Protein AF-0000000076350556 (afdb_homodimer)

Sequence (570 aa):
MASNVNPTVRRRRLGQELRRLRELKGMTAEEVAERLLVSQSKISRLENGRRSISQRDVRDLCGVYEVEDHRVVDSLMQMAKDSRQQGWWHSFGDIPYSVYIGLETDAASLRVYDPQVVPGLLQTRAYAEALITGALPETTPTDIEKRVQVRMRRQDRISAPDMPLRLWTVLDESALRRVVGSRHLMRDQLEHLVEQSQLPHVTVQVIPFEMGAHPGLNGQYAILEFPDAADSSVVYIEGVTSDLYLEKANDVQQYSVMYEHLRAQALNVEQSRQLIADIAKDYARMASNVNPTVRRRRLGQELRRLRELKGMTAEEVAERLLVSQSKISRLENGRRSISQRDVRDLCGVYEVEDHRVVDSLMQMAKDSRQQGWWHSFGDIPYSVYIGLETDAASLRVYDPQVVPGLLQTRAYAEALITGALPETTPTDIEKRVQVRMRRQDRISAPDMPLRLWTVLDESALRRVVGSRHLMRDQLEHLVEQSQLPHVTVQVIPFEMGAHPGLNGQYAILEFPDAADSSVVYIEGVTSDLYLEKANDVQQYSVMYEHLRAQALNVEQSRQLIADIAKDYAR

Organism: Streptomyces venezuelae (NCBI:txid54571)

Solvent-accessible surface area (backbone atoms only — not comparable to full-atom values): 29573 Å² total; per-residue (Å²): 124,80,74,82,59,46,15,40,54,40,22,28,50,48,12,43,53,52,47,51,49,33,51,73,68,69,49,49,59,57,58,50,13,59,76,70,72,49,53,42,65,55,47,49,30,31,35,63,28,76,36,82,52,45,52,67,52,46,53,54,48,38,58,74,54,61,64,77,56,60,68,58,51,52,50,51,37,51,42,22,59,54,20,64,44,75,50,83,66,56,80,70,52,88,52,86,61,53,68,54,52,33,44,57,72,55,26,43,32,39,40,35,39,31,56,61,44,71,58,66,69,61,50,43,72,68,52,42,45,34,36,51,54,34,37,38,77,88,60,51,69,69,56,48,51,50,53,39,49,51,40,57,56,59,27,48,42,62,67,36,86,86,76,38,37,30,35,40,36,42,31,29,44,42,28,74,60,36,31,36,74,37,50,65,52,39,24,52,37,36,51,48,39,49,59,52,43,67,40,92,51,30,44,47,27,29,32,53,41,78,69,30,38,36,49,60,73,66,49,52,39,33,40,38,34,43,78,50,83,86,45,71,42,35,31,39,33,70,47,92,84,56,70,45,79,38,55,52,68,68,50,38,49,51,54,48,51,41,48,52,53,38,58,68,68,24,38,53,55,67,58,21,44,49,50,41,51,52,52,25,52,58,38,74,101,125,80,75,81,60,47,15,40,55,40,22,28,50,48,12,44,53,50,46,50,48,34,50,75,67,70,48,50,60,56,57,51,13,60,75,70,72,48,52,42,67,55,47,50,30,30,35,64,28,75,36,81,52,46,51,66,52,47,52,52,49,38,58,76,55,62,63,76,58,60,68,58,52,50,50,52,37,50,42,22,60,53,21,63,44,73,51,83,66,57,80,69,52,91,52,86,62,52,67,54,53,32,44,58,70,56,26,44,32,39,40,37,39,30,55,60,46,72,56,64,70,61,51,42,70,68,53,42,45,34,34,52,53,33,36,39,77,88,61,50,70,68,58,48,51,50,52,38,50,51,41,56,56,59,28,47,42,60,68,36,86,86,77,40,37,30,35,40,37,42,31,29,44,43,28,75,61,37,32,36,74,37,49,64,51,39,24,54,37,36,51,48,40,47,57,52,43,67,40,93,50,31,45,47,27,30,34,52,39,77,70,30,38,37,49,59,72,66,49,53,38,33,41,38,33,43,79,49,84,85,45,70,43,37,30,40,35,70,48,92,87,57,69,44,79,37,55,52,66,67,54,37,48,52,53,49,51,40,48,53,52,37,58,69,68,23,40,53,56,68,57,21,45,49,52,42,50,52,51,25,52,58,39,74,102

Structure (mmCIF, N/CA/C/O backbone):
data_AF-0000000076350556-model_v1
#
loop_
_entity.id
_entity.type
_entity.pdbx_description
1 polymer 'Transcriptional regulator'
#
loop_
_atom_site.group_PDB
_atom_site.id
_atom_site.type_symbol
_atom_site.label_atom_id
_atom_site.label_alt_id
_atom_site.label_comp_id
_atom_site.label_asym_id
_atom_site.label_entity_id
_atom_site.label_seq_id
_atom_site.pdbx_PDB_ins_code
_atom_site.Cartn_x
_atom_site.Cartn_y
_atom_site.Cartn_z
_atom_site.occupancy
_atom_site.B_iso_or_equiv
_atom_site.auth_seq_id
_atom_site.auth_comp_id
_atom_site.auth_asym_id
_atom_site.auth_atom_id
_atom_site.pdbx_PDB_model_num
ATOM 1 N N . MET A 1 1 ? 37.188 12.031 -8.469 1 24.52 1 MET A N 1
ATOM 2 C CA . MET A 1 1 ? 36 11.203 -8.273 1 24.52 1 MET A CA 1
ATOM 3 C C . MET A 1 1 ? 34.812 12.062 -7.875 1 24.52 1 MET A C 1
ATOM 5 O O . MET A 1 1 ? 34.844 12.789 -6.879 1 24.52 1 MET A O 1
ATOM 9 N N . ALA A 1 2 ? 34.156 12.664 -8.727 1 33.75 2 ALA A N 1
ATOM 10 C CA . ALA A 1 2 ? 33.125 13.641 -8.359 1 33.75 2 ALA A CA 1
ATOM 11 C C . ALA A 1 2 ? 32.281 13.133 -7.203 1 33.75 2 ALA A C 1
ATOM 13 O O . ALA A 1 2 ? 31.797 12 -7.227 1 33.75 2 ALA A O 1
ATOM 14 N N . SER A 1 3 ? 32.469 13.492 -6.059 1 36.94 3 SER A N 1
ATOM 15 C CA . SER A 1 3 ? 31.688 13.125 -4.871 1 36.94 3 SER A CA 1
ATOM 16 C C . SER A 1 3 ? 30.203 13.031 -5.18 1 36.94 3 SER A C 1
ATOM 18 O O . SER A 1 3 ? 29.578 14.023 -5.578 1 36.94 3 SER A O 1
ATOM 20 N N . ASN A 1 4 ? 29.703 12.023 -5.812 1 46.47 4 ASN A N 1
ATOM 21 C CA . ASN A 1 4 ? 28.328 11.781 -6.25 1 46.47 4 ASN A CA 1
ATOM 22 C C . ASN A 1 4 ? 27.312 12.203 -5.188 1 46.47 4 ASN A C 1
ATOM 24 O O . ASN A 1 4 ? 27.078 11.469 -4.23 1 46.47 4 ASN A O 1
ATOM 28 N N . VAL A 1 5 ? 27.344 13.477 -4.852 1 51.81 5 VAL A N 1
ATOM 29 C CA . VAL A 1 5 ? 26.547 14.148 -3.83 1 51.81 5 VAL A CA 1
ATOM 30 C C . VAL A 1 5 ? 25.062 13.867 -4.07 1 51.81 5 VAL A C 1
ATOM 32 O O . VAL A 1 5 ? 24.562 14.094 -5.172 1 51.81 5 VAL A O 1
ATOM 35 N N . ASN A 1 6 ? 24.469 12.977 -3.338 1 64.5 6 ASN A N 1
ATOM 36 C CA . ASN A 1 6 ? 23.031 12.672 -3.445 1 64.5 6 ASN A CA 1
ATOM 37 C C . ASN A 1 6 ? 22.188 13.727 -2.744 1 64.5 6 ASN A C 1
ATOM 39 O O . ASN A 1 6 ? 22.172 13.797 -1.515 1 64.5 6 ASN A O 1
ATOM 43 N N . PRO A 1 7 ? 21.594 14.555 -3.516 1 67.62 7 PRO A N 1
ATOM 44 C CA . PRO A 1 7 ? 20.859 15.703 -2.994 1 67.62 7 PRO A CA 1
ATOM 45 C C . PRO A 1 7 ? 19.688 15.305 -2.1 1 67.62 7 PRO A C 1
ATOM 47 O O . PRO A 1 7 ? 19.375 16.016 -1.14 1 67.62 7 PRO A O 1
ATOM 50 N N . THR A 1 8 ? 19.188 14.125 -2.25 1 75.38 8 THR A N 1
ATOM 51 C CA . THR A 1 8 ? 17.969 13.781 -1.533 1 75.38 8 THR A CA 1
ATOM 52 C C . THR A 1 8 ? 18.266 13.516 -0.06 1 75.38 8 THR A C 1
ATOM 54 O O . THR A 1 8 ? 17.594 14.062 0.821 1 75.38 8 THR A O 1
ATOM 57 N N . VAL A 1 9 ? 19.203 12.703 0.195 1 78.31 9 VAL A N 1
ATOM 58 C CA . VAL A 1 9 ? 19.547 12.375 1.573 1 78.31 9 VAL A CA 1
ATOM 59 C C . VAL A 1 9 ? 20.094 13.625 2.275 1 78.31 9 VAL A C 1
ATOM 61 O O . VAL A 1 9 ? 19.797 13.859 3.449 1 78.31 9 VAL A O 1
ATOM 64 N N . ARG A 1 10 ? 20.859 14.344 1.485 1 77.31 10 ARG A N 1
ATOM 65 C CA . ARG A 1 10 ? 21.391 15.586 2.041 1 77.31 10 ARG A CA 1
ATOM 66 C C . ARG A 1 10 ? 20.266 16.547 2.396 1 77.31 10 ARG A C 1
ATOM 68 O O . ARG A 1 10 ? 20.328 17.219 3.434 1 77.31 10 ARG A O 1
ATOM 75 N N . ARG A 1 11 ? 19.328 16.609 1.506 1 83.25 11 ARG A N 1
ATOM 76 C CA . ARG A 1 11 ? 18.156 17.438 1.768 1 83.25 11 ARG A CA 1
ATOM 77 C C . ARG A 1 11 ? 17.422 16.984 3.025 1 83.25 11 ARG A C 1
ATOM 79 O O . ARG A 1 11 ? 17 17.797 3.84 1 83.25 11 ARG A O 1
ATOM 86 N N . ARG A 1 12 ? 17.344 15.773 3.131 1 84.06 12 ARG A N 1
ATOM 87 C CA . ARG A 1 12 ? 16.672 15.203 4.289 1 84.06 12 ARG A CA 1
ATOM 88 C C . ARG A 1 12 ? 17.438 15.492 5.574 1 84.06 12 ARG A C 1
ATOM 90 O O . ARG A 1 12 ? 16.844 15.812 6.605 1 84.06 12 ARG A O 1
ATOM 97 N N . ARG A 1 13 ? 18.734 15.336 5.48 1 83.25 13 ARG A N 1
ATOM 98 C CA . ARG A 1 13 ? 19.578 15.625 6.641 1 83.25 13 ARG A CA 1
ATOM 99 C C . ARG A 1 13 ? 19.438 17.078 7.062 1 83.25 13 ARG A C 1
ATOM 101 O O . ARG A 1 13 ? 19.312 17.375 8.25 1 83.25 13 ARG A O 1
ATOM 108 N N . LEU A 1 14 ? 19.547 17.844 6.051 1 88.25 14 LEU A N 1
ATOM 109 C CA . LEU A 1 14 ? 19.391 19.266 6.316 1 88.25 14 LEU A CA 1
ATOM 110 C C . LEU A 1 14 ? 18.031 19.547 6.949 1 88.25 14 LEU A C 1
ATOM 112 O O . LEU A 1 14 ? 17.938 20.281 7.934 1 88.25 14 LEU A O 1
ATOM 116 N N . GLY A 1 15 ? 17.016 18.953 6.391 1 90.44 15 GLY A N 1
ATOM 117 C CA . GLY A 1 15 ? 15.68 19.094 6.934 1 90.44 15 GLY A CA 1
ATOM 118 C C . GLY A 1 15 ? 15.562 18.625 8.375 1 90.44 15 GLY A C 1
ATOM 119 O O . GLY A 1 15 ? 14.93 19.297 9.195 1 90.44 15 GLY A O 1
ATOM 120 N N . GLN A 1 16 ? 16.219 17.562 8.633 1 87.19 16 GLN A N 1
ATOM 121 C CA . GLN A 1 16 ? 16.203 17 9.977 1 87.19 16 GLN A CA 1
ATOM 122 C C . GLN A 1 16 ? 16.906 17.938 10.961 1 87.19 16 GLN A C 1
ATOM 124 O O . GLN A 1 16 ? 16.453 18.094 12.102 1 87.19 16 GLN A O 1
ATOM 129 N N . GLU A 1 17 ? 18 18.469 10.539 1 89.62 17 GLU A N 1
ATOM 130 C CA . GLU A 1 17 ? 18.734 19.391 11.391 1 89.62 17 GLU A CA 1
ATOM 131 C C . GLU A 1 17 ? 17.906 20.641 11.695 1 89.62 17 GLU A C 1
ATOM 133 O O . GLU A 1 17 ? 17.906 21.125 12.828 1 89.62 17 GLU A O 1
ATOM 138 N N . LEU A 1 18 ? 17.234 21.062 10.719 1 93.44 18 LEU A N 1
ATOM 139 C CA . LEU A 1 18 ? 16.391 22.25 10.906 1 93.44 18 LEU A CA 1
ATOM 140 C C . LEU A 1 18 ? 15.203 21.922 11.82 1 93.44 18 LEU A C 1
ATOM 142 O O . LEU A 1 18 ? 14.812 22.75 12.648 1 93.44 18 LEU A O 1
ATOM 146 N N . ARG A 1 19 ? 14.688 20.75 11.633 1 92.75 19 ARG A N 1
ATOM 147 C CA . ARG A 1 19 ? 13.617 20.312 12.516 1 92.75 19 ARG A CA 1
ATOM 148 C C . ARG A 1 19 ? 14.102 20.234 13.961 1 92.75 19 ARG A C 1
ATOM 150 O O . ARG A 1 19 ? 13.391 20.641 14.883 1 92.75 19 ARG A O 1
ATOM 157 N N . ARG A 1 20 ? 15.273 19.688 14.133 1 91.62 20 ARG A N 1
ATOM 158 C CA . ARG A 1 20 ? 15.859 19.594 15.461 1 91.62 20 ARG A CA 1
ATOM 159 C C . ARG A 1 20 ? 15.984 20.969 16.109 1 91.62 20 ARG A C 1
ATOM 161 O O . ARG A 1 20 ? 15.641 21.141 17.281 1 91.62 20 ARG A O 1
ATOM 168 N N . LEU A 1 21 ? 16.438 21.906 15.375 1 93.88 21 LEU A N 1
ATOM 169 C CA . LEU A 1 21 ? 16.578 23.266 15.875 1 93.88 21 LEU A CA 1
ATOM 170 C C . LEU A 1 21 ? 15.227 23.859 16.234 1 93.88 21 LEU A C 1
ATOM 172 O O . LEU A 1 21 ? 15.094 24.547 17.25 1 93.88 21 LEU A O 1
ATOM 176 N N . ARG A 1 22 ? 14.25 23.562 15.352 1 95.56 22 ARG A N 1
ATOM 177 C CA . ARG A 1 22 ? 12.898 24.031 15.633 1 95.56 22 ARG A CA 1
ATOM 178 C C . ARG A 1 22 ? 12.375 23.453 16.953 1 95.56 22 ARG A C 1
ATOM 180 O O . ARG A 1 22 ? 11.836 24.188 17.781 1 95.56 22 ARG A O 1
ATOM 187 N N . GLU A 1 23 ? 12.594 22.219 17.078 1 93.12 23 GLU A N 1
ATOM 188 C CA . GLU A 1 23 ? 12.109 21.516 18.266 1 93.12 23 GLU A CA 1
ATOM 189 C C . GLU A 1 23 ? 12.836 21.984 19.516 1 93.12 23 GLU A C 1
ATOM 191 O O . GLU A 1 23 ? 12.242 22.078 20.594 1 93.12 23 GLU A O 1
ATOM 196 N N . LEU A 1 24 ? 14.078 22.266 19.422 1 92.69 24 LEU A N 1
ATOM 197 C CA . LEU A 1 24 ? 14.875 22.766 20.531 1 92.69 24 LEU A CA 1
ATOM 198 C C . LEU A 1 24 ? 14.344 24.109 21.031 1 92.69 24 LEU A C 1
ATOM 200 O O . LEU A 1 24 ? 14.43 24.422 22.219 1 92.69 24 LEU A O 1
ATOM 204 N N . LYS A 1 25 ? 13.789 24.844 20.125 1 93.38 25 LYS A N 1
ATOM 205 C CA . LYS A 1 25 ? 13.227 26.141 20.469 1 93.38 25 LYS A CA 1
ATOM 206 C C . LYS A 1 25 ? 11.773 26.016 20.922 1 93.38 25 LYS A C 1
ATOM 208 O O . LYS A 1 25 ? 11.133 27.016 21.266 1 93.38 25 LYS A O 1
ATOM 213 N N . GLY A 1 26 ? 11.25 24.75 20.781 1 93.19 26 GLY A N 1
ATOM 214 C CA . GLY A 1 26 ? 9.891 24.484 21.219 1 93.19 26 GLY A CA 1
ATOM 215 C C . GLY A 1 26 ? 8.844 25.031 20.25 1 93.19 26 GLY A C 1
ATOM 216 O O . GLY A 1 26 ? 7.727 25.344 20.656 1 93.19 26 GLY A O 1
ATOM 217 N N . MET A 1 27 ? 9.211 25.172 19.016 1 92.88 27 MET A N 1
ATOM 218 C CA . MET A 1 27 ? 8.289 25.75 18.047 1 92.88 27 MET A CA 1
ATOM 219 C C . MET A 1 27 ? 7.637 24.656 17.203 1 92.88 27 MET A C 1
ATOM 221 O O . MET A 1 27 ? 8.273 23.641 16.875 1 92.88 27 MET A O 1
ATOM 225 N N . THR A 1 28 ? 6.383 24.891 16.844 1 88.75 28 THR A N 1
ATOM 226 C CA . THR A 1 28 ? 5.715 24.031 15.875 1 88.75 28 THR A CA 1
ATOM 227 C C . THR A 1 28 ? 5.98 24.516 14.453 1 88.75 28 THR A C 1
ATOM 229 O O . THR A 1 28 ? 6.418 25.641 14.242 1 88.75 28 THR A O 1
ATOM 232 N N . ALA A 1 29 ? 5.781 23.562 13.531 1 89.94 29 ALA A N 1
ATOM 233 C CA . ALA A 1 29 ? 5.941 23.953 12.133 1 89.94 29 ALA A CA 1
ATOM 234 C C . ALA A 1 29 ? 4.992 25.078 11.758 1 89.94 29 ALA A C 1
ATOM 236 O O . ALA A 1 29 ? 5.34 25.953 10.961 1 89.94 29 ALA A O 1
ATOM 237 N N . GLU A 1 30 ? 3.904 25.062 12.391 1 85.44 30 GLU A N 1
ATOM 238 C CA . GLU A 1 30 ? 2.904 26.094 12.156 1 85.44 30 GLU A CA 1
ATOM 239 C C . GLU A 1 30 ? 3.395 27.453 12.633 1 85.44 30 GLU A C 1
ATOM 241 O O . GLU A 1 30 ? 3.219 28.469 11.953 1 85.44 30 GLU A O 1
ATOM 246 N N . GLU A 1 31 ? 3.916 27.484 13.773 1 88.69 31 GLU A N 1
ATOM 247 C CA . GLU A 1 31 ? 4.449 28.719 14.336 1 88.69 31 GLU A CA 1
ATOM 248 C C . GLU A 1 31 ? 5.559 29.297 13.453 1 88.69 31 GLU A C 1
ATOM 250 O O . GLU A 1 31 ? 5.625 30.5 13.234 1 88.69 31 GLU A O 1
ATOM 255 N N . VAL A 1 32 ? 6.41 28.438 13.008 1 94.25 32 VAL A N 1
ATOM 256 C CA . VAL A 1 32 ? 7.508 28.859 12.141 1 94.25 32 VAL A CA 1
ATOM 257 C C . VAL A 1 32 ? 6.953 29.422 10.836 1 94.25 32 VAL A C 1
ATOM 259 O O . VAL A 1 32 ? 7.426 30.453 10.344 1 94.25 32 VAL A O 1
ATOM 262 N N . ALA A 1 33 ? 5.996 28.703 10.25 1 93.25 33 ALA A N 1
ATOM 263 C CA . ALA A 1 33 ? 5.367 29.141 9 1 93.25 33 ALA A CA 1
ATOM 264 C C . ALA A 1 33 ? 4.773 30.531 9.141 1 93.25 33 ALA A C 1
ATOM 266 O O . ALA A 1 33 ? 4.914 31.375 8.242 1 93.25 33 ALA A O 1
ATOM 267 N N . GLU A 1 34 ? 4.156 30.812 10.234 1 88.25 34 GLU A N 1
ATOM 268 C CA . GLU A 1 34 ? 3.564 32.125 10.516 1 88.25 34 GLU A CA 1
ATOM 269 C C . GLU A 1 34 ? 4.637 33.188 10.578 1 88.25 34 GLU A C 1
ATOM 271 O O . GLU A 1 34 ? 4.461 34.281 10.008 1 88.25 34 GLU A O 1
ATOM 276 N N . ARG A 1 35 ? 5.699 32.938 11.227 1 93.06 35 ARG A N 1
ATOM 277 C CA . ARG A 1 35 ? 6.773 33.938 11.406 1 93.06 35 ARG A CA 1
ATOM 278 C C . ARG A 1 35 ? 7.438 34.25 10.07 1 93.06 35 ARG A C 1
ATOM 280 O O . ARG A 1 35 ? 7.891 35.375 9.859 1 93.06 35 ARG A O 1
ATOM 287 N N . LEU A 1 36 ? 7.516 33.25 9.266 1 94 36 LEU A N 1
ATOM 288 C CA . LEU A 1 36 ? 8.195 33.406 7.984 1 94 36 LEU A CA 1
ATOM 289 C C . LEU A 1 36 ? 7.203 33.812 6.895 1 94 36 LEU A C 1
ATOM 291 O O . LEU A 1 36 ? 7.594 34.062 5.75 1 94 36 LEU A O 1
ATOM 295 N N . LEU A 1 37 ? 5.879 33.812 7.203 1 92.38 37 LEU A N 1
ATOM 296 C CA . LEU A 1 37 ? 4.809 34.156 6.285 1 92.38 37 LEU A CA 1
ATOM 297 C C . LEU A 1 37 ? 4.742 33.188 5.113 1 92.38 37 LEU A C 1
ATOM 299 O O . LEU A 1 37 ? 4.672 33.625 3.955 1 92.38 37 LEU A O 1
ATOM 303 N N . VAL A 1 38 ? 4.906 31.906 5.418 1 91.25 38 VAL A N 1
ATOM 304 C CA . VAL A 1 38 ? 4.754 30.844 4.438 1 91.25 38 VAL A CA 1
ATOM 305 C C . VAL A 1 38 ? 3.771 29.797 4.957 1 91.25 38 VAL A C 1
ATOM 307 O O . VAL A 1 38 ? 3.301 29.891 6.094 1 91.25 38 VAL A O 1
ATOM 310 N N . SER A 1 39 ? 3.408 28.891 4.117 1 86.75 39 SER A N 1
ATOM 311 C CA . SER A 1 39 ? 2.482 27.844 4.527 1 86.75 39 SER A CA 1
ATOM 312 C C . SER A 1 39 ? 3.172 26.812 5.41 1 86.75 39 SER A C 1
ATOM 314 O O . SER A 1 39 ? 4.371 26.562 5.27 1 86.75 39 SER A O 1
ATOM 316 N N . GLN A 1 40 ? 2.412 26.266 6.262 1 86.12 40 GLN A N 1
ATOM 317 C CA . GLN A 1 40 ? 2.912 25.156 7.059 1 86.12 40 GLN A CA 1
ATOM 318 C C . GLN A 1 40 ? 3.381 24.016 6.168 1 86.12 40 GLN A C 1
ATOM 320 O O . GLN A 1 40 ? 4.352 23.328 6.492 1 86.12 40 GLN A O 1
ATOM 325 N N . SER A 1 41 ? 2.668 23.766 5.066 1 83.94 41 SER A N 1
ATOM 326 C CA . SER A 1 41 ? 3.039 22.703 4.129 1 83.94 41 SER A CA 1
ATOM 327 C C . SER A 1 41 ? 4.441 22.922 3.574 1 83.94 41 SER A C 1
ATOM 329 O O . SER A 1 41 ? 5.191 21.969 3.365 1 83.94 41 SER A O 1
ATOM 331 N N . LYS A 1 42 ? 4.688 24.078 3.334 1 89 42 LYS A N 1
ATOM 332 C CA . LYS A 1 42 ? 6.027 24.391 2.842 1 89 42 LYS A CA 1
ATOM 333 C C . LYS A 1 42 ? 7.094 24 3.861 1 89 42 LYS A C 1
ATOM 335 O O . LYS A 1 42 ? 8.086 23.344 3.514 1 89 42 LYS A O 1
ATOM 340 N N . ILE A 1 43 ? 6.902 24.406 5.137 1 91.62 43 ILE A N 1
ATOM 341 C CA . ILE A 1 43 ? 7.855 24.094 6.191 1 91.62 43 ILE A CA 1
ATOM 342 C C . ILE A 1 43 ? 8 22.578 6.32 1 91.62 43 ILE A C 1
ATOM 344 O O . ILE A 1 43 ? 9.117 22.062 6.406 1 91.62 43 ILE A O 1
ATOM 348 N N . SER A 1 44 ? 6.926 21.891 6.242 1 86.88 44 SER A N 1
ATOM 349 C CA . SER A 1 44 ? 6.93 20.422 6.359 1 86.88 44 SER A CA 1
ATOM 350 C C . SER A 1 44 ? 7.684 19.781 5.199 1 86.88 44 SER A C 1
ATOM 352 O O . SER A 1 44 ? 8.469 18.859 5.406 1 86.88 44 SER A O 1
ATOM 354 N N . ARG A 1 45 ? 7.445 20.266 4.07 1 85.69 45 ARG A N 1
ATOM 355 C CA . ARG A 1 45 ? 8.117 19.719 2.895 1 85.69 45 ARG A CA 1
ATOM 356 C C . ARG A 1 45 ? 9.625 19.969 2.963 1 85.69 45 ARG A C 1
ATOM 358 O O . ARG A 1 45 ? 10.414 19.125 2.541 1 85.69 45 ARG A O 1
ATOM 365 N N . LEU A 1 46 ? 9.977 21.109 3.449 1 88.25 46 LEU A N 1
ATOM 366 C CA . LEU A 1 46 ? 11.391 21.422 3.631 1 88.25 46 LEU A CA 1
ATOM 367 C C . LEU A 1 46 ? 12.031 20.484 4.652 1 88.25 46 LEU A C 1
ATOM 369 O O . LEU A 1 46 ? 13.07 19.891 4.387 1 88.25 46 LEU A O 1
ATOM 373 N N . GLU A 1 47 ? 11.344 20.297 5.746 1 88.5 47 GLU A N 1
ATOM 374 C CA . GLU A 1 47 ? 11.883 19.484 6.84 1 88.5 47 GLU A CA 1
ATOM 375 C C . GLU A 1 47 ? 11.961 18.016 6.457 1 88.5 47 GLU A C 1
ATOM 377 O O . GLU A 1 47 ? 12.828 17.281 6.941 1 88.5 47 GLU A O 1
ATOM 382 N N . ASN A 1 48 ? 11.109 17.656 5.535 1 80.5 48 ASN A N 1
ATOM 383 C CA . ASN A 1 48 ? 11.055 16.25 5.164 1 80.5 48 ASN A CA 1
ATOM 384 C C . ASN A 1 48 ? 11.836 15.977 3.881 1 80.5 48 ASN A C 1
ATOM 386 O O . ASN A 1 48 ? 11.828 14.852 3.373 1 80.5 48 ASN A O 1
ATOM 390 N N . GLY A 1 49 ? 12.461 16.969 3.363 1 81.06 49 GLY A N 1
ATOM 391 C CA . GLY A 1 49 ? 13.32 16.797 2.201 1 81.06 49 GLY A CA 1
ATOM 392 C C . GLY A 1 49 ? 12.547 16.688 0.9 1 81.06 49 GLY A C 1
ATOM 393 O O . GLY A 1 49 ? 13.078 16.234 -0.109 1 81.06 49 GLY A O 1
ATOM 394 N N . ARG A 1 50 ? 11.32 17 0.945 1 76.81 50 ARG A N 1
ATOM 395 C CA . ARG A 1 50 ? 10.492 16.906 -0.253 1 76.81 50 ARG A CA 1
ATOM 396 C C . ARG A 1 50 ? 10.703 18.125 -1.158 1 76.81 50 ARG A C 1
ATOM 398 O O . ARG A 1 50 ? 10.344 18.094 -2.338 1 76.81 50 ARG A O 1
ATOM 405 N N . ARG A 1 51 ? 11.172 19.188 -0.621 1 79.25 51 ARG A N 1
ATOM 406 C CA . ARG A 1 51 ? 11.586 20.391 -1.342 1 79.25 51 ARG A CA 1
ATOM 407 C C . ARG A 1 51 ? 13 20.797 -0.966 1 79.25 51 ARG A C 1
ATOM 409 O O . ARG A 1 51 ? 13.43 20.594 0.173 1 79.25 51 ARG A O 1
ATOM 416 N N . SER A 1 52 ? 13.633 21.312 -1.953 1 84.12 52 SER A N 1
ATOM 417 C CA . SER A 1 52 ? 14.984 21.797 -1.682 1 84.12 52 SER A CA 1
ATOM 418 C C . SER A 1 52 ? 14.969 23.016 -0.766 1 84.12 52 SER A C 1
ATOM 420 O O . SER A 1 52 ? 14.078 23.859 -0.868 1 84.12 52 SER A O 1
ATOM 422 N N . ILE A 1 53 ? 15.953 23.016 0.104 1 88.38 53 ILE A N 1
ATOM 423 C CA . ILE A 1 53 ? 16.125 24.141 1.017 1 88.38 53 ILE A CA 1
ATOM 424 C C . ILE A 1 53 ? 17.234 25.062 0.504 1 88.38 53 ILE A C 1
ATOM 426 O O . ILE A 1 53 ? 18.375 24.641 0.35 1 88.38 53 ILE A O 1
ATOM 430 N N . SER A 1 54 ? 16.875 26.281 0.22 1 90.25 54 SER A N 1
ATOM 431 C CA . SER A 1 54 ? 17.859 27.234 -0.246 1 90.25 54 SER A CA 1
ATOM 432 C C . SER A 1 54 ? 18.625 27.859 0.922 1 90.25 54 SER A C 1
ATOM 434 O O . SER A 1 54 ? 18.203 27.75 2.074 1 90.25 54 SER A O 1
ATOM 436 N N . GLN A 1 55 ? 19.797 28.453 0.489 1 91.94 55 GLN A N 1
ATOM 437 C CA . GLN A 1 55 ? 20.547 29.172 1.515 1 91.94 55 GLN A CA 1
ATOM 438 C C . GLN A 1 55 ? 19.703 30.281 2.129 1 91.94 55 GLN A C 1
ATOM 440 O O . GLN A 1 55 ? 19.828 30.578 3.32 1 91.94 55 GLN A O 1
ATOM 445 N N . ARG A 1 56 ? 18.891 30.828 1.349 1 92.75 56 ARG A N 1
ATOM 446 C CA . ARG A 1 56 ? 17.984 31.859 1.857 1 92.75 56 ARG A CA 1
ATOM 447 C C . ARG A 1 56 ? 17.031 31.281 2.898 1 92.75 56 ARG A C 1
ATOM 449 O O . ARG A 1 56 ? 16.797 31.891 3.938 1 92.75 56 ARG A O 1
ATOM 456 N N . ASP A 1 57 ? 16.5 30.156 2.613 1 93.75 57 ASP A N 1
ATOM 457 C CA . ASP A 1 57 ? 15.625 29.469 3.562 1 93.75 57 ASP A CA 1
ATOM 458 C C . ASP A 1 57 ? 16.344 29.203 4.879 1 93.75 57 ASP A C 1
ATOM 460 O O . ASP A 1 57 ? 15.789 29.406 5.957 1 93.75 57 ASP A O 1
ATOM 464 N N . VAL A 1 58 ? 17.578 28.719 4.707 1 94.5 58 VAL A N 1
ATOM 465 C CA . VAL A 1 58 ? 18.359 28.391 5.887 1 94.5 58 VAL A CA 1
ATOM 466 C C . VAL A 1 58 ? 18.562 29.641 6.738 1 94.5 58 VAL A C 1
ATOM 468 O O . VAL A 1 58 ? 18.406 29.594 7.961 1 94.5 58 VAL A O 1
ATOM 471 N N . ARG A 1 59 ? 18.938 30.703 6.098 1 93.69 59 ARG A N 1
ATOM 472 C CA . ARG A 1 59 ? 19.141 31.969 6.805 1 93.69 59 ARG A CA 1
ATOM 473 C C . ARG A 1 59 ? 17.891 32.375 7.559 1 93.69 59 ARG A C 1
ATOM 475 O O . ARG A 1 59 ? 17.953 32.719 8.75 1 93.69 59 ARG A O 1
ATOM 482 N N . ASP A 1 60 ? 16.828 32.344 6.891 1 95.44 60 ASP A N 1
ATOM 483 C CA . ASP A 1 60 ? 15.57 32.781 7.488 1 95.44 60 ASP A CA 1
ATOM 484 C C . ASP A 1 60 ? 15.172 31.875 8.656 1 95.44 60 ASP A C 1
ATOM 486 O O . ASP A 1 60 ? 14.742 32.344 9.703 1 95.44 60 ASP A O 1
ATOM 490 N N . LEU A 1 61 ? 15.312 30.609 8.438 1 96.06 61 LEU A N 1
ATOM 491 C CA . LEU A 1 61 ? 14.938 29.656 9.477 1 96.06 61 LEU A CA 1
ATOM 492 C C . LEU A 1 61 ? 15.844 29.797 10.703 1 96.06 61 LEU A C 1
ATOM 494 O O . LEU A 1 61 ? 15.367 29.781 11.836 1 96.06 61 LEU A O 1
ATOM 498 N N . CYS A 1 62 ? 17.125 29.922 10.469 1 94.81 62 CYS A N 1
ATOM 499 C CA . CYS A 1 62 ? 18.062 30.094 11.578 1 94.81 62 CYS A CA 1
ATOM 500 C C . CYS A 1 62 ? 17.75 31.375 12.344 1 94.81 62 CYS A C 1
ATOM 502 O O . CYS A 1 62 ? 17.922 31.438 13.562 1 94.81 62 CYS A O 1
ATOM 504 N N . GLY A 1 63 ? 17.359 32.375 11.641 1 94.88 63 GLY A N 1
ATOM 505 C CA . GLY A 1 63 ? 16.906 33.594 12.289 1 94.88 63 GLY A CA 1
ATOM 506 C C . GLY A 1 63 ? 15.734 33.375 13.227 1 94.88 63 GLY A C 1
ATOM 507 O O . GLY A 1 63 ? 15.758 33.844 14.375 1 94.88 63 GLY A O 1
ATOM 508 N N . VAL A 1 64 ? 14.781 32.656 12.734 1 95.62 64 VAL A N 1
ATOM 509 C CA . VAL A 1 64 ? 13.586 32.344 13.508 1 95.62 64 VAL A CA 1
ATOM 510 C C . VAL A 1 64 ? 13.953 31.5 14.727 1 95.62 64 VAL A C 1
ATOM 512 O O . VAL A 1 64 ? 13.398 31.688 15.812 1 95.62 64 VAL A O 1
ATOM 515 N N . TYR A 1 65 ? 14.883 30.625 14.469 1 95.88 65 TYR A N 1
ATOM 516 C CA . TYR A 1 65 ? 15.281 29.719 15.539 1 95.88 65 TYR A CA 1
ATOM 517 C C . TYR A 1 65 ? 16.281 30.375 16.469 1 95.88 65 TYR A C 1
ATOM 519 O O . TYR A 1 65 ? 16.672 29.797 17.484 1 95.88 65 TYR A O 1
ATOM 527 N N . GLU A 1 66 ? 16.703 31.547 16.141 1 94.31 66 GLU A N 1
ATOM 528 C CA . GLU A 1 66 ? 17.641 32.312 16.953 1 94.31 66 GLU A CA 1
ATOM 529 C C . GLU A 1 66 ? 18.953 31.562 17.172 1 94.31 66 GLU A C 1
ATOM 531 O O . GLU A 1 66 ? 19.422 31.453 18.297 1 94.31 66 GLU A O 1
ATOM 536 N N . VAL A 1 67 ? 19.391 30.984 16.156 1 93.88 67 VAL A N 1
ATOM 537 C CA . VAL A 1 67 ? 20.672 30.281 16.203 1 93.88 67 VAL A CA 1
ATOM 538 C C . VAL A 1 67 ? 21.812 31.297 16.281 1 93.88 67 VAL A C 1
ATOM 540 O O . VAL A 1 67 ? 22.062 32.031 15.32 1 93.88 67 VAL A O 1
ATOM 543 N N . GLU A 1 68 ? 22.562 31.281 17.312 1 91.38 68 GLU A N 1
ATOM 544 C CA . GLU A 1 68 ? 23.594 32.281 17.547 1 91.38 68 GLU A CA 1
ATOM 545 C C . GLU A 1 68 ? 24.969 31.766 17.109 1 91.38 68 GLU A C 1
ATOM 547 O O . GLU A 1 68 ? 25.844 32.562 16.75 1 91.38 68 GLU A O 1
ATOM 552 N N . ASP A 1 69 ? 25.109 30.469 17.203 1 92.25 69 ASP A N 1
ATOM 553 C CA . ASP A 1 69 ? 26.375 29.875 16.812 1 92.25 69 ASP A CA 1
ATOM 554 C C . ASP A 1 69 ? 26.594 29.938 15.305 1 92.25 69 ASP A C 1
ATOM 556 O O . ASP A 1 69 ? 25.984 29.172 14.547 1 92.25 69 ASP A O 1
ATOM 560 N N . HIS A 1 70 ? 27.5 30.75 14.859 1 91.19 70 HIS A N 1
ATOM 561 C CA . HIS A 1 70 ? 27.734 30.969 13.445 1 91.19 70 HIS A CA 1
ATOM 562 C C . HIS A 1 70 ? 28.312 29.734 12.773 1 91.19 70 HIS A C 1
ATOM 564 O O . HIS A 1 70 ? 28.141 29.547 11.562 1 91.19 70 HIS A O 1
ATOM 570 N N . ARG A 1 71 ? 29 28.969 13.562 1 92.56 71 ARG A N 1
ATOM 571 C CA . ARG A 1 71 ? 29.516 27.734 12.992 1 92.56 71 ARG A CA 1
ATOM 572 C C . ARG A 1 71 ? 28.391 26.812 12.547 1 92.56 71 ARG A C 1
ATOM 574 O O . ARG A 1 71 ? 28.484 26.156 11.516 1 92.56 71 ARG A O 1
ATOM 581 N N . VAL A 1 72 ? 27.312 26.797 13.344 1 92.38 72 VAL A N 1
ATOM 582 C CA . VAL A 1 72 ? 26.156 25.969 13.031 1 92.38 72 VAL A CA 1
ATOM 583 C C . VAL A 1 72 ? 25.469 26.5 11.781 1 92.38 72 VAL A C 1
ATOM 585 O O . VAL A 1 72 ? 25.141 25.734 10.867 1 92.38 72 VAL A O 1
ATOM 588 N N . VAL A 1 73 ? 25.312 27.75 11.695 1 93.69 73 VAL A N 1
ATOM 589 C CA . VAL A 1 73 ? 24.656 28.375 10.555 1 93.69 73 VAL A CA 1
ATOM 590 C C . VAL A 1 73 ? 25.469 28.109 9.281 1 93.69 73 VAL A C 1
ATOM 592 O O . VAL A 1 73 ? 24.906 27.75 8.25 1 93.69 73 VAL A O 1
ATOM 595 N N . ASP A 1 74 ? 26.719 28.297 9.391 1 92.62 74 ASP A N 1
ATOM 596 C CA . ASP A 1 74 ? 27.594 28.094 8.234 1 92.62 74 ASP A CA 1
ATOM 597 C C . ASP A 1 74 ? 27.531 26.641 7.75 1 92.62 74 ASP A C 1
ATOM 599 O O . ASP A 1 74 ? 27.531 26.391 6.543 1 92.62 74 ASP A O 1
ATOM 603 N N . SER A 1 75 ? 27.516 25.828 8.719 1 92.12 75 SER A N 1
ATOM 604 C CA . SER A 1 75 ? 27.406 24.406 8.375 1 92.12 75 SER A CA 1
ATOM 605 C C . SER A 1 75 ? 26.109 24.109 7.645 1 92.12 75 SER A C 1
ATOM 607 O O . SER A 1 75 ? 26.094 23.391 6.645 1 92.12 75 SER A O 1
ATOM 609 N N . LEU A 1 76 ? 25.016 24.656 8.125 1 93.31 76 LEU A N 1
ATOM 610 C CA . LEU A 1 76 ? 23.703 24.453 7.504 1 93.31 76 LEU A CA 1
ATOM 611 C C . LEU A 1 76 ? 23.656 25.094 6.121 1 93.31 76 LEU A C 1
ATOM 613 O O . LEU A 1 76 ? 23.062 24.547 5.195 1 93.31 76 LEU A O 1
ATOM 617 N N . MET A 1 77 ? 24.312 26.188 5.969 1 92.56 77 MET A N 1
ATOM 618 C CA . MET A 1 77 ? 24.406 26.859 4.68 1 92.56 77 MET A CA 1
ATOM 619 C C . MET A 1 77 ? 25.141 26 3.664 1 92.56 77 MET A C 1
ATOM 621 O O . MET A 1 77 ? 24.734 25.922 2.504 1 92.56 77 MET A O 1
ATOM 625 N N . GLN A 1 78 ? 26.141 25.453 4.16 1 89 78 GLN A N 1
ATOM 626 C CA . GLN A 1 78 ? 26.906 24.562 3.287 1 89 78 GLN A CA 1
ATOM 627 C C . GLN A 1 78 ? 26.078 23.344 2.9 1 89 78 GLN A C 1
ATOM 629 O O . GLN A 1 78 ? 26.109 22.906 1.749 1 89 78 GLN A O 1
ATOM 634 N N . MET A 1 79 ? 25.328 22.812 3.875 1 86.81 79 MET A N 1
ATOM 635 C CA . MET A 1 79 ? 24.453 21.672 3.598 1 86.81 79 MET A CA 1
ATOM 636 C C . MET A 1 79 ? 23.438 22.031 2.529 1 86.81 79 MET A C 1
ATOM 638 O O . MET A 1 79 ? 23.125 21.203 1.655 1 86.81 79 MET A O 1
ATOM 642 N N . ALA A 1 80 ? 22.906 23.203 2.625 1 89.94 80 ALA A N 1
ATOM 643 C CA . ALA A 1 80 ? 21.906 23.672 1.659 1 89.94 80 ALA A CA 1
ATOM 644 C C . ALA A 1 80 ? 22.516 23.75 0.257 1 89.94 80 ALA A C 1
ATOM 646 O O . ALA A 1 80 ? 21.891 23.312 -0.716 1 89.94 80 ALA A O 1
ATOM 647 N N . LYS A 1 81 ? 23.672 24.312 0.164 1 86.19 81 LYS A N 1
ATOM 648 C CA . LYS A 1 81 ? 24.359 24.406 -1.119 1 86.19 81 LYS A CA 1
ATOM 649 C C . LYS A 1 81 ? 24.594 23.031 -1.73 1 86.19 81 LYS A C 1
ATOM 651 O O . LYS A 1 81 ? 24.328 22.812 -2.916 1 86.19 81 LYS A O 1
ATOM 656 N N . ASP A 1 82 ? 24.969 22.125 -0.929 1 79.19 82 ASP A N 1
ATOM 657 C CA . ASP A 1 82 ? 25.25 20.766 -1.372 1 79.19 82 ASP A CA 1
ATOM 658 C C . ASP A 1 82 ? 23.984 20.031 -1.766 1 79.19 82 ASP A C 1
ATOM 660 O O .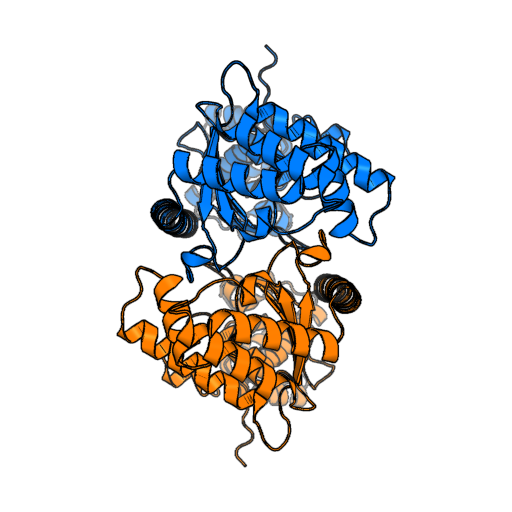 ASP A 1 82 ? 24 19.141 -2.621 1 79.19 82 ASP A O 1
ATOM 664 N N . SER A 1 83 ? 22.891 20.391 -1.097 1 80.12 83 SER A N 1
ATOM 665 C CA . SER A 1 83 ? 21.641 19.672 -1.311 1 80.12 83 SER A CA 1
ATOM 666 C C . SER A 1 83 ? 20.953 20.109 -2.605 1 80.12 83 SER A C 1
ATOM 668 O O . SER A 1 83 ? 20.031 19.453 -3.084 1 80.12 83 SER A O 1
ATOM 670 N N . ARG A 1 84 ? 21.391 21.188 -3.162 1 77.5 84 ARG A N 1
ATOM 671 C CA . ARG A 1 84 ? 20.766 21.703 -4.371 1 77.5 84 ARG A CA 1
ATOM 672 C C . ARG A 1 84 ? 21.328 21.031 -5.617 1 77.5 84 ARG A C 1
ATOM 674 O O . ARG A 1 84 ? 20.781 21.203 -6.715 1 77.5 84 ARG A O 1
ATOM 681 N N . GLN A 1 85 ? 22.281 20.25 -5.477 1 74.5 85 GLN A N 1
ATOM 682 C CA . GLN A 1 85 ? 22.797 19.516 -6.617 1 74.5 85 GLN A CA 1
ATOM 683 C C . GLN A 1 85 ? 21.75 18.531 -7.148 1 74.5 85 GLN A C 1
ATOM 685 O O . GLN A 1 85 ? 20.938 18 -6.387 1 74.5 85 GLN A O 1
ATOM 690 N N . GLN A 1 86 ? 21.719 18.453 -8.469 1 76.56 86 GLN A N 1
ATOM 691 C CA . GLN A 1 86 ? 20.734 17.594 -9.102 1 76.56 86 GLN A CA 1
ATOM 692 C C . GLN A 1 86 ? 21.297 16.188 -9.336 1 76.56 86 GLN A C 1
ATOM 694 O O . GLN A 1 86 ? 22.469 16.047 -9.703 1 76.56 86 GLN A O 1
ATOM 699 N N . GLY A 1 87 ? 20.609 15.195 -9.062 1 80.62 87 GLY A N 1
ATOM 700 C CA . GLY A 1 87 ? 20.984 13.828 -9.375 1 80.62 87 GLY A CA 1
ATOM 701 C C . GLY A 1 87 ? 20.828 13.492 -10.844 1 80.62 87 GLY A C 1
ATOM 702 O O . GLY A 1 87 ? 20.312 14.305 -11.625 1 80.62 87 GLY A O 1
ATOM 703 N N . TRP A 1 88 ? 21.359 12.352 -11.227 1 84.19 88 TRP A N 1
ATOM 704 C CA . TRP A 1 88 ? 21.344 11.93 -12.625 1 84.19 88 TRP A CA 1
ATOM 705 C C . TRP A 1 88 ? 19.906 11.844 -13.141 1 84.19 88 TRP A C 1
ATOM 707 O O . TRP A 1 88 ? 19.656 11.992 -14.344 1 84.19 88 TRP A O 1
ATOM 717 N N . TRP A 1 89 ? 18.938 11.555 -12.289 1 86.5 89 TRP A N 1
ATOM 718 C CA . TRP A 1 89 ? 17.547 11.336 -12.688 1 86.5 89 TRP A CA 1
ATOM 719 C C . TRP A 1 89 ? 16.891 12.641 -13.117 1 86.5 89 TRP A C 1
ATOM 721 O O . TRP A 1 89 ? 15.836 12.633 -13.758 1 86.5 89 TRP A O 1
ATOM 731 N N . HIS A 1 90 ? 17.438 13.773 -12.812 1 81.69 90 HIS A N 1
ATOM 732 C CA . HIS A 1 90 ? 16.875 15.062 -13.195 1 81.69 90 HIS A CA 1
ATOM 733 C C . HIS A 1 90 ? 16.891 15.25 -14.711 1 81.69 90 HIS A C 1
ATOM 735 O O . HIS A 1 90 ? 16.062 15.961 -15.273 1 81.69 90 HIS A O 1
ATOM 741 N N . SER A 1 91 ? 17.812 14.586 -15.336 1 83.75 91 SER A N 1
ATOM 742 C CA . SER A 1 91 ? 17.938 14.688 -16.781 1 83.75 91 SER A CA 1
ATOM 743 C C . SER A 1 91 ? 16.734 14.062 -17.484 1 83.75 91 SER A C 1
ATOM 745 O O . SER A 1 91 ? 16.5 14.328 -18.672 1 83.75 91 SER A O 1
ATOM 747 N N . PHE A 1 92 ? 15.984 13.281 -16.781 1 85.25 92 PHE A N 1
ATOM 748 C CA . PHE A 1 92 ? 14.844 12.602 -17.359 1 85.25 92 PHE A CA 1
ATOM 749 C C . PHE A 1 92 ? 13.562 13.406 -17.156 1 85.25 92 PHE A C 1
ATOM 751 O O . PHE A 1 92 ? 12.5 13.031 -17.656 1 85.25 92 PHE A O 1
ATOM 758 N N . GLY A 1 93 ? 13.703 14.508 -16.5 1 80 93 GLY A N 1
ATOM 759 C CA . GLY A 1 93 ? 12.539 15.352 -16.297 1 80 93 GLY A CA 1
ATOM 760 C C . GLY A 1 93 ? 11.656 14.875 -15.156 1 80 93 GLY A C 1
ATOM 761 O O . GLY A 1 93 ? 12.148 14.602 -14.062 1 80 93 GLY A O 1
ATOM 762 N N . ASP A 1 94 ? 10.336 14.852 -15.484 1 78.69 94 ASP A N 1
ATOM 763 C CA . ASP A 1 94 ? 9.375 14.508 -14.445 1 78.69 94 ASP A CA 1
ATOM 764 C C . ASP A 1 94 ? 9.188 12.992 -14.352 1 78.69 94 ASP A C 1
ATOM 766 O O . ASP A 1 94 ? 8.445 12.406 -15.133 1 78.69 94 ASP A O 1
ATOM 770 N N . ILE A 1 95 ? 9.977 12.43 -13.555 1 78.19 95 ILE A N 1
ATOM 771 C CA . ILE A 1 95 ? 9.836 11 -13.289 1 78.19 95 ILE A CA 1
ATOM 772 C C . ILE A 1 95 ? 9.008 10.789 -12.023 1 78.19 95 ILE A C 1
ATOM 774 O O . ILE A 1 95 ? 9.281 11.406 -10.992 1 78.19 95 ILE A O 1
ATOM 778 N N . PRO A 1 96 ? 8.109 9.844 -12.305 1 75.06 96 PRO A N 1
ATOM 779 C CA . PRO A 1 96 ? 7.406 9.492 -11.07 1 75.06 96 PRO A CA 1
ATOM 780 C C . PRO A 1 96 ? 8.328 8.875 -10.016 1 75.06 96 PRO A C 1
ATOM 782 O O . PRO A 1 96 ? 9.383 8.336 -10.359 1 75.06 96 PRO A O 1
ATOM 785 N N . TYR A 1 97 ? 8.344 9.164 -8.82 1 82 97 TYR A N 1
ATOM 786 C CA . TYR A 1 97 ? 9.023 8.625 -7.648 1 82 97 TYR A CA 1
ATOM 787 C C . TYR A 1 97 ? 10.469 9.094 -7.594 1 82 97 TYR A C 1
ATOM 789 O O . TYR A 1 97 ? 11.359 8.344 -7.191 1 82 97 TYR A O 1
ATOM 797 N N . SER A 1 98 ? 10.891 10.195 -8.18 1 83.69 98 SER A N 1
ATOM 798 C CA . SER A 1 98 ? 12.211 10.812 -8.141 1 83.69 98 SER A CA 1
ATOM 799 C C . SER A 1 98 ? 12.773 10.836 -6.723 1 83.69 98 SER A C 1
ATOM 801 O O . SER A 1 98 ? 13.969 10.625 -6.52 1 83.69 98 SER A O 1
ATOM 803 N N . VAL A 1 99 ? 11.906 11.047 -5.809 1 83.88 99 VAL A N 1
ATOM 804 C CA . VAL A 1 99 ? 12.336 11.07 -4.418 1 83.88 99 VAL A CA 1
ATOM 805 C C . VAL A 1 99 ? 12.883 9.695 -4.02 1 83.88 99 VAL A C 1
ATOM 807 O O . VAL A 1 99 ? 13.945 9.602 -3.404 1 83.88 99 VAL A O 1
ATOM 810 N N . TYR A 1 100 ? 12.219 8.703 -4.426 1 91.19 100 TYR A N 1
ATOM 811 C CA . TYR A 1 100 ? 12.672 7.348 -4.129 1 91.19 100 TYR A CA 1
ATOM 812 C C . TYR A 1 100 ? 14.023 7.07 -4.781 1 91.19 100 TYR A C 1
ATOM 814 O O . TYR A 1 100 ? 14.914 6.496 -4.152 1 91.19 100 TYR A O 1
ATOM 822 N N . ILE A 1 101 ? 14.141 7.43 -5.988 1 91.12 101 ILE A N 1
ATOM 823 C CA . ILE A 1 101 ? 15.383 7.203 -6.719 1 91.12 101 ILE A CA 1
ATOM 824 C C . ILE A 1 101 ? 16.547 7.887 -5.992 1 91.12 101 ILE A C 1
ATOM 826 O O . ILE A 1 101 ? 17.625 7.316 -5.875 1 91.12 101 ILE A O 1
ATOM 830 N N . GLY A 1 102 ? 16.328 9.094 -5.566 1 87.62 102 GLY A N 1
ATOM 831 C CA . GLY A 1 102 ? 17.328 9.797 -4.789 1 87.62 102 GLY A CA 1
ATOM 832 C C . GLY A 1 102 ? 17.734 9.062 -3.523 1 87.62 102 GLY A C 1
ATOM 833 O O . GLY A 1 102 ? 18.922 8.969 -3.207 1 87.62 102 GLY A O 1
ATOM 834 N N . LEU A 1 103 ? 16.766 8.531 -2.807 1 89.38 103 LEU A N 1
ATOM 835 C CA . LEU A 1 103 ? 17.047 7.762 -1.599 1 89.38 103 LEU A CA 1
ATOM 836 C C . LEU A 1 103 ? 17.797 6.48 -1.93 1 89.38 103 LEU A C 1
ATOM 838 O O . LEU A 1 103 ? 18.781 6.148 -1.263 1 89.38 103 LEU A O 1
ATOM 842 N N . GLU A 1 104 ? 17.359 5.785 -2.955 1 93.12 104 GLU A N 1
ATOM 843 C CA . GLU A 1 104 ? 17.984 4.543 -3.389 1 93.12 104 GLU A CA 1
ATOM 844 C C . GLU A 1 104 ? 19.453 4.766 -3.775 1 93.12 104 GLU A C 1
ATOM 846 O O . GLU A 1 104 ? 20.312 3.934 -3.48 1 93.12 104 GLU A O 1
ATOM 851 N N . THR A 1 105 ? 19.656 5.867 -4.391 1 88.75 105 THR A N 1
ATOM 852 C CA . THR A 1 105 ? 21 6.207 -4.844 1 88.75 105 THR A CA 1
ATOM 853 C C . THR A 1 105 ? 21.969 6.312 -3.664 1 88.75 105 THR A C 1
ATOM 855 O O . THR A 1 105 ? 23.141 5.973 -3.783 1 88.75 105 THR A O 1
ATOM 858 N N . ASP A 1 106 ? 21.484 6.664 -2.533 1 87 106 ASP A N 1
ATOM 859 C CA . ASP A 1 106 ? 22.344 6.895 -1.377 1 87 106 ASP A CA 1
ATOM 860 C C . ASP A 1 106 ? 22.297 5.711 -0.414 1 87 106 ASP A C 1
ATOM 862 O O . ASP A 1 106 ? 23.078 5.648 0.542 1 87 106 ASP A O 1
ATOM 866 N N . ALA A 1 107 ? 21.438 4.844 -0.684 1 93.25 107 ALA A N 1
ATOM 867 C CA . ALA A 1 107 ? 21.25 3.732 0.245 1 93.25 107 ALA A CA 1
ATOM 868 C C . ALA A 1 107 ? 22.453 2.795 0.231 1 93.25 107 ALA A C 1
ATOM 870 O O . ALA A 1 107 ? 23.047 2.557 -0.821 1 93.25 107 ALA A O 1
ATOM 871 N N . ALA A 1 108 ? 22.812 2.361 1.434 1 94.25 108 ALA A N 1
ATOM 872 C CA . ALA A 1 108 ? 23.844 1.335 1.559 1 94.25 108 ALA A CA 1
ATOM 873 C C . ALA A 1 108 ? 23.25 -0.061 1.389 1 94.25 108 ALA A C 1
ATOM 875 O O . ALA A 1 108 ? 23.922 -0.969 0.888 1 94.25 108 ALA A O 1
ATOM 876 N N . SER A 1 109 ? 22.016 -0.195 1.829 1 96.75 109 SER A N 1
ATOM 877 C CA . SER A 1 109 ? 21.344 -1.479 1.709 1 96.75 109 SER A CA 1
ATOM 878 C C . SER A 1 109 ? 19.859 -1.293 1.424 1 96.75 109 SER A C 1
ATOM 880 O O . SER A 1 109 ? 19.266 -0.271 1.792 1 96.75 109 SER A O 1
ATOM 882 N N . LEU A 1 110 ? 19.375 -2.248 0.743 1 97.94 110 LEU A N 1
ATOM 883 C CA . LEU A 1 110 ? 17.969 -2.275 0.344 1 97.94 110 LEU A CA 1
ATOM 884 C C . LEU A 1 110 ? 17.359 -3.654 0.58 1 97.94 110 LEU A C 1
ATOM 886 O O . LEU A 1 110 ? 17.891 -4.66 0.105 1 97.94 110 LEU A O 1
ATOM 890 N N . ARG A 1 111 ? 16.328 -3.699 1.382 1 98.5 111 ARG A N 1
ATOM 891 C CA . ARG A 1 111 ? 15.5 -4.891 1.562 1 98.5 111 ARG A CA 1
ATOM 892 C C . ARG A 1 111 ? 14.148 -4.727 0.877 1 98.5 111 ARG A C 1
ATOM 894 O O . ARG A 1 111 ? 13.414 -3.775 1.156 1 98.5 111 ARG A O 1
ATOM 901 N N . VAL A 1 112 ? 13.875 -5.672 0.008 1 98 112 VAL A N 1
ATOM 902 C CA . VAL A 1 112 ? 12.68 -5.496 -0.816 1 98 112 VAL A CA 1
ATOM 903 C C . VAL A 1 112 ? 11.828 -6.762 -0.762 1 98 112 VAL A C 1
ATOM 905 O O . VAL A 1 112 ? 12.352 -7.875 -0.817 1 98 112 VAL A O 1
ATOM 908 N N . TYR A 1 113 ? 10.578 -6.574 -0.58 1 97.12 113 TYR A N 1
ATOM 909 C CA . TYR A 1 113 ? 9.609 -7.625 -0.847 1 97.12 113 TYR A CA 1
ATOM 910 C C . TYR A 1 113 ? 8.688 -7.238 -1.999 1 97.12 113 TYR A C 1
ATOM 912 O O . TYR A 1 113 ? 8.031 -6.195 -1.954 1 97.12 113 TYR A O 1
ATOM 920 N N . ASP A 1 114 ? 8.641 -8.062 -2.967 1 91.62 114 ASP A N 1
ATOM 921 C CA . ASP A 1 114 ? 7.773 -7.879 -4.129 1 91.62 114 ASP A CA 1
ATOM 922 C C . ASP A 1 114 ? 6.957 -9.141 -4.41 1 91.62 114 ASP A C 1
ATOM 924 O O . ASP A 1 114 ? 7.5 -10.141 -4.875 1 91.62 114 ASP A O 1
ATOM 928 N N . PRO A 1 115 ? 5.719 -9.031 -4.289 1 94.19 115 PRO A N 1
ATOM 929 C CA . PRO A 1 115 ? 4.922 -10.25 -4.434 1 94.19 115 PRO A CA 1
ATOM 930 C C . PRO A 1 115 ? 4.52 -10.523 -5.883 1 94.19 115 PRO A C 1
ATOM 932 O O . PRO A 1 115 ? 4.082 -11.625 -6.207 1 94.19 115 PRO A O 1
ATOM 935 N N . GLN A 1 116 ? 4.723 -9.531 -6.797 1 95.06 116 GLN A N 1
ATOM 936 C CA . GLN A 1 116 ? 4.043 -9.742 -8.07 1 95.06 116 GLN A CA 1
ATOM 937 C C . GLN A 1 116 ? 5.027 -9.711 -9.234 1 95.06 116 GLN A C 1
ATOM 939 O O . GLN A 1 116 ? 4.754 -10.266 -10.297 1 95.06 116 GLN A O 1
ATOM 944 N N . VAL A 1 117 ? 6.145 -9.062 -9.031 1 96.31 117 VAL A N 1
ATOM 945 C CA . VAL A 1 117 ? 7.066 -8.906 -10.156 1 96.31 117 VAL A CA 1
ATOM 946 C C . VAL A 1 117 ? 8.508 -8.992 -9.656 1 96.31 117 VAL A C 1
ATOM 948 O O . VAL A 1 117 ? 8.758 -8.898 -8.453 1 96.31 117 VAL A O 1
ATOM 951 N N . VAL A 1 118 ? 9.406 -9.242 -10.586 1 98.19 118 VAL A N 1
ATOM 952 C CA . VAL A 1 118 ? 10.828 -9.164 -10.281 1 98.19 118 VAL A CA 1
ATOM 953 C C . VAL A 1 118 ? 11.203 -7.723 -9.938 1 98.19 118 VAL A C 1
ATOM 955 O O . VAL A 1 118 ? 10.773 -6.785 -10.617 1 98.19 118 VAL A O 1
ATOM 958 N N . PRO A 1 119 ? 11.961 -7.52 -8.852 1 97.06 119 PRO A N 1
ATOM 959 C CA . PRO A 1 119 ? 12.336 -6.152 -8.484 1 97.06 119 PRO A CA 1
ATOM 960 C C . PRO A 1 119 ? 13.07 -5.422 -9.609 1 97.06 119 PRO A C 1
ATOM 962 O O . PRO A 1 119 ? 13.875 -6.023 -10.32 1 97.06 119 PRO A O 1
ATOM 965 N N . GLY A 1 120 ? 12.828 -4.133 -9.688 1 97.12 120 GLY A N 1
ATOM 966 C CA . GLY A 1 120 ? 13.336 -3.309 -10.773 1 97.12 120 GLY A CA 1
ATOM 967 C C . GLY A 1 120 ? 14.836 -3.391 -10.938 1 97.12 120 GLY A C 1
ATOM 968 O O . GLY A 1 120 ? 15.352 -3.348 -12.055 1 97.12 120 GLY A O 1
ATOM 969 N N . LEU A 1 121 ? 15.547 -3.541 -9.875 1 98 121 LEU A N 1
ATOM 970 C CA . LEU A 1 121 ? 17 -3.529 -9.891 1 98 121 LEU A CA 1
ATOM 971 C C . LEU A 1 121 ? 17.547 -4.816 -10.5 1 98 121 LEU A C 1
ATOM 973 O O . LEU A 1 121 ? 18.75 -4.91 -10.789 1 98 121 LEU A O 1
ATOM 977 N N . LEU A 1 122 ? 16.672 -5.805 -10.719 1 98.5 122 LEU A N 1
ATOM 978 C CA . LEU A 1 122 ? 17.141 -7.09 -11.227 1 98.5 122 LEU A CA 1
ATOM 979 C C . LEU A 1 122 ? 16.422 -7.453 -12.523 1 98.5 122 LEU A C 1
ATOM 981 O O . LEU A 1 122 ? 16.422 -8.617 -12.938 1 98.5 122 LEU A O 1
ATOM 985 N N . GLN A 1 123 ? 15.859 -6.527 -13.141 1 98.69 123 GLN A N 1
ATOM 986 C CA . GLN A 1 123 ? 15.086 -6.758 -14.359 1 98.69 123 GLN A CA 1
ATOM 987 C C . GLN A 1 123 ? 15.953 -6.594 -15.602 1 98.69 123 GLN A C 1
ATOM 989 O O . GLN A 1 123 ? 16.812 -5.703 -15.656 1 98.69 123 GLN A O 1
ATOM 994 N N . THR A 1 124 ? 15.727 -7.441 -16.562 1 98.75 124 THR A N 1
ATOM 995 C CA . THR A 1 124 ? 16.25 -7.16 -17.891 1 98.75 124 THR A CA 1
ATOM 996 C C . THR A 1 124 ? 15.477 -6.02 -18.547 1 98.75 124 THR A C 1
ATOM 998 O O . THR A 1 124 ? 14.359 -5.699 -18.141 1 98.75 124 THR A O 1
ATOM 1001 N N . ARG A 1 125 ? 16.125 -5.441 -19.531 1 98.56 125 ARG A N 1
ATOM 1002 C CA . ARG A 1 125 ? 15.484 -4.344 -20.25 1 98.56 125 ARG A CA 1
ATOM 1003 C C . ARG A 1 125 ? 14.156 -4.797 -20.859 1 98.56 125 ARG A C 1
ATOM 1005 O O . ARG A 1 125 ? 13.148 -4.094 -20.75 1 98.56 125 ARG A O 1
ATOM 1012 N N . ALA A 1 126 ? 14.133 -5.941 -21.5 1 98.69 126 ALA A N 1
ATOM 1013 C CA . ALA A 1 126 ? 12.938 -6.461 -22.156 1 98.69 126 ALA A CA 1
ATOM 1014 C C . ALA A 1 126 ? 11.82 -6.711 -21.156 1 98.69 126 ALA A C 1
ATOM 1016 O O . ALA A 1 126 ? 10.656 -6.402 -21.422 1 98.69 126 ALA A O 1
ATOM 1017 N N . TYR A 1 127 ? 12.133 -7.297 -20.031 1 98.75 127 TYR A N 1
ATOM 1018 C CA . TYR A 1 127 ? 11.156 -7.531 -18.984 1 98.75 127 TYR A CA 1
ATOM 1019 C C . TYR A 1 127 ? 10.57 -6.219 -18.484 1 98.75 127 TYR A C 1
ATOM 1021 O O . TYR A 1 127 ? 9.352 -6.09 -18.344 1 98.75 127 TYR A O 1
ATOM 1029 N N . ALA A 1 128 ? 11.438 -5.219 -18.203 1 98.44 128 ALA A N 1
ATOM 1030 C CA . ALA A 1 128 ? 11 -3.912 -17.734 1 98.44 128 ALA A CA 1
ATOM 1031 C C . ALA A 1 128 ? 10.039 -3.258 -18.719 1 98.44 128 ALA A C 1
ATOM 1033 O O . ALA A 1 128 ? 9.016 -2.705 -18.328 1 98.44 128 ALA A O 1
ATOM 1034 N N . GLU A 1 129 ? 10.383 -3.373 -19.953 1 98.12 129 GLU A N 1
ATOM 1035 C CA . GLU A 1 129 ? 9.547 -2.771 -20.984 1 98.12 129 GLU A CA 1
ATOM 1036 C C . GLU A 1 129 ? 8.164 -3.428 -21.016 1 98.12 129 GLU A C 1
ATOM 1038 O O . GLU A 1 129 ? 7.148 -2.738 -21.062 1 98.12 129 GLU A O 1
ATOM 1043 N N . ALA A 1 130 ? 8.148 -4.723 -21.031 1 98.06 130 ALA A N 1
ATOM 1044 C CA . ALA A 1 130 ? 6.887 -5.461 -21.047 1 98.06 130 ALA A CA 1
ATOM 1045 C C . ALA A 1 130 ? 6.055 -5.156 -19.812 1 98.06 130 ALA A C 1
ATOM 1047 O O . ALA A 1 130 ? 4.836 -4.996 -19.906 1 98.06 130 ALA A O 1
ATOM 1048 N N . LEU A 1 131 ? 6.742 -5.086 -18.703 1 97.69 131 LEU A N 1
ATOM 1049 C CA . LEU A 1 131 ? 6.082 -4.828 -17.422 1 97.69 131 LEU A CA 1
ATOM 1050 C C . LEU A 1 131 ? 5.438 -3.447 -17.422 1 97.69 131 LEU A C 1
ATOM 1052 O O . LEU A 1 131 ? 4.258 -3.311 -17.094 1 97.69 131 LEU A O 1
ATOM 1056 N N . ILE A 1 132 ? 6.164 -2.426 -17.75 1 96 132 ILE A N 1
ATOM 1057 C CA . ILE A 1 132 ? 5.691 -1.045 -17.719 1 96 132 ILE A CA 1
ATOM 1058 C C . ILE A 1 132 ? 4.555 -0.857 -18.719 1 96 132 ILE A C 1
ATOM 1060 O O . ILE A 1 132 ? 3.541 -0.225 -18.406 1 96 132 ILE A O 1
ATOM 1064 N N . THR A 1 133 ? 4.688 -1.446 -19.859 1 95.81 133 THR A N 1
ATOM 1065 C CA . THR A 1 133 ? 3.662 -1.352 -20.891 1 95.81 133 THR A CA 1
ATOM 1066 C C . THR A 1 133 ? 2.348 -1.955 -20.406 1 95.81 133 THR A C 1
ATOM 1068 O O . THR A 1 133 ? 1.28 -1.37 -20.609 1 95.81 133 THR A O 1
ATOM 1071 N N . GLY A 1 134 ? 2.406 -3.08 -19.781 1 94.81 134 GLY A N 1
ATOM 1072 C CA . GLY A 1 134 ? 1.209 -3.77 -19.328 1 94.81 134 GLY A CA 1
ATOM 1073 C C . GLY A 1 134 ? 0.587 -3.137 -18.094 1 94.81 134 GLY A C 1
ATOM 1074 O O . GLY A 1 134 ? -0.636 -3.137 -17.938 1 94.81 134 GLY A O 1
ATOM 1075 N N . ALA A 1 135 ? 1.41 -2.596 -17.219 1 93.81 135 ALA A N 1
ATOM 1076 C CA . ALA A 1 135 ? 0.961 -2.096 -15.922 1 93.81 135 ALA A CA 1
ATOM 1077 C C . ALA A 1 135 ? 0.353 -0.702 -16.047 1 93.81 135 ALA A C 1
ATOM 1079 O O . ALA A 1 135 ? -0.451 -0.288 -15.219 1 93.81 135 ALA A O 1
ATOM 1080 N N . LEU A 1 136 ? 0.749 0.038 -17.094 1 90.31 136 LEU A N 1
ATOM 1081 C CA . LEU A 1 136 ? 0.295 1.411 -17.281 1 90.31 136 LEU A CA 1
ATOM 1082 C C . LEU A 1 136 ? -0.343 1.592 -18.641 1 90.31 136 LEU A C 1
ATOM 1084 O O . LEU A 1 136 ? 0.252 2.205 -19.531 1 90.31 136 LEU A O 1
ATOM 1088 N N . PRO A 1 137 ? -1.551 1.211 -18.828 1 86.94 137 PRO A N 1
ATOM 1089 C CA . PRO A 1 137 ? -2.164 1.134 -20.156 1 86.94 137 PRO A CA 1
ATOM 1090 C C . PRO A 1 137 ? -2.275 2.496 -20.844 1 86.94 137 PRO A C 1
ATOM 1092 O O . PRO A 1 137 ? -2.33 2.576 -22.078 1 86.94 137 PRO A O 1
ATOM 1095 N N . GLU A 1 138 ? -2.275 3.619 -20.203 1 89.06 138 G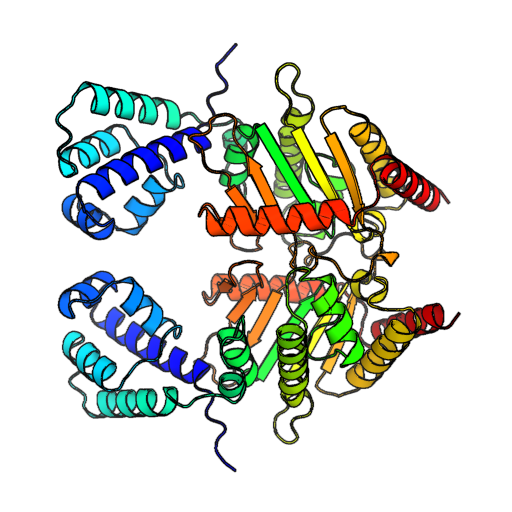LU A N 1
ATOM 1096 C CA . GLU A 1 138 ? -2.498 4.914 -20.828 1 89.06 138 GLU A CA 1
ATOM 1097 C C . GLU A 1 138 ? -1.188 5.68 -21 1 89.06 138 GLU A C 1
ATOM 1099 O O . GLU A 1 138 ? -1.19 6.848 -21.391 1 89.06 138 GLU A O 1
ATOM 1104 N N . THR A 1 139 ? -0.098 4.98 -20.812 1 89.94 139 THR A N 1
ATOM 1105 C CA . THR A 1 139 ? 1.206 5.625 -20.922 1 89.94 139 THR A CA 1
ATOM 1106 C C . THR A 1 139 ? 1.696 5.609 -22.359 1 89.94 139 THR A C 1
ATOM 1108 O O . THR A 1 139 ? 1.548 4.609 -23.062 1 89.94 139 THR A O 1
ATOM 1111 N N . THR A 1 140 ? 2.35 6.652 -22.828 1 93.38 140 THR A N 1
ATOM 1112 C CA . THR A 1 140 ? 2.844 6.77 -24.203 1 93.38 140 THR A CA 1
ATOM 1113 C C . THR A 1 140 ? 4.129 5.965 -24.375 1 93.38 140 THR A C 1
ATOM 1115 O O . THR A 1 140 ? 4.859 5.723 -23.406 1 93.38 140 THR A O 1
ATOM 1118 N N . PRO A 1 141 ? 4.43 5.625 -25.578 1 94.5 141 PRO A N 1
ATOM 1119 C CA . PRO A 1 141 ? 5.668 4.891 -25.844 1 94.5 141 PRO A CA 1
ATOM 1120 C C . PRO A 1 141 ? 6.914 5.652 -25.406 1 94.5 141 PRO A C 1
ATOM 1122 O O . PRO A 1 141 ? 7.863 5.051 -24.891 1 94.5 141 PRO A O 1
ATOM 1125 N N . THR A 1 142 ? 6.895 6.93 -25.578 1 93.62 142 THR A N 1
ATOM 1126 C CA . THR A 1 142 ? 8.023 7.754 -25.172 1 93.62 142 THR A CA 1
ATOM 1127 C C . THR A 1 142 ? 8.219 7.695 -23.656 1 93.62 142 THR A C 1
ATOM 1129 O O . THR A 1 142 ? 9.344 7.574 -23.172 1 93.62 142 THR A O 1
ATOM 1132 N N . ASP A 1 143 ? 7.145 7.766 -22.922 1 93 143 ASP A N 1
ATOM 1133 C CA . ASP A 1 143 ? 7.211 7.695 -21.469 1 93 143 ASP A CA 1
ATOM 1134 C C . ASP A 1 143 ? 7.648 6.305 -21.016 1 93 143 ASP A C 1
ATOM 1136 O O . ASP A 1 143 ? 8.359 6.172 -20.016 1 93 143 ASP A O 1
ATOM 1140 N N . ILE A 1 144 ? 7.199 5.336 -21.766 1 95 144 ILE A N 1
ATOM 1141 C CA . ILE A 1 144 ? 7.602 3.971 -21.438 1 95 144 ILE A CA 1
ATOM 1142 C C . ILE A 1 144 ? 9.117 3.83 -21.594 1 95 144 ILE A C 1
ATOM 1144 O O . ILE A 1 144 ? 9.789 3.299 -20.703 1 95 144 ILE A O 1
ATOM 1148 N N . GLU A 1 145 ? 9.617 4.309 -22.656 1 95.31 145 GLU A N 1
ATOM 1149 C CA . GLU A 1 145 ? 11.055 4.242 -22.906 1 95.31 145 GLU A CA 1
ATOM 1150 C C . GLU A 1 145 ? 11.836 4.977 -21.812 1 95.31 145 GLU A C 1
ATOM 1152 O O . GLU A 1 145 ? 12.867 4.496 -21.359 1 95.31 145 GLU A O 1
ATOM 1157 N N . LYS A 1 146 ? 11.352 6.09 -21.422 1 94.75 146 LYS A N 1
ATOM 1158 C CA . LYS A 1 146 ? 11.977 6.863 -20.359 1 94.75 146 LYS A CA 1
ATOM 1159 C C . LYS A 1 146 ? 12.016 6.066 -19.047 1 94.75 146 LYS A C 1
ATOM 1161 O O . LYS A 1 146 ? 13.047 6.008 -18.391 1 94.75 146 LYS A O 1
ATOM 1166 N N . ARG A 1 147 ? 10.93 5.461 -18.766 1 95.06 147 ARG A N 1
ATOM 1167 C CA . ARG A 1 147 ? 10.844 4.668 -17.531 1 95.06 147 ARG A CA 1
ATOM 1168 C C . ARG A 1 147 ? 11.789 3.473 -17.594 1 95.06 147 ARG A C 1
ATOM 1170 O O . ARG A 1 147 ? 12.414 3.123 -16.594 1 95.06 147 ARG A O 1
ATOM 1177 N N . VAL A 1 148 ? 11.875 2.889 -18.75 1 96.94 148 VAL A N 1
ATOM 1178 C CA . VAL A 1 148 ? 12.766 1.744 -18.922 1 96.94 148 VAL A CA 1
ATOM 1179 C C . VAL A 1 148 ? 14.219 2.188 -18.75 1 96.94 148 VAL A C 1
ATOM 1181 O O . VAL A 1 148 ? 15.008 1.527 -18.078 1 96.94 148 VAL A O 1
ATOM 1184 N N . GLN A 1 149 ? 14.57 3.314 -19.281 1 96.5 149 GLN A N 1
ATOM 1185 C CA . GLN A 1 149 ? 15.93 3.836 -19.188 1 96.5 149 GLN A CA 1
ATOM 1186 C C . GLN A 1 149 ? 16.297 4.137 -17.734 1 96.5 149 GLN A C 1
ATOM 1188 O O . GLN A 1 149 ? 17.391 3.82 -17.281 1 96.5 149 GLN A O 1
ATOM 1193 N N . VAL A 1 150 ? 15.367 4.723 -17.047 1 95.56 150 VAL A N 1
ATOM 1194 C CA . VAL A 1 150 ? 15.594 5.047 -15.648 1 95.56 150 VAL A CA 1
ATOM 1195 C C . VAL A 1 150 ? 15.805 3.76 -14.852 1 95.56 150 VAL A C 1
ATOM 1197 O O . VAL A 1 150 ? 16.703 3.68 -14.016 1 95.56 150 VAL A O 1
ATOM 1200 N N . ARG A 1 151 ? 14.984 2.775 -15.188 1 96.19 151 ARG A N 1
ATOM 1201 C CA . ARG A 1 151 ? 15.086 1.486 -14.516 1 96.19 151 ARG A CA 1
ATOM 1202 C C . ARG A 1 151 ? 16.453 0.849 -14.75 1 96.19 151 ARG A C 1
ATOM 1204 O O . ARG A 1 151 ? 17.062 0.333 -13.82 1 96.19 151 ARG A O 1
ATOM 1211 N N . MET A 1 152 ? 16.906 0.903 -15.922 1 97.12 152 MET A N 1
ATOM 1212 C CA . MET A 1 152 ? 18.203 0.331 -16.25 1 97.12 152 MET A CA 1
ATOM 1213 C C . MET A 1 152 ? 19.328 1.1 -15.555 1 97.12 152 MET A C 1
ATOM 1215 O O . MET A 1 152 ? 20.266 0.498 -15.031 1 97.12 152 MET A O 1
ATOM 1219 N N . ARG A 1 153 ? 19.188 2.375 -15.508 1 95.44 153 ARG A N 1
ATOM 1220 C CA . ARG A 1 153 ? 20.219 3.199 -14.883 1 95.44 153 ARG A CA 1
ATOM 1221 C C . ARG A 1 153 ? 20.281 2.957 -13.383 1 95.44 153 ARG A C 1
ATOM 1223 O O . ARG A 1 153 ? 21.359 2.996 -12.781 1 95.44 153 ARG A O 1
ATOM 1230 N N . ARG A 1 154 ? 19.125 2.793 -12.773 1 96.12 154 ARG A N 1
ATOM 1231 C CA . ARG A 1 154 ? 19.078 2.477 -11.352 1 96.12 154 ARG A CA 1
ATOM 1232 C C . ARG A 1 154 ? 19.922 1.244 -11.031 1 96.12 154 ARG A C 1
ATOM 1234 O O . ARG A 1 154 ? 20.5 1.151 -9.953 1 96.12 154 ARG A O 1
ATOM 1241 N N . GLN A 1 155 ? 20.062 0.339 -11.938 1 97.56 155 GLN A N 1
ATOM 1242 C CA . GLN A 1 155 ? 20.75 -0.932 -11.727 1 97.56 155 GLN A CA 1
ATOM 1243 C C . GLN A 1 155 ? 22.25 -0.735 -11.625 1 97.56 155 GLN A C 1
ATOM 1245 O O . GLN A 1 155 ? 22.984 -1.633 -11.18 1 97.56 155 GLN A O 1
ATOM 1250 N N . ASP A 1 156 ? 22.703 0.401 -12.016 1 95.5 156 ASP A N 1
ATOM 1251 C CA . ASP A 1 156 ? 24.125 0.713 -11.883 1 95.5 156 ASP A CA 1
ATOM 1252 C C . ASP A 1 156 ? 24.562 0.627 -10.43 1 95.5 156 ASP A C 1
ATOM 1254 O O . ASP A 1 156 ? 25.734 0.377 -10.148 1 95.5 156 ASP A O 1
ATOM 1258 N N . ARG A 1 157 ? 23.656 0.807 -9.523 1 94.81 157 ARG A N 1
ATOM 1259 C CA . ARG A 1 157 ? 23.984 0.74 -8.102 1 94.81 157 ARG A CA 1
ATOM 1260 C C . ARG A 1 157 ? 24.391 -0.673 -7.699 1 94.81 157 ARG A C 1
ATOM 1262 O O . ARG A 1 157 ? 25.203 -0.855 -6.781 1 94.81 157 ARG A O 1
ATOM 1269 N N . ILE A 1 158 ? 23.812 -1.657 -8.336 1 95.94 158 ILE A N 1
ATOM 1270 C CA . ILE A 1 158 ? 24.125 -3.055 -8.062 1 95.94 158 ILE A CA 1
ATOM 1271 C C . ILE A 1 158 ? 25.531 -3.377 -8.57 1 95.94 158 ILE A C 1
ATOM 1273 O O . ILE A 1 158 ? 26.281 -4.109 -7.918 1 95.94 158 ILE A O 1
ATOM 1277 N N . SER A 1 159 ? 25.891 -2.777 -9.648 1 92.88 159 SER A N 1
ATOM 1278 C CA . SER A 1 159 ? 27.156 -3.113 -10.305 1 92.88 159 SER A CA 1
ATOM 1279 C C . SER A 1 159 ? 28.234 -2.102 -9.961 1 92.88 159 SER A C 1
ATOM 1281 O O . SER A 1 159 ? 29.328 -2.131 -10.539 1 92.88 159 SER A O 1
ATOM 1283 N N . ALA A 1 160 ? 27.953 -1.244 -9.047 1 91.12 160 ALA A N 1
ATOM 1284 C CA . ALA A 1 160 ? 28.953 -0.236 -8.68 1 91.12 160 ALA A CA 1
ATOM 1285 C C . ALA A 1 160 ? 30.234 -0.889 -8.203 1 91.12 160 ALA A C 1
ATOM 1287 O O . ALA A 1 160 ? 30.203 -1.824 -7.395 1 91.12 160 ALA A O 1
ATOM 1288 N N . PRO A 1 161 ? 31.391 -0.495 -8.625 1 88.12 161 PRO A N 1
ATOM 1289 C CA . PRO A 1 161 ? 32.656 -1.16 -8.336 1 88.12 161 PRO A CA 1
ATOM 1290 C C . PRO A 1 161 ? 33.125 -0.978 -6.891 1 88.12 161 PRO A C 1
ATOM 1292 O O . PRO A 1 161 ? 33.625 -1.918 -6.277 1 88.12 161 PRO A O 1
ATOM 1295 N N . ASP A 1 162 ? 32.938 0.134 -6.285 1 87.12 162 ASP A N 1
ATOM 1296 C CA . ASP A 1 162 ? 33.531 0.414 -4.977 1 87.12 162 ASP A CA 1
ATOM 1297 C C . ASP A 1 162 ? 32.562 0.021 -3.854 1 87.12 162 ASP A C 1
ATOM 1299 O O . ASP A 1 162 ? 32.906 -0.809 -3.006 1 87.12 162 ASP A O 1
ATOM 1303 N N . MET A 1 163 ? 31.453 0.62 -3.834 1 88.88 163 MET A N 1
ATOM 1304 C CA . MET A 1 163 ? 30.453 0.354 -2.793 1 88.88 163 MET A CA 1
ATOM 1305 C C . MET A 1 163 ? 29.109 0.016 -3.408 1 88.88 163 MET A C 1
ATOM 1307 O O . MET A 1 163 ? 28.203 0.853 -3.426 1 88.88 163 MET A O 1
ATOM 1311 N N . PRO A 1 164 ? 29.031 -1.193 -3.852 1 94.44 164 PRO A N 1
ATOM 1312 C CA . PRO A 1 164 ? 27.75 -1.575 -4.461 1 94.44 164 PRO A CA 1
ATOM 1313 C C . PRO A 1 164 ? 26.609 -1.626 -3.449 1 94.44 164 PRO A C 1
ATOM 1315 O O . PRO A 1 164 ? 26.844 -1.857 -2.26 1 94.44 164 PRO A O 1
ATOM 1318 N N . LEU A 1 165 ? 25.422 -1.365 -3.906 1 96.62 165 LEU A N 1
ATOM 1319 C CA . LEU A 1 165 ? 24.219 -1.499 -3.088 1 96.62 165 LEU A CA 1
ATOM 1320 C C . LEU A 1 165 ? 24.016 -2.943 -2.641 1 96.62 165 LEU A C 1
ATOM 1322 O O . LEU A 1 165 ? 24.031 -3.859 -3.465 1 96.62 165 LEU A O 1
ATOM 1326 N N . ARG A 1 166 ? 23.953 -3.123 -1.363 1 97.69 166 ARG A N 1
ATOM 1327 C CA . ARG A 1 166 ? 23.594 -4.445 -0.854 1 97.69 166 ARG A CA 1
ATOM 1328 C C . ARG A 1 166 ? 22.094 -4.688 -0.953 1 97.69 166 ARG A C 1
ATOM 1330 O O . ARG A 1 166 ? 21.297 -3.973 -0.337 1 97.69 166 ARG A O 1
ATOM 1337 N N . LEU A 1 167 ? 21.703 -5.672 -1.708 1 98.44 167 LEU A N 1
ATOM 1338 C CA . LEU A 1 167 ? 20.297 -5.93 -1.971 1 98.44 167 LEU A CA 1
ATOM 1339 C C . LEU A 1 167 ? 19.875 -7.277 -1.39 1 98.44 167 LEU A C 1
ATOM 1341 O O . LEU A 1 167 ? 20.5 -8.297 -1.66 1 98.44 167 LEU A O 1
ATOM 1345 N N . TRP A 1 168 ? 18.922 -7.262 -0.557 1 98.56 168 TRP A N 1
ATOM 1346 C CA . TRP A 1 168 ? 18.203 -8.453 -0.124 1 98.56 168 TRP A CA 1
ATOM 1347 C C . TRP A 1 168 ? 16.75 -8.422 -0.588 1 98.56 168 TRP A C 1
ATOM 1349 O O . TRP A 1 168 ? 15.953 -7.621 -0.09 1 98.56 168 TRP A O 1
ATOM 1359 N N . THR A 1 169 ? 16.422 -9.289 -1.512 1 98.5 169 THR A N 1
ATOM 1360 C CA . THR A 1 169 ? 15.047 -9.297 -2.014 1 98.5 169 THR A CA 1
ATOM 1361 C C . THR A 1 169 ? 14.391 -10.648 -1.767 1 98.5 169 THR A C 1
ATOM 1363 O O . THR A 1 169 ? 15.031 -11.688 -1.894 1 98.5 169 THR A O 1
ATOM 1366 N N . VAL A 1 170 ? 13.172 -10.625 -1.288 1 98.44 170 VAL A N 1
ATOM 1367 C CA . VAL A 1 170 ? 12.297 -11.797 -1.19 1 98.44 170 VAL A CA 1
ATOM 1368 C C . VAL A 1 170 ? 11.172 -11.688 -2.215 1 98.44 170 VAL A C 1
ATOM 1370 O O . VAL A 1 170 ? 10.469 -10.672 -2.268 1 98.44 170 VAL A O 1
ATOM 1373 N N . LEU A 1 171 ? 11.031 -12.734 -3.02 1 97.62 171 LEU A N 1
ATOM 1374 C CA . LEU A 1 171 ? 10 -12.773 -4.051 1 97.62 171 LEU A CA 1
ATOM 1375 C C . LEU A 1 171 ? 8.938 -13.82 -3.721 1 97.62 171 LEU A C 1
ATOM 1377 O O . LEU A 1 171 ? 9.25 -14.867 -3.152 1 97.62 171 LEU A O 1
ATOM 1381 N N . ASP A 1 172 ? 7.742 -13.484 -4.078 1 97.56 172 ASP A N 1
ATOM 1382 C CA . ASP A 1 172 ? 6.695 -14.5 -4.121 1 97.56 172 ASP A CA 1
ATOM 1383 C C . ASP A 1 172 ? 6.777 -15.328 -5.402 1 97.56 172 ASP A C 1
ATOM 1385 O O . ASP A 1 172 ? 7.125 -14.805 -6.461 1 97.56 172 ASP A O 1
ATOM 1389 N N . GLU A 1 173 ? 6.461 -16.531 -5.34 1 98.06 173 GLU A N 1
ATOM 1390 C CA . GLU A 1 173 ? 6.488 -17.406 -6.508 1 98.06 173 GLU A CA 1
ATOM 1391 C C . GLU A 1 173 ? 5.645 -16.844 -7.645 1 98.06 173 GLU A C 1
ATOM 1393 O O . GLU A 1 173 ? 5.891 -17.141 -8.812 1 98.06 173 GLU A O 1
ATOM 1398 N N . SER A 1 174 ? 4.652 -16.031 -7.34 1 97.62 174 SER A N 1
ATOM 1399 C CA . SER A 1 174 ? 3.803 -15.422 -8.352 1 97.62 174 SER A CA 1
ATOM 1400 C C . SER A 1 174 ? 4.621 -14.586 -9.336 1 97.62 174 SER A C 1
ATOM 1402 O O . SER A 1 174 ? 4.305 -14.523 -10.523 1 97.62 174 SER A O 1
ATOM 1404 N N . ALA A 1 175 ? 5.688 -13.961 -8.852 1 97.75 175 ALA A N 1
ATOM 1405 C CA . ALA A 1 175 ? 6.535 -13.117 -9.695 1 97.75 175 ALA A CA 1
ATOM 1406 C C . ALA A 1 175 ? 7.262 -13.953 -10.742 1 97.75 175 ALA A C 1
ATOM 1408 O O . ALA A 1 175 ? 7.668 -13.438 -11.789 1 97.75 175 ALA A O 1
ATOM 1409 N N . LEU A 1 176 ? 7.402 -15.234 -10.438 1 98.44 176 LEU A N 1
ATOM 1410 C CA . LEU A 1 176 ? 8.133 -16.125 -11.328 1 98.44 176 LEU A CA 1
ATOM 1411 C C . LEU A 1 176 ? 7.18 -16.828 -12.297 1 98.44 176 LEU A C 1
ATOM 1413 O O . LEU A 1 176 ? 7.598 -17.266 -13.367 1 98.44 176 LEU A O 1
ATOM 1417 N N . ARG A 1 177 ? 5.922 -16.875 -11.914 1 98 177 ARG A N 1
ATOM 1418 C CA . ARG A 1 177 ? 4.965 -17.656 -12.688 1 98 177 ARG A CA 1
ATOM 1419 C C . ARG A 1 177 ? 4.152 -16.75 -13.617 1 98 177 ARG A C 1
ATOM 1421 O O . ARG A 1 177 ? 3.582 -17.234 -14.602 1 98 177 ARG A O 1
ATOM 1428 N N . ARG A 1 178 ? 4.043 -15.477 -13.328 1 98.12 178 ARG A N 1
ATOM 1429 C CA . ARG A 1 178 ? 3.348 -14.523 -14.195 1 98.12 178 ARG A CA 1
ATOM 1430 C C . ARG A 1 178 ? 4.078 -14.352 -15.523 1 98.12 178 ARG A C 1
ATOM 1432 O O . ARG A 1 178 ? 5.273 -14.047 -15.539 1 98.12 178 ARG A O 1
ATOM 1439 N N . VAL A 1 179 ? 3.383 -14.477 -16.594 1 98.31 179 VAL A N 1
ATOM 1440 C CA . VAL A 1 179 ? 4.035 -14.461 -17.891 1 98.31 179 VAL A CA 1
ATOM 1441 C C . VAL A 1 179 ? 4.09 -13.031 -18.422 1 98.31 179 VAL A C 1
ATOM 1443 O O . VAL A 1 179 ? 3.312 -12.656 -19.297 1 98.31 179 VAL A O 1
ATOM 1446 N N . VAL A 1 180 ? 5.023 -12.32 -18 1 98.12 180 VAL A N 1
ATOM 1447 C CA . VAL A 1 180 ? 5.238 -10.961 -18.484 1 98.12 180 VAL A CA 1
ATOM 1448 C C . VAL A 1 180 ? 5.887 -10.984 -19.859 1 98.12 180 VAL A C 1
ATOM 1450 O O . VAL A 1 180 ? 6.992 -11.516 -20.031 1 98.12 180 VAL A O 1
ATOM 1453 N N . GLY A 1 181 ? 5.234 -10.383 -20.812 1 97.12 181 GLY A N 1
ATOM 1454 C CA . GLY A 1 181 ? 5.73 -10.422 -22.172 1 97.12 181 GLY A CA 1
ATOM 1455 C C . GLY A 1 181 ? 5.469 -11.75 -22.875 1 97.12 181 GLY A C 1
ATOM 1456 O O . GLY A 1 181 ? 4.367 -11.992 -23.359 1 97.12 181 GLY A O 1
ATOM 1457 N N . SER A 1 182 ? 6.469 -12.68 -22.875 1 97.5 182 SER A N 1
ATOM 1458 C CA . SER A 1 182 ? 6.383 -13.992 -23.5 1 97.5 182 SER A CA 1
ATOM 1459 C C . SER A 1 182 ? 7.117 -15.047 -22.672 1 97.5 182 SER A C 1
ATOM 1461 O O . SER A 1 182 ? 7.844 -14.703 -21.734 1 97.5 182 SER A O 1
ATOM 1463 N N . ARG A 1 183 ? 6.871 -16.266 -23.031 1 98 183 ARG A N 1
ATOM 1464 C CA . ARG A 1 183 ? 7.555 -17.344 -22.344 1 98 183 ARG A CA 1
ATOM 1465 C C . ARG A 1 183 ? 9.062 -17.25 -22.516 1 98 183 ARG A C 1
ATOM 1467 O O . ARG A 1 183 ? 9.82 -17.484 -21.562 1 98 183 ARG A O 1
ATOM 1474 N N . HIS A 1 184 ? 9.477 -16.844 -23.688 1 97.88 184 HIS A N 1
ATOM 1475 C CA . HIS A 1 184 ? 10.906 -16.688 -23.938 1 97.88 184 HIS A CA 1
ATOM 1476 C C . HIS A 1 184 ? 11.484 -15.547 -23.109 1 97.88 184 HIS A C 1
ATOM 1478 O O . HIS A 1 184 ? 12.578 -15.68 -22.547 1 97.88 184 HIS A O 1
ATOM 1484 N N . LEU A 1 185 ? 10.766 -14.5 -23.078 1 98.25 185 LEU A N 1
ATOM 1485 C CA . LEU A 1 185 ? 11.188 -13.344 -22.297 1 98.25 185 LEU A CA 1
ATOM 1486 C C . LEU A 1 185 ? 11.305 -13.711 -20.828 1 98.25 185 LEU A C 1
ATOM 1488 O O . LEU A 1 185 ? 12.266 -13.312 -20.156 1 98.25 185 LEU A O 1
ATOM 1492 N N . MET A 1 186 ? 10.383 -14.508 -20.359 1 98.69 186 MET A N 1
ATOM 1493 C CA . MET A 1 186 ? 10.414 -14.93 -18.953 1 98.69 186 MET A CA 1
ATOM 1494 C C . MET A 1 186 ? 11.625 -15.82 -18.688 1 98.69 186 MET A C 1
ATOM 1496 O O . MET A 1 186 ? 12.289 -15.68 -17.656 1 98.69 186 MET A O 1
ATOM 1500 N N . ARG A 1 187 ? 11.844 -16.672 -19.562 1 98.69 187 ARG A N 1
ATOM 1501 C CA . ARG A 1 187 ? 13.023 -17.516 -19.406 1 98.69 187 ARG A CA 1
ATOM 1502 C C . ARG A 1 187 ? 14.289 -16.688 -19.281 1 98.69 187 ARG A C 1
ATOM 1504 O O . ARG A 1 187 ? 15.078 -16.875 -18.359 1 98.69 187 ARG A O 1
ATOM 1511 N N . ASP A 1 188 ? 14.453 -15.727 -20.172 1 98.69 188 ASP A N 1
ATOM 1512 C CA . ASP A 1 188 ? 15.617 -14.852 -20.156 1 98.69 188 ASP A CA 1
ATOM 1513 C C . ASP A 1 188 ? 15.711 -14.086 -18.844 1 98.69 188 ASP A C 1
ATOM 1515 O O . ASP A 1 188 ? 16.797 -13.969 -18.266 1 98.69 188 ASP A O 1
ATOM 1519 N N . GLN A 1 189 ? 14.617 -13.578 -18.422 1 98.81 189 GLN A N 1
ATOM 1520 C CA . GLN A 1 189 ? 14.578 -12.805 -17.172 1 98.81 189 GLN A CA 1
ATOM 1521 C C . GLN A 1 189 ? 14.969 -13.672 -15.984 1 98.81 189 GLN A C 1
ATOM 1523 O O . GLN A 1 189 ? 15.727 -13.234 -15.117 1 98.81 189 GLN A O 1
ATOM 1528 N N . LEU A 1 190 ? 14.406 -14.883 -15.922 1 98.88 190 LEU A N 1
ATOM 1529 C CA . LEU A 1 190 ? 14.68 -15.758 -14.789 1 98.88 190 LEU A CA 1
ATOM 1530 C C . LEU A 1 190 ? 16.125 -16.234 -14.797 1 98.88 190 LEU A C 1
ATOM 1532 O O . LEU A 1 190 ? 16.766 -16.344 -13.75 1 98.88 190 LEU A O 1
ATOM 1536 N N . GLU A 1 191 ? 16.641 -16.469 -15.961 1 98.75 191 GLU A N 1
ATOM 1537 C CA . GLU A 1 191 ? 18.062 -16.812 -16.062 1 98.75 191 GLU A CA 1
ATOM 1538 C C . GLU A 1 191 ? 18.938 -15.641 -15.617 1 98.75 191 GLU A C 1
ATOM 1540 O O . GLU A 1 191 ? 19.938 -15.844 -14.922 1 98.75 191 GLU A O 1
ATOM 1545 N N . HIS A 1 192 ? 18.531 -14.453 -16.031 1 98.69 192 HIS A N 1
ATOM 1546 C CA . HIS A 1 192 ? 19.234 -13.258 -15.586 1 98.69 192 HIS A CA 1
ATOM 1547 C C . HIS A 1 192 ? 19.188 -13.125 -14.07 1 98.69 192 HIS A C 1
ATOM 1549 O O . HIS A 1 192 ? 20.172 -12.758 -13.438 1 98.69 192 HIS A O 1
ATOM 1555 N N . LEU A 1 193 ? 18.062 -13.414 -13.5 1 98.69 193 LEU A N 1
ATOM 1556 C CA . LEU A 1 193 ? 17.875 -13.352 -12.055 1 98.69 193 LEU A CA 1
ATOM 1557 C C . LEU A 1 193 ? 18.812 -14.312 -11.344 1 98.69 193 LEU A C 1
ATOM 1559 O O . LEU A 1 193 ? 19.406 -13.961 -10.328 1 98.69 193 LEU A O 1
ATOM 1563 N N . VAL A 1 194 ? 18.922 -15.492 -11.852 1 98.69 194 VAL A N 1
ATOM 1564 C CA . VAL A 1 194 ? 19.844 -16.484 -11.297 1 98.69 194 VAL A CA 1
ATOM 1565 C C . VAL A 1 194 ? 21.281 -15.953 -11.352 1 98.69 194 VAL A C 1
ATOM 1567 O O . VAL A 1 194 ? 22.016 -16.062 -10.383 1 98.69 194 VAL A O 1
ATOM 1570 N N . GLU A 1 195 ? 21.625 -15.383 -12.453 1 98.31 195 GLU A N 1
ATOM 1571 C CA . GLU A 1 195 ? 22.969 -14.82 -12.617 1 98.31 195 GLU A CA 1
ATOM 1572 C C . GLU A 1 195 ? 23.234 -13.727 -11.586 1 98.31 195 GLU A C 1
ATOM 1574 O O . GLU A 1 195 ? 24.281 -13.719 -10.938 1 98.31 195 GLU A O 1
ATOM 1579 N N . GLN A 1 196 ? 22.297 -12.828 -11.43 1 97.94 196 GLN A N 1
ATOM 1580 C CA . GLN A 1 196 ? 22.469 -11.719 -10.5 1 97.94 196 GLN A CA 1
ATOM 1581 C C . GLN A 1 196 ? 22.516 -12.211 -9.055 1 97.94 196 GLN A C 1
ATOM 1583 O O . GLN A 1 196 ? 23.219 -11.625 -8.219 1 97.94 196 GLN A O 1
ATOM 1588 N N . SER A 1 197 ? 21.828 -13.305 -8.805 1 97.88 197 SER A N 1
ATOM 1589 C CA . SER A 1 197 ? 21.75 -13.844 -7.449 1 97.88 197 SER A CA 1
ATOM 1590 C C . SER A 1 197 ? 23.094 -14.438 -7.02 1 97.88 197 SER A C 1
ATOM 1592 O O . SER A 1 197 ? 23.281 -14.766 -5.844 1 97.88 197 SER A O 1
ATOM 1594 N N . GLN A 1 198 ? 24.031 -14.523 -7.926 1 97.06 198 GLN A N 1
ATOM 1595 C CA . GLN A 1 198 ? 25.344 -15.062 -7.613 1 97.06 198 GLN A CA 1
ATOM 1596 C C . GLN A 1 198 ? 26.281 -13.969 -7.09 1 97.06 198 GLN A C 1
ATOM 1598 O O . GLN A 1 198 ? 27.344 -14.266 -6.555 1 97.06 198 GLN A O 1
ATOM 1603 N N . LEU A 1 199 ? 25.906 -12.758 -7.309 1 96.94 199 LEU A N 1
ATOM 1604 C CA . LEU A 1 199 ? 26.703 -11.656 -6.773 1 96.94 199 LEU A CA 1
ATOM 1605 C C . LEU A 1 199 ? 26.703 -11.688 -5.25 1 96.94 199 LEU A C 1
ATOM 1607 O O . LEU A 1 199 ? 25.672 -11.938 -4.625 1 96.94 199 LEU A O 1
ATOM 1611 N N . PRO A 1 200 ? 27.844 -11.492 -4.605 1 96.06 200 PRO A N 1
ATOM 1612 C CA . PRO A 1 200 ? 27.969 -11.656 -3.156 1 96.06 200 PRO A CA 1
ATOM 1613 C C . PRO A 1 200 ? 27.094 -10.672 -2.375 1 96.06 200 PRO A C 1
ATOM 1615 O O . PRO A 1 200 ? 26.688 -10.969 -1.245 1 96.06 200 PRO A O 1
ATOM 1618 N N . HIS A 1 201 ? 26.766 -9.492 -2.996 1 97.62 201 HIS A N 1
ATOM 1619 C CA . HIS A 1 201 ? 26.016 -8.469 -2.273 1 97.62 201 HIS A CA 1
ATOM 1620 C C . HIS A 1 201 ? 24.547 -8.492 -2.666 1 97.62 201 HIS A C 1
ATOM 1622 O O . HIS A 1 201 ? 23.781 -7.605 -2.279 1 97.62 201 HIS A O 1
ATOM 1628 N N . VAL A 1 202 ? 24.125 -9.469 -3.445 1 98.5 202 VAL A N 1
ATOM 1629 C CA . VAL A 1 202 ? 22.734 -9.641 -3.852 1 98.5 202 VAL A CA 1
ATOM 1630 C C . VAL A 1 202 ? 22.203 -10.969 -3.309 1 98.5 202 VAL A C 1
ATOM 1632 O O . VAL A 1 202 ? 22.719 -12.031 -3.631 1 98.5 202 VAL A O 1
ATOM 1635 N N . THR A 1 203 ? 21.234 -10.852 -2.469 1 98.62 203 THR A N 1
ATOM 1636 C CA . THR A 1 203 ? 20.562 -12.031 -1.929 1 98.62 203 THR A CA 1
ATOM 1637 C C . THR A 1 203 ? 19.125 -12.125 -2.445 1 98.62 203 THR A C 1
ATOM 1639 O O . THR A 1 203 ? 18.344 -11.18 -2.293 1 98.62 203 THR A O 1
ATOM 1642 N N . VAL A 1 204 ? 18.828 -13.234 -3.082 1 98.69 204 VAL A N 1
ATOM 1643 C CA . VAL A 1 204 ? 17.5 -13.477 -3.609 1 98.69 204 VAL A CA 1
ATOM 1644 C C . VAL A 1 204 ? 16.875 -14.695 -2.93 1 98.69 204 VAL A C 1
ATOM 1646 O O . VAL A 1 204 ? 17.469 -15.781 -2.938 1 98.69 204 VAL A O 1
ATOM 1649 N N . GLN A 1 205 ? 15.75 -14.492 -2.305 1 98.81 205 GLN A N 1
ATOM 1650 C CA . GLN A 1 205 ? 14.969 -15.586 -1.741 1 98.81 205 GLN A CA 1
ATOM 1651 C C . GLN A 1 205 ? 13.562 -15.625 -2.338 1 98.81 205 GLN A C 1
ATOM 1653 O O . GLN A 1 205 ? 13.062 -14.609 -2.812 1 98.81 205 GLN A O 1
ATOM 1658 N N . VAL A 1 206 ? 13.008 -16.828 -2.381 1 98.69 206 VAL A N 1
ATOM 1659 C CA . VAL A 1 206 ? 11.664 -17.016 -2.93 1 98.69 206 VAL A CA 1
ATOM 1660 C C . VAL A 1 206 ? 10.758 -17.656 -1.882 1 98.69 206 VAL A C 1
ATOM 1662 O O . VAL A 1 206 ? 11.172 -18.594 -1.187 1 98.69 206 VAL A O 1
ATOM 1665 N N . ILE A 1 207 ? 9.586 -17.141 -1.733 1 98.06 207 ILE A N 1
ATOM 1666 C CA . ILE A 1 207 ? 8.547 -17.812 -0.97 1 98.06 207 ILE A CA 1
ATOM 1667 C C . ILE A 1 207 ? 7.652 -18.625 -1.914 1 98.06 207 ILE A C 1
ATOM 1669 O O . ILE A 1 207 ? 6.938 -18.047 -2.738 1 98.06 207 ILE A O 1
ATOM 1673 N N . PRO A 1 208 ? 7.73 -19.891 -1.797 1 98.19 208 PRO A N 1
ATOM 1674 C CA . PRO A 1 208 ? 6.891 -20.703 -2.678 1 98.19 208 PRO A CA 1
ATOM 1675 C C . PRO A 1 208 ? 5.422 -20.703 -2.268 1 98.19 208 PRO A C 1
ATOM 1677 O O . PRO A 1 208 ? 5.102 -20.406 -1.114 1 98.19 208 PRO A O 1
ATOM 1680 N N . PHE A 1 209 ? 4.527 -21.016 -3.127 1 97.75 209 PHE A N 1
ATOM 1681 C CA . PHE A 1 209 ? 3.096 -21.078 -2.857 1 97.75 209 PHE A CA 1
ATOM 1682 C C . PHE A 1 209 ? 2.797 -22.031 -1.713 1 97.75 209 PHE A C 1
ATOM 1684 O O . PHE A 1 209 ? 1.867 -21.812 -0.935 1 97.75 209 PHE A O 1
ATOM 1691 N N . GLU A 1 210 ? 3.629 -23 -1.62 1 97 210 GLU A N 1
ATOM 1692 C CA . GLU A 1 210 ? 3.404 -24.062 -0.642 1 97 210 GLU A CA 1
ATOM 1693 C C . GLU A 1 210 ? 3.582 -23.547 0.783 1 97 210 GLU A C 1
ATOM 1695 O O . GLU A 1 210 ? 3.098 -24.156 1.736 1 97 210 GLU A O 1
ATOM 1700 N N . MET A 1 211 ? 4.336 -22.5 0.922 1 96.44 211 MET A N 1
ATOM 1701 C CA . MET A 1 211 ? 4.531 -21.906 2.242 1 96.44 211 MET A CA 1
ATOM 1702 C C . MET A 1 211 ? 3.207 -21.406 2.818 1 96.44 211 MET A C 1
ATOM 1704 O O . MET A 1 211 ? 3.059 -21.312 4.035 1 96.44 211 MET A O 1
ATOM 1708 N N . GLY A 1 212 ? 2.24 -21.016 1.888 1 97.06 212 GLY A N 1
ATOM 1709 C CA . GLY A 1 212 ? 0.931 -20.562 2.336 1 97.06 212 GLY A CA 1
ATOM 1710 C C . GLY A 1 212 ? 0.924 -19.125 2.812 1 97.06 212 GLY A C 1
ATOM 1711 O O . GLY A 1 212 ? 1.495 -18.25 2.16 1 97.06 212 GLY A O 1
ATOM 1712 N N . ALA A 1 213 ? 0.228 -18.922 3.879 1 97 213 ALA A N 1
ATOM 1713 C CA . ALA A 1 213 ? 0.126 -17.562 4.438 1 97 213 ALA A CA 1
ATOM 1714 C C . ALA A 1 213 ? 1.445 -17.141 5.07 1 97 213 ALA A C 1
ATOM 1716 O O . ALA A 1 213 ? 2.111 -17.938 5.738 1 97 213 ALA A O 1
ATOM 1717 N N . HIS A 1 214 ? 1.817 -15.891 4.852 1 96.75 214 HIS A N 1
ATOM 1718 C CA . HIS A 1 214 ? 3.1 -15.391 5.332 1 96.75 214 HIS A CA 1
ATOM 1719 C C . HIS A 1 214 ? 3.047 -13.883 5.578 1 96.75 214 HIS A C 1
ATOM 1721 O O . HIS A 1 214 ? 2.102 -13.219 5.156 1 96.75 214 HIS A O 1
ATOM 1727 N N . PRO A 1 215 ? 4.043 -13.289 6.188 1 94.31 215 PRO A N 1
ATOM 1728 C CA . PRO A 1 215 ? 4.027 -11.891 6.613 1 94.31 215 PRO A CA 1
ATOM 1729 C C . PRO A 1 215 ? 4.086 -10.914 5.438 1 94.31 215 PRO A C 1
ATOM 1731 O O . PRO A 1 215 ? 3.9 -9.711 5.621 1 94.31 215 PRO A O 1
ATOM 1734 N N . GLY A 1 216 ? 4.246 -11.352 4.234 1 93.94 216 GLY A N 1
ATOM 1735 C CA . GLY A 1 216 ? 4.328 -10.484 3.07 1 93.94 216 GLY A CA 1
ATOM 1736 C C . GLY A 1 216 ? 2.984 -10.258 2.402 1 93.94 216 GLY A C 1
ATOM 1737 O O . GLY A 1 216 ? 2.893 -9.531 1.409 1 93.94 216 GLY A O 1
ATOM 1738 N N . LEU A 1 217 ? 1.931 -10.703 2.986 1 93.31 217 LEU A N 1
ATOM 1739 C CA . LEU A 1 217 ? 0.633 -10.688 2.318 1 93.31 217 LEU A CA 1
ATOM 1740 C C . LEU A 1 217 ? -0.006 -9.305 2.402 1 93.31 217 LEU A C 1
ATOM 1742 O O . LEU A 1 217 ? -1.043 -9.055 1.781 1 93.31 217 LEU A O 1
ATOM 1746 N N . ASN A 1 218 ? 0.655 -8.336 3.062 1 86.31 218 ASN A N 1
ATOM 1747 C CA . ASN A 1 218 ? 0.164 -6.965 3.121 1 86.31 218 ASN A CA 1
ATOM 1748 C C . ASN A 1 218 ? 0.623 -6.156 1.913 1 86.31 218 ASN A C 1
ATOM 1750 O O . ASN A 1 218 ? 0.153 -5.035 1.697 1 86.31 218 ASN A O 1
ATOM 1754 N N . GLY A 1 219 ? 1.54 -6.688 1.208 1 90.44 219 GLY A N 1
ATOM 1755 C CA . GLY A 1 219 ? 1.895 -6 -0.022 1 90.44 219 GLY A CA 1
ATOM 1756 C C . GLY A 1 219 ? 3.375 -5.68 -0.12 1 90.44 219 GLY A C 1
ATOM 1757 O O . GLY A 1 219 ? 4.148 -6.016 0.776 1 90.44 219 GLY A O 1
ATOM 1758 N N . GLN A 1 220 ? 3.705 -5.047 -1.174 1 94.75 220 GLN A N 1
ATOM 1759 C CA . GLN A 1 220 ? 5.098 -4.75 -1.489 1 94.75 220 GLN A CA 1
ATOM 1760 C C . GLN A 1 220 ? 5.613 -3.586 -0.648 1 94.75 220 GLN A C 1
ATOM 1762 O O . GLN A 1 220 ? 4.879 -2.635 -0.375 1 94.75 220 GLN A O 1
ATOM 1767 N N . TYR A 1 221 ? 6.883 -3.678 -0.26 1 95.75 221 TYR A N 1
ATOM 1768 C CA . TYR A 1 221 ? 7.559 -2.543 0.359 1 95.75 221 TYR A CA 1
ATOM 1769 C C . TYR A 1 221 ? 9.07 -2.689 0.257 1 95.75 221 TYR A C 1
ATOM 1771 O O . TYR A 1 221 ? 9.578 -3.762 -0.077 1 95.75 221 TYR A O 1
ATOM 1779 N N . ALA A 1 222 ? 9.773 -1.587 0.507 1 97.12 222 ALA A N 1
ATOM 1780 C CA . ALA A 1 222 ? 11.227 -1.554 0.554 1 97.12 222 ALA A CA 1
ATOM 1781 C C . ALA A 1 222 ? 11.719 -0.838 1.81 1 97.12 222 ALA A C 1
ATOM 1783 O O . ALA A 1 222 ? 11.117 0.141 2.252 1 97.12 222 ALA A O 1
ATOM 1784 N N . ILE A 1 223 ? 12.742 -1.35 2.371 1 97.44 223 ILE A N 1
ATOM 1785 C CA . ILE A 1 223 ? 13.406 -0.705 3.498 1 97.44 223 ILE A CA 1
ATOM 1786 C C . ILE A 1 223 ? 14.805 -0.238 3.074 1 97.44 223 ILE A C 1
ATOM 1788 O O . ILE A 1 223 ? 15.648 -1.051 2.697 1 97.44 223 ILE A O 1
ATOM 1792 N N . LEU A 1 224 ? 15 1.054 3.139 1 96.19 224 LEU A N 1
ATOM 1793 C CA . LEU A 1 224 ? 16.281 1.651 2.77 1 96.19 224 LEU A CA 1
ATOM 1794 C C . LEU A 1 224 ? 17.094 2.002 4.012 1 96.19 224 LEU A C 1
ATOM 1796 O O . LEU A 1 224 ? 16.578 2.621 4.945 1 96.19 224 LEU A O 1
ATOM 1800 N N . GLU A 1 225 ? 18.281 1.57 3.984 1 94.81 225 GLU A N 1
ATOM 1801 C CA . GLU A 1 225 ? 19.219 1.922 5.043 1 94.81 225 GLU A CA 1
ATOM 1802 C C . GLU A 1 225 ? 20.391 2.723 4.496 1 94.81 225 GLU A C 1
ATOM 1804 O O . GLU A 1 225 ? 20.891 2.436 3.402 1 94.81 225 GLU A O 1
ATOM 1809 N N . PHE A 1 226 ? 20.906 3.609 5.277 1 90.62 226 PHE A N 1
ATOM 1810 C CA . PHE A 1 226 ? 21.922 4.547 4.812 1 90.62 226 PHE A CA 1
ATOM 1811 C C . PHE A 1 226 ? 23.219 4.383 5.605 1 90.62 226 PHE A C 1
ATOM 1813 O O . PHE A 1 226 ? 23.188 3.873 6.73 1 90.62 226 PHE A O 1
ATOM 1820 N N . PRO A 1 227 ? 24.297 4.711 5.016 1 86.69 227 PRO A N 1
ATOM 1821 C CA . PRO A 1 227 ? 25.594 4.484 5.652 1 86.69 227 PRO A CA 1
ATOM 1822 C C . PRO A 1 227 ? 25.75 5.262 6.961 1 86.69 227 PRO A C 1
ATOM 1824 O O . PRO A 1 227 ? 26.297 4.734 7.93 1 86.69 227 PRO A O 1
ATOM 1827 N N . ASP A 1 228 ? 25.266 6.438 6.984 1 82.5 228 ASP A N 1
ATOM 1828 C CA . ASP A 1 228 ? 25.375 7.27 8.18 1 82.5 228 ASP A CA 1
ATOM 1829 C C . ASP A 1 228 ? 24.281 6.934 9.188 1 82.5 228 ASP A C 1
ATOM 1831 O O . ASP A 1 228 ? 23.094 7 8.867 1 82.5 228 ASP A O 1
ATOM 1835 N N . ALA A 1 229 ? 24.641 6.691 10.391 1 72.94 229 ALA A N 1
ATOM 1836 C CA . ALA A 1 229 ? 23.719 6.301 11.461 1 72.94 229 ALA A CA 1
ATOM 1837 C C . ALA A 1 229 ? 22.734 7.422 11.766 1 72.94 229 ALA A C 1
ATOM 1839 O O . ALA A 1 229 ? 21.641 7.172 12.289 1 72.94 229 ALA A O 1
ATOM 1840 N N . ALA A 1 230 ? 23.172 8.555 11.375 1 72.69 230 ALA A N 1
ATOM 1841 C CA . ALA A 1 230 ? 22.297 9.695 11.641 1 72.69 230 ALA A CA 1
ATOM 1842 C C . ALA A 1 230 ? 21.109 9.719 10.672 1 72.69 230 ALA A C 1
ATOM 1844 O O . ALA A 1 230 ? 20.109 10.375 10.93 1 72.69 230 ALA A O 1
ATOM 1845 N N . ASP A 1 231 ? 21.328 8.969 9.656 1 77.38 231 ASP A N 1
ATOM 1846 C CA . ASP A 1 231 ? 20.25 8.906 8.672 1 77.38 231 ASP A CA 1
ATOM 1847 C C . ASP A 1 231 ? 19.266 7.785 9.008 1 77.38 231 ASP A C 1
ATOM 1849 O O . ASP A 1 231 ? 19.641 6.609 9.016 1 77.38 231 ASP A O 1
ATOM 1853 N N . SER A 1 232 ? 18.078 8.141 9.258 1 79.5 232 SER A N 1
ATOM 1854 C CA . SER A 1 232 ? 17.062 7.156 9.594 1 79.5 232 SER A CA 1
ATOM 1855 C C . SER A 1 232 ? 16.719 6.277 8.398 1 79.5 232 SER A C 1
ATOM 1857 O O . SER A 1 232 ? 16.719 6.746 7.258 1 79.5 232 SER A O 1
ATOM 1859 N N . SER A 1 233 ? 16.516 5.078 8.664 1 90.81 233 SER A N 1
ATOM 1860 C CA . SER A 1 233 ? 15.977 4.184 7.648 1 90.81 233 SER A CA 1
ATOM 1861 C C . SER A 1 233 ? 14.594 4.633 7.184 1 90.81 233 SER A C 1
ATOM 1863 O O . SER A 1 233 ? 13.883 5.328 7.914 1 90.81 233 SER A O 1
ATOM 1865 N N . VAL A 1 234 ? 14.312 4.23 5.957 1 92.25 234 VAL A N 1
ATOM 1866 C CA . VAL A 1 234 ? 13.047 4.648 5.363 1 92.25 234 VAL A CA 1
ATOM 1867 C C . VAL A 1 234 ? 12.32 3.438 4.777 1 92.25 234 VAL A C 1
ATOM 1869 O O . VAL A 1 234 ? 12.938 2.611 4.098 1 92.25 234 VAL A O 1
ATOM 1872 N N . VAL A 1 235 ? 11.055 3.316 5.16 1 95.25 235 VAL A N 1
ATOM 1873 C CA . VAL A 1 235 ? 10.195 2.344 4.492 1 95.25 235 VAL A CA 1
ATOM 1874 C C . VAL A 1 235 ? 9.469 3.014 3.33 1 95.25 235 VAL A C 1
ATOM 1876 O O . VAL A 1 235 ? 8.859 4.074 3.496 1 95.25 235 VAL A O 1
ATOM 1879 N N . TYR A 1 236 ? 9.625 2.41 2.191 1 93.88 236 TYR A N 1
ATOM 1880 C CA . TYR A 1 236 ? 8.984 2.916 0.981 1 93.88 236 TYR A CA 1
ATOM 1881 C C . TYR A 1 236 ? 7.867 1.985 0.523 1 93.88 236 TYR A C 1
ATOM 1883 O O . TYR A 1 236 ? 8.07 0.774 0.407 1 93.88 236 TYR A O 1
ATOM 1891 N N . ILE A 1 237 ? 6.668 2.531 0.273 1 92.06 237 ILE A N 1
ATOM 1892 C CA . ILE A 1 237 ? 5.523 1.82 -0.285 1 92.06 237 ILE A CA 1
ATOM 1893 C C . ILE A 1 237 ? 5.027 2.543 -1.534 1 92.06 237 ILE A C 1
ATOM 1895 O O . ILE A 1 237 ? 4.656 3.719 -1.474 1 92.06 237 ILE A O 1
ATOM 1899 N N . GLU A 1 238 ? 4.98 1.808 -2.611 1 88.88 238 GLU A N 1
ATOM 1900 C CA . GLU A 1 238 ? 4.582 2.393 -3.887 1 88.88 238 GLU A CA 1
ATOM 1901 C C . GLU A 1 238 ? 3.062 2.41 -4.035 1 88.88 238 GLU A C 1
ATOM 1903 O O . GLU A 1 238 ? 2.395 1.414 -3.75 1 88.88 238 GLU A O 1
ATOM 1908 N N . GLY A 1 239 ? 2.516 3.525 -4.422 1 85.38 239 GLY A N 1
ATOM 1909 C CA . GLY A 1 239 ? 1.102 3.654 -4.734 1 85.38 239 GLY A CA 1
ATOM 1910 C C . GLY A 1 239 ? 0.847 4.074 -6.172 1 85.38 239 GLY A C 1
ATOM 1911 O O . GLY A 1 239 ? 1.788 4.293 -6.938 1 85.38 239 GLY A O 1
ATOM 1912 N N . VAL A 1 240 ? -0.459 4.152 -6.559 1 85.62 240 VAL A N 1
ATOM 1913 C CA . VAL A 1 240 ? -0.832 4.543 -7.914 1 85.62 240 VAL A CA 1
ATOM 1914 C C . VAL A 1 240 ? -0.704 6.059 -8.07 1 85.62 240 VAL A C 1
ATOM 1916 O O . VAL A 1 240 ? -0.121 6.543 -9.039 1 85.62 240 VAL A O 1
ATOM 1919 N N . THR A 1 241 ? -1.205 6.762 -7.078 1 85.75 241 THR A N 1
ATOM 1920 C CA . THR A 1 241 ? -1.221 8.219 -7.203 1 85.75 241 THR A CA 1
ATOM 1921 C C . THR A 1 241 ? -0.141 8.844 -6.328 1 85.75 241 THR A C 1
ATOM 1923 O O . THR A 1 241 ? 0.354 9.938 -6.633 1 85.75 241 THR A O 1
ATOM 1926 N N . SER A 1 242 ? 0.108 8.125 -5.199 1 79.56 242 SER A N 1
ATOM 1927 C CA . SER A 1 242 ? 1.12 8.672 -4.301 1 79.56 242 SER A CA 1
ATOM 1928 C C . SER A 1 242 ? 1.88 7.562 -3.584 1 79.56 242 SER A C 1
ATOM 1930 O O . SER A 1 242 ? 1.305 6.523 -3.254 1 79.56 242 SER A O 1
ATOM 1932 N N . ASP A 1 243 ? 3.152 7.891 -3.346 1 86.38 243 ASP A N 1
ATOM 1933 C CA . ASP A 1 243 ? 4.004 6.977 -2.59 1 86.38 243 ASP A CA 1
ATOM 1934 C C . ASP A 1 243 ? 4.012 7.336 -1.106 1 86.38 243 ASP A C 1
ATOM 1936 O O . ASP A 1 243 ? 3.67 8.461 -0.73 1 86.38 243 ASP A O 1
ATOM 1940 N N . LEU A 1 244 ? 4.375 6.312 -0.376 1 86.25 244 LEU A N 1
ATOM 1941 C CA . LEU A 1 244 ? 4.477 6.516 1.064 1 86.25 244 LEU A CA 1
ATOM 1942 C C . LEU A 1 244 ? 5.906 6.301 1.548 1 86.25 244 LEU A C 1
ATOM 1944 O O . LEU A 1 244 ? 6.57 5.352 1.123 1 86.25 244 LEU A O 1
ATOM 1948 N N . TYR A 1 245 ? 6.359 7.258 2.363 1 87.38 245 TYR A N 1
ATOM 1949 C CA . TYR A 1 245 ? 7.652 7.18 3.033 1 87.38 245 TYR A CA 1
ATOM 1950 C C . TYR A 1 245 ? 7.484 7.191 4.547 1 87.38 245 TYR A C 1
ATOM 1952 O O . TYR A 1 245 ? 7.039 8.188 5.121 1 87.38 245 TYR A O 1
ATOM 1960 N N . LEU A 1 246 ? 7.812 6.066 5.176 1 89.19 246 LEU A N 1
ATOM 1961 C CA . LEU A 1 246 ? 7.711 5.957 6.625 1 89.19 246 LEU A CA 1
ATOM 1962 C C . LEU A 1 246 ? 9.094 6.031 7.273 1 89.19 246 LEU A C 1
ATOM 1964 O O . LEU A 1 246 ? 9.953 5.195 6.996 1 89.19 246 LEU A O 1
ATOM 1968 N N . GLU A 1 247 ? 9.242 6.98 8.18 1 85 247 GLU A N 1
ATOM 1969 C CA . GLU A 1 247 ? 10.57 7.195 8.75 1 85 247 GLU A CA 1
ATOM 1970 C C . GLU A 1 247 ? 10.539 7.07 10.273 1 85 247 GLU A C 1
ATOM 1972 O O . GLU A 1 247 ? 11.594 6.996 10.914 1 85 247 GLU A O 1
ATOM 1977 N N . LYS A 1 248 ? 9.312 7.121 10.773 1 84.81 248 LYS A N 1
ATOM 1978 C CA . LYS A 1 248 ? 9.211 6.992 12.227 1 84.81 248 LYS A CA 1
ATOM 1979 C C . LYS A 1 248 ? 9.805 5.672 12.703 1 84.81 248 LYS A C 1
ATOM 1981 O O . LYS A 1 248 ? 9.617 4.633 12.062 1 84.81 248 LYS A O 1
ATOM 1986 N N . ALA A 1 249 ? 10.523 5.727 13.82 1 87.44 249 ALA A N 1
ATOM 1987 C CA . ALA A 1 249 ? 11.25 4.578 14.352 1 87.44 249 ALA A CA 1
ATOM 1988 C C . ALA A 1 249 ? 10.336 3.369 14.508 1 87.44 249 ALA A C 1
ATOM 1990 O O . ALA A 1 249 ? 10.703 2.25 14.148 1 87.44 249 ALA A O 1
ATOM 1991 N N . ASN A 1 250 ? 9.133 3.611 14.961 1 92.25 250 ASN A N 1
ATOM 1992 C CA . ASN A 1 250 ? 8.195 2.516 15.188 1 92.25 250 ASN A CA 1
ATOM 1993 C C . ASN A 1 250 ? 7.777 1.861 13.867 1 92.25 250 ASN A C 1
ATOM 1995 O O . ASN A 1 250 ? 7.656 0.638 13.789 1 92.25 250 ASN A O 1
ATOM 1999 N N . ASP A 1 251 ? 7.562 2.646 12.898 1 92.75 251 ASP A N 1
ATOM 2000 C CA . ASP A 1 251 ? 7.191 2.109 11.594 1 92.75 251 ASP A CA 1
ATOM 2001 C C . ASP A 1 251 ? 8.328 1.271 11 1 92.75 251 ASP A C 1
ATOM 2003 O O . ASP A 1 251 ? 8.109 0.132 10.586 1 92.75 251 ASP A O 1
ATOM 2007 N N . VAL A 1 252 ? 9.477 1.832 11.047 1 94.06 252 VAL A N 1
ATOM 2008 C CA . VAL A 1 252 ? 10.633 1.162 10.461 1 94.06 252 VAL A CA 1
ATOM 2009 C C . VAL A 1 252 ? 10.891 -0.152 11.195 1 94.06 252 VAL A C 1
ATOM 2011 O O . VAL A 1 252 ? 11.172 -1.177 10.57 1 94.06 252 VAL A O 1
ATOM 2014 N N . GLN A 1 253 ? 10.773 -0.099 12.469 1 95 253 GLN A N 1
ATOM 2015 C CA . GLN A 1 253 ? 11 -1.296 13.273 1 95 253 GLN A CA 1
ATOM 2016 C C . GLN A 1 253 ? 9.992 -2.389 12.93 1 95 253 GLN A C 1
ATOM 2018 O O . GLN A 1 253 ? 10.359 -3.553 12.766 1 95 253 GLN A O 1
ATOM 2023 N N . GLN A 1 254 ? 8.766 -2.053 12.812 1 94.31 254 GLN A N 1
ATOM 2024 C CA . GLN A 1 254 ? 7.727 -3.035 12.531 1 94.31 254 GLN A CA 1
ATOM 2025 C C . GLN A 1 254 ? 7.93 -3.68 11.164 1 94.31 254 GLN A C 1
ATOM 2027 O O . GLN A 1 254 ? 7.828 -4.898 11.023 1 94.31 254 GLN A O 1
ATOM 2032 N N . TYR A 1 255 ? 8.242 -2.9 10.211 1 96.31 255 TYR A N 1
ATOM 2033 C CA . TYR A 1 255 ? 8.492 -3.445 8.875 1 96.31 255 TYR A CA 1
ATOM 2034 C C . TYR A 1 255 ? 9.75 -4.305 8.867 1 96.31 255 TYR A C 1
ATOM 2036 O O . TYR A 1 255 ? 9.812 -5.312 8.156 1 96.31 255 TYR A O 1
ATOM 2044 N N . SER A 1 256 ? 10.727 -3.881 9.641 1 96.38 256 SER A N 1
ATOM 2045 C CA . SER A 1 256 ? 11.953 -4.664 9.734 1 96.38 256 SER A CA 1
ATOM 2046 C C . SER A 1 256 ? 11.688 -6.035 10.352 1 96.38 256 SER A C 1
ATOM 2048 O O . SER A 1 256 ? 12.195 -7.047 9.867 1 96.38 256 SER A O 1
ATOM 2050 N N . VAL A 1 257 ? 10.883 -6.027 11.359 1 96 257 VAL A N 1
ATOM 2051 C CA . VAL A 1 257 ? 10.539 -7.281 12.016 1 96 257 VAL A CA 1
ATOM 2052 C C . VAL A 1 257 ? 9.766 -8.18 11.039 1 96 257 VAL A C 1
ATOM 2054 O O . VAL A 1 257 ? 10.047 -9.375 10.938 1 96 257 VAL A O 1
ATOM 2057 N N . MET A 1 258 ? 8.844 -7.602 10.344 1 95.12 258 MET A N 1
ATOM 2058 C CA . MET A 1 258 ? 8.078 -8.359 9.352 1 95.12 258 MET A CA 1
ATOM 2059 C C . MET A 1 258 ? 8.992 -8.945 8.281 1 95.12 258 MET A C 1
ATOM 2061 O O . MET A 1 258 ? 8.82 -10.094 7.875 1 95.12 258 MET A O 1
ATOM 2065 N N . TYR A 1 259 ? 9.93 -8.172 7.895 1 97 259 TYR A N 1
ATOM 2066 C CA . TYR A 1 259 ? 10.859 -8.633 6.871 1 97 259 TYR A CA 1
ATOM 2067 C C . TYR A 1 259 ? 11.711 -9.789 7.387 1 97 259 TYR A C 1
ATOM 2069 O O . TYR A 1 259 ? 12.023 -10.719 6.637 1 97 259 TYR A O 1
ATOM 2077 N N . GLU A 1 260 ? 12.086 -9.742 8.656 1 97 260 GLU A N 1
ATOM 2078 C CA . GLU A 1 260 ? 12.859 -10.828 9.25 1 97 260 GLU A CA 1
ATOM 2079 C C . GLU A 1 260 ? 12.062 -12.133 9.25 1 97 260 GLU A C 1
ATOM 2081 O O . GLU A 1 260 ? 12.617 -13.195 8.945 1 97 260 GLU A O 1
ATOM 2086 N N . HIS A 1 261 ? 10.828 -12.023 9.547 1 96.81 261 HIS A N 1
ATOM 2087 C CA . HIS A 1 261 ? 9.969 -13.203 9.492 1 96.81 261 HIS A CA 1
ATOM 2088 C C . HIS A 1 261 ? 9.844 -13.727 8.07 1 96.81 261 HIS A C 1
ATOM 2090 O O . HIS A 1 261 ? 9.828 -14.945 7.852 1 96.81 261 HIS A O 1
ATOM 2096 N N . LEU A 1 262 ? 9.719 -12.82 7.188 1 96.5 262 LEU A N 1
ATOM 2097 C CA . LEU A 1 262 ? 9.617 -13.18 5.777 1 96.5 262 LEU A CA 1
ATOM 2098 C C . LEU A 1 262 ? 10.859 -13.938 5.316 1 96.5 262 LEU A C 1
ATOM 2100 O O . LEU A 1 262 ? 10.75 -14.992 4.68 1 96.5 262 LEU A O 1
ATOM 2104 N N . ARG A 1 263 ? 11.984 -13.453 5.664 1 97.38 263 ARG A N 1
ATOM 2105 C CA . ARG A 1 263 ? 13.25 -14.078 5.309 1 97.38 263 ARG A CA 1
ATOM 2106 C C . ARG A 1 263 ? 13.359 -15.477 5.902 1 97.38 263 ARG A C 1
ATOM 21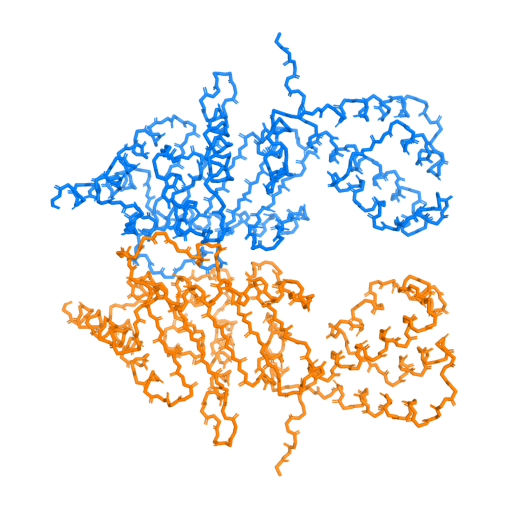08 O O . ARG A 1 263 ? 13.844 -16.406 5.25 1 97.38 263 ARG A O 1
ATOM 2115 N N . ALA A 1 264 ? 12.859 -15.57 7.066 1 97.19 264 ALA A N 1
ATOM 2116 C CA . ALA A 1 264 ? 12.953 -16.844 7.773 1 97.19 264 ALA A CA 1
ATOM 2117 C C . ALA A 1 264 ? 12.055 -17.891 7.125 1 97.19 264 ALA A C 1
ATOM 2119 O O . ALA A 1 264 ? 12.352 -19.094 7.168 1 97.19 264 ALA A O 1
ATOM 2120 N N . GLN A 1 265 ? 11.023 -17.484 6.516 1 97 265 GLN A N 1
ATOM 2121 C CA . GLN A 1 265 ? 10.047 -18.406 5.953 1 97 265 GLN A CA 1
ATOM 2122 C C . GLN A 1 265 ? 10.344 -18.688 4.484 1 97 265 GLN A C 1
ATOM 2124 O O . GLN A 1 265 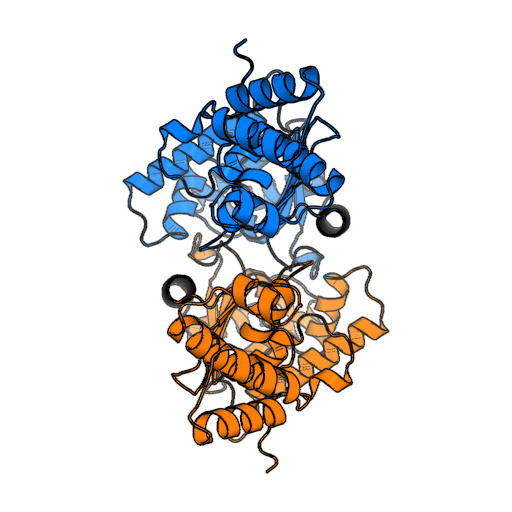? 9.844 -19.672 3.92 1 97 265 GLN A O 1
ATOM 2129 N N . ALA A 1 266 ? 11.109 -17.844 3.871 1 98.38 266 ALA A N 1
ATOM 2130 C CA . ALA A 1 266 ? 11.469 -18.031 2.469 1 98.38 266 ALA A CA 1
ATOM 2131 C C . ALA A 1 266 ? 12.453 -19.188 2.303 1 98.38 266 ALA A C 1
ATOM 2133 O O . ALA A 1 266 ? 13.117 -19.578 3.26 1 98.38 266 ALA A O 1
ATOM 2134 N N . LEU A 1 267 ? 12.484 -19.75 1.14 1 98.56 267 LEU A N 1
ATOM 2135 C CA . LEU A 1 267 ? 13.531 -20.703 0.812 1 98.56 267 LEU A CA 1
ATOM 2136 C C . LEU A 1 267 ? 14.914 -20.094 1 1 98.56 267 LEU A C 1
ATOM 2138 O O . LEU A 1 267 ? 15.086 -18.891 0.822 1 98.56 267 LEU A O 1
ATOM 2142 N N . ASN A 1 268 ? 15.859 -20.906 1.4 1 98.12 268 ASN A N 1
ATOM 2143 C CA . ASN A 1 268 ? 17.219 -20.359 1.467 1 98.12 268 ASN A CA 1
ATOM 2144 C C . ASN A 1 268 ? 17.75 -20.031 0.079 1 98.12 268 ASN A C 1
ATOM 2146 O O . ASN A 1 268 ? 17.094 -20.281 -0.928 1 98.12 268 ASN A O 1
ATOM 2150 N N . VAL A 1 269 ? 18.891 -19.453 -0.007 1 98.06 269 VAL A N 1
ATOM 2151 C CA . VAL A 1 269 ? 19.453 -18.859 -1.226 1 98.06 269 VAL A CA 1
ATOM 2152 C C . VAL A 1 269 ? 19.609 -19.953 -2.287 1 98.06 269 VAL A C 1
ATOM 2154 O O . VAL A 1 269 ? 19.234 -19.766 -3.441 1 98.06 269 VAL A O 1
ATOM 2157 N N . GLU A 1 270 ? 20.094 -21.078 -1.896 1 98.12 270 GLU A N 1
ATOM 2158 C CA . GLU A 1 270 ? 20.344 -22.156 -2.838 1 98.12 270 GLU A CA 1
ATOM 2159 C C . GLU A 1 270 ? 19.047 -22.734 -3.371 1 98.12 270 GLU A C 1
ATOM 2161 O O . GLU A 1 270 ? 18.891 -22.938 -4.578 1 98.12 270 GLU A O 1
ATOM 2166 N N . GLN A 1 271 ? 18.141 -22.984 -2.506 1 98.62 271 GLN A N 1
ATOM 2167 C CA . GLN A 1 271 ? 16.828 -23.516 -2.898 1 98.62 271 GLN A CA 1
ATOM 2168 C C . GLN A 1 271 ? 16.078 -22.516 -3.777 1 98.62 271 GLN A C 1
ATOM 2170 O O . GLN A 1 271 ? 15.375 -22.906 -4.711 1 98.62 271 GLN A O 1
ATOM 2175 N N . SER A 1 272 ? 16.219 -21.25 -3.461 1 98.81 272 SER A N 1
ATOM 2176 C CA . SER A 1 272 ? 15.594 -20.203 -4.262 1 98.81 272 SER A CA 1
ATOM 2177 C C . SER A 1 272 ? 16.141 -20.203 -5.684 1 98.81 272 SER A C 1
ATOM 2179 O O . SER A 1 272 ? 15.367 -20.172 -6.648 1 98.81 272 SER A O 1
ATOM 2181 N N . ARG A 1 273 ? 17.438 -20.297 -5.793 1 98.38 273 ARG A N 1
ATOM 2182 C CA . ARG A 1 273 ? 18.062 -20.312 -7.113 1 98.38 273 ARG A CA 1
ATOM 2183 C C . ARG A 1 273 ? 17.609 -21.547 -7.906 1 98.38 273 ARG A C 1
ATOM 2185 O O . ARG A 1 273 ? 17.375 -21.453 -9.109 1 98.38 273 ARG A O 1
ATOM 2192 N N . GLN A 1 274 ? 17.516 -22.625 -7.219 1 98.44 274 GLN A N 1
ATOM 2193 C CA . GLN A 1 274 ? 17.094 -23.859 -7.871 1 98.44 274 GLN A CA 1
ATOM 2194 C C . GLN A 1 274 ? 15.648 -23.75 -8.359 1 98.44 274 GLN A C 1
ATOM 2196 O O . GLN A 1 274 ? 15.344 -24.141 -9.484 1 98.44 274 GLN A O 1
ATOM 2201 N N . LEU A 1 275 ? 14.805 -23.219 -7.523 1 98.69 275 LEU A N 1
ATOM 2202 C CA . LEU A 1 275 ? 13.414 -23.047 -7.922 1 98.69 275 LEU A CA 1
ATOM 2203 C C . LEU A 1 275 ? 13.297 -22.125 -9.125 1 98.69 275 LEU A C 1
ATOM 2205 O O . LEU A 1 275 ? 12.555 -22.406 -10.062 1 98.69 275 LEU A O 1
ATOM 2209 N N . ILE A 1 276 ? 14.016 -21.016 -9.102 1 98.81 276 ILE A N 1
ATOM 2210 C CA . ILE A 1 276 ? 14 -20.062 -10.203 1 98.81 276 ILE A CA 1
ATOM 2211 C C . ILE A 1 276 ? 14.469 -20.75 -11.484 1 98.81 276 ILE A C 1
ATOM 2213 O O . ILE A 1 276 ? 13.844 -20.609 -12.539 1 98.81 276 ILE A O 1
ATOM 2217 N N . ALA A 1 277 ? 15.539 -21.469 -11.359 1 98.56 277 ALA A N 1
ATOM 2218 C CA . ALA A 1 277 ? 16.094 -22.188 -12.516 1 98.56 277 ALA A CA 1
ATOM 2219 C C . ALA A 1 277 ? 15.102 -23.219 -13.055 1 98.56 277 ALA A C 1
ATOM 2221 O O . ALA A 1 277 ? 14.953 -23.359 -14.266 1 98.56 277 ALA A O 1
ATOM 2222 N N . ASP A 1 278 ? 14.469 -23.938 -12.164 1 98.56 278 ASP A N 1
ATOM 2223 C CA . ASP A 1 278 ? 13.484 -24.938 -12.562 1 98.56 278 ASP A CA 1
ATOM 2224 C C . ASP A 1 278 ? 12.312 -24.297 -13.305 1 98.56 278 ASP A C 1
A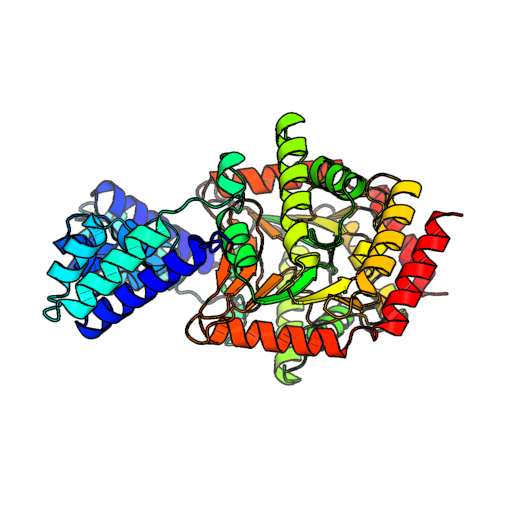TOM 2226 O O . ASP A 1 278 ? 11.852 -24.828 -14.312 1 98.56 278 ASP A O 1
ATOM 2230 N N . ILE A 1 279 ? 11.898 -23.203 -12.812 1 98.56 279 ILE A N 1
ATOM 2231 C CA . ILE A 1 279 ? 10.789 -22.5 -13.461 1 98.56 279 ILE A CA 1
ATOM 2232 C C . ILE A 1 279 ? 11.234 -21.969 -14.82 1 98.56 279 ILE A C 1
ATOM 2234 O O . ILE A 1 279 ? 10.469 -21.984 -15.781 1 98.56 279 ILE A O 1
ATOM 2238 N N . ALA A 1 280 ? 12.461 -21.469 -14.898 1 98.44 280 ALA A N 1
ATOM 2239 C CA . ALA A 1 280 ? 13.008 -21.031 -16.172 1 98.44 280 ALA A CA 1
ATOM 2240 C C . ALA A 1 280 ? 12.969 -22.172 -17.203 1 98.44 280 ALA A C 1
ATOM 2242 O O . ALA A 1 280 ? 12.625 -21.938 -18.375 1 98.44 280 ALA A O 1
ATOM 2243 N N . LYS A 1 281 ? 13.25 -23.359 -16.766 1 98 281 LYS A N 1
ATOM 2244 C CA . LYS A 1 281 ? 13.211 -24.531 -17.656 1 98 281 LYS A CA 1
ATOM 2245 C C . LYS A 1 281 ? 11.789 -24.812 -18.141 1 98 281 LYS A C 1
ATOM 2247 O O . LYS A 1 281 ? 11.594 -25.234 -19.281 1 98 281 LYS A O 1
ATOM 2252 N N . ASP A 1 282 ? 10.875 -24.578 -17.219 1 97.25 282 ASP A N 1
ATOM 2253 C CA . ASP A 1 282 ? 9.477 -24.781 -17.594 1 97.25 282 ASP A CA 1
ATOM 2254 C C . ASP A 1 282 ? 9.07 -23.844 -18.719 1 97.25 282 ASP A C 1
ATOM 2256 O O . ASP A 1 282 ? 8.219 -24.172 -19.547 1 97.25 282 ASP A O 1
ATOM 2260 N N . TYR A 1 283 ? 9.625 -22.641 -18.766 1 96.75 283 TYR A N 1
ATOM 2261 C CA . TYR A 1 283 ? 9.305 -21.672 -19.812 1 96.75 283 TYR A CA 1
ATOM 2262 C C . TYR A 1 283 ? 9.953 -22.062 -21.125 1 96.75 283 TYR A C 1
ATOM 2264 O O . TYR A 1 283 ? 9.562 -21.547 -22.188 1 96.75 283 TYR A O 1
ATOM 2272 N N . ALA A 1 284 ? 10.961 -22.891 -21.141 1 92.38 284 ALA A N 1
ATOM 2273 C CA . ALA A 1 284 ? 11.656 -23.312 -22.344 1 92.38 284 ALA A CA 1
ATOM 2274 C C . ALA A 1 284 ? 10.906 -24.453 -23.031 1 92.38 284 ALA A C 1
ATOM 2276 O O . ALA A 1 284 ? 11.141 -24.75 -24.203 1 92.38 284 ALA A O 1
ATOM 2277 N N . ARG A 1 285 ? 10.008 -25.109 -22.281 1 87.25 285 ARG A N 1
ATOM 2278 C CA . ARG A 1 285 ? 9.242 -26.219 -22.844 1 87.25 285 ARG A CA 1
ATOM 2279 C C . ARG A 1 285 ? 8 -25.703 -23.562 1 87.25 285 ARG A C 1
ATOM 2281 O O . ARG A 1 285 ? 7.438 -24.672 -23.188 1 87.25 285 ARG A O 1
ATOM 2288 N N . MET B 1 1 ? -37.125 -1.522 12.75 1 24.58 1 MET B N 1
ATOM 2289 C CA . MET B 1 1 ? -35.844 -1.879 12.141 1 24.58 1 MET B CA 1
ATOM 2290 C C . MET B 1 1 ? -34.75 -0.879 12.523 1 24.58 1 MET B C 1
ATOM 2292 O O . MET B 1 1 ? -34.906 0.325 12.312 1 24.58 1 MET B O 1
ATOM 2296 N N . ALA B 1 2 ? -34.125 -1.018 13.562 1 33.81 2 ALA B N 1
ATOM 2297 C CA . ALA B 1 2 ? -33.219 0.013 14.078 1 33.81 2 ALA B CA 1
ATOM 2298 C C . ALA B 1 2 ? -32.375 0.614 12.953 1 33.81 2 ALA B C 1
ATOM 2300 O O . ALA B 1 2 ? -31.781 -0.115 12.156 1 33.81 2 ALA B O 1
ATOM 2301 N N . SER B 1 3 ? -32.625 1.659 12.438 1 36.97 3 SER B N 1
ATOM 2302 C CA . SER B 1 3 ? -31.859 2.377 11.422 1 36.97 3 SER B CA 1
ATOM 2303 C C . SER B 1 3 ? -30.359 2.23 11.641 1 36.97 3 SER B C 1
ATOM 2305 O O . SER B 1 3 ? -29.844 2.652 12.68 1 36.97 3 SER B O 1
ATOM 2307 N N . ASN B 1 4 ? -29.734 1.155 11.336 1 46.28 4 ASN B N 1
ATOM 2308 C CA . ASN B 1 4 ? -28.344 0.789 11.539 1 46.28 4 ASN B CA 1
ATOM 2309 C C . ASN B 1 4 ? -27.406 1.947 11.219 1 46.28 4 ASN B C 1
ATOM 2311 O O . ASN B 1 4 ? -27.125 2.211 10.047 1 46.28 4 ASN B O 1
ATOM 2315 N N . VAL B 1 5 ? -27.578 3.049 11.922 1 51.44 5 VAL B N 1
ATOM 2316 C CA . VAL B 1 5 ? -26.875 4.316 11.805 1 51.44 5 VAL B CA 1
ATOM 2317 C C . VAL B 1 5 ? -25.359 4.074 11.836 1 51.44 5 VAL B C 1
ATOM 2319 O O . VAL B 1 5 ? -24.859 3.443 12.766 1 51.44 5 VAL B O 1
ATOM 2322 N N . ASN B 1 6 ? -24.703 4.062 10.703 1 64.31 6 ASN B N 1
ATOM 2323 C CA . ASN B 1 6 ? -23.266 3.887 10.617 1 64.31 6 ASN B CA 1
ATOM 2324 C C . ASN B 1 6 ? -22.516 5.164 10.992 1 64.31 6 ASN B C 1
ATOM 2326 O O . ASN B 1 6 ? -22.562 6.152 10.258 1 64.31 6 ASN B O 1
ATOM 2330 N N . PRO B 1 7 ? -21.953 5.152 12.133 1 67.5 7 PRO B N 1
ATOM 2331 C CA . PRO B 1 7 ? -21.328 6.348 12.703 1 67.5 7 PRO B CA 1
ATOM 2332 C C . PRO B 1 7 ? -20.172 6.867 11.867 1 67.5 7 PRO B C 1
ATOM 2334 O O . PRO B 1 7 ? -19.938 8.078 11.805 1 67.5 7 PRO B O 1
ATOM 2337 N N . THR B 1 8 ? -19.562 6.047 11.062 1 75.31 8 THR B N 1
ATOM 2338 C CA . THR B 1 8 ? -18.344 6.469 10.383 1 75.31 8 THR B CA 1
ATOM 2339 C C . THR B 1 8 ? -18.672 7.41 9.227 1 75.31 8 THR B C 1
ATOM 2341 O O . THR B 1 8 ? -18.078 8.484 9.109 1 75.31 8 THR B O 1
ATOM 2344 N N . VAL B 1 9 ? -19.562 7.027 8.422 1 78.38 9 VAL B N 1
ATOM 2345 C CA . VAL B 1 9 ? -19.938 7.848 7.273 1 78.38 9 VAL B CA 1
ATOM 2346 C C . VAL B 1 9 ? -20.594 9.141 7.754 1 78.38 9 VAL B C 1
ATOM 2348 O O . VAL B 1 9 ? -20.359 10.211 7.191 1 78.38 9 VAL B O 1
ATOM 2351 N N . ARG B 1 10 ? -21.375 8.93 8.789 1 77.19 10 ARG B N 1
ATOM 2352 C CA . ARG B 1 10 ? -22.016 10.109 9.359 1 77.19 10 ARG B CA 1
ATOM 2353 C C . ARG B 1 10 ? -20.984 11.086 9.914 1 77.19 10 ARG B C 1
ATOM 2355 O O . ARG B 1 10 ? -21.125 12.297 9.758 1 77.19 10 ARG B O 1
ATOM 2362 N N . ARG B 1 11 ? -20.031 10.5 10.562 1 82.81 11 ARG B N 1
ATOM 2363 C CA . ARG B 1 11 ? -18.938 11.328 11.078 1 82.81 11 ARG B CA 1
ATOM 2364 C C . ARG B 1 11 ? -18.219 12.055 9.945 1 82.81 11 ARG B C 1
ATOM 2366 O O . ARG B 1 11 ? -17.891 13.234 10.07 1 82.81 11 ARG B O 1
ATOM 2373 N N . ARG B 1 12 ? -18.047 11.383 8.953 1 84 12 ARG B N 1
ATOM 2374 C CA . ARG B 1 12 ? -17.359 11.969 7.801 1 84 12 ARG B CA 1
ATOM 2375 C C . ARG B 1 12 ? -18.203 13.078 7.172 1 84 12 ARG B C 1
ATOM 2377 O O . ARG B 1 12 ? -17.672 14.117 6.777 1 84 12 ARG B O 1
ATOM 2384 N N . ARG B 1 13 ? -19.484 12.797 7.062 1 83.12 13 ARG B N 1
ATOM 2385 C CA . ARG B 1 13 ? -20.375 13.805 6.512 1 83.12 13 ARG B CA 1
ATOM 2386 C C . ARG B 1 13 ? -20.375 15.07 7.367 1 83.12 13 ARG B C 1
ATOM 2388 O O . ARG B 1 13 ? -20.328 16.188 6.84 1 83.12 13 ARG B O 1
ATOM 2395 N N . LEU B 1 14 ? -20.516 14.758 8.586 1 88.06 14 LEU B N 1
ATOM 2396 C CA . LEU B 1 14 ? -20.469 15.883 9.516 1 88.06 14 LEU B CA 1
ATOM 2397 C C . LEU B 1 14 ? -19.156 16.656 9.375 1 88.06 14 LEU B C 1
ATOM 2399 O O . LEU B 1 14 ? -19.172 17.875 9.312 1 88.06 14 LEU B O 1
ATOM 2403 N N . GLY B 1 15 ? -18.094 15.922 9.305 1 90.25 15 GLY B N 1
ATOM 2404 C CA . GLY B 1 15 ? -16.797 16.547 9.117 1 90.25 15 GLY B CA 1
ATOM 2405 C C . GLY B 1 15 ? -16.703 17.359 7.84 1 90.25 15 GLY B C 1
ATOM 2406 O O . GLY B 1 15 ? -16.156 18.469 7.84 1 90.25 15 GLY B O 1
ATOM 2407 N N . GLN B 1 16 ? -17.281 16.812 6.832 1 87.12 16 GLN B N 1
ATOM 2408 C CA . GLN B 1 16 ? -17.266 17.5 5.539 1 87.12 16 GLN B CA 1
ATOM 2409 C C . GLN B 1 16 ? -18.078 18.781 5.594 1 87.12 16 GLN B C 1
ATOM 2411 O O . GLN B 1 16 ? -17.688 19.797 5.008 1 87.12 16 GLN B O 1
ATOM 2416 N N . GLU B 1 17 ? -19.203 18.703 6.246 1 89.5 17 GLU B N 1
ATOM 2417 C CA . GLU B 1 17 ? -20.047 19.891 6.387 1 89.5 17 GLU B CA 1
ATOM 2418 C C . GLU B 1 17 ? -19.312 20.984 7.172 1 89.5 17 GLU B C 1
ATOM 2420 O O . GLU B 1 17 ? -19.406 22.172 6.824 1 89.5 17 GLU B O 1
ATOM 2425 N N . LEU B 1 18 ? -18.641 20.562 8.148 1 93.38 18 LEU B N 1
ATOM 2426 C CA . LEU B 1 18 ? -17.906 21.531 8.961 1 93.38 18 LEU B CA 1
ATOM 2427 C C . LEU B 1 18 ? -16.734 22.109 8.172 1 93.38 18 LEU B C 1
ATOM 2429 O O . LEU B 1 18 ? -16.453 23.312 8.289 1 93.38 18 LEU B O 1
ATOM 2433 N N . ARG B 1 19 ? -16.125 21.266 7.414 1 92.62 19 ARG B N 1
ATOM 2434 C CA . ARG B 1 19 ? -15.055 21.766 6.543 1 92.62 19 ARG B CA 1
ATOM 2435 C C . ARG B 1 19 ? -15.594 22.781 5.547 1 92.62 19 ARG B C 1
ATOM 2437 O O . ARG B 1 19 ? -14.945 23.797 5.293 1 92.62 19 ARG B O 1
ATOM 2444 N N . ARG B 1 20 ? -16.719 22.469 4.973 1 91.56 20 ARG B N 1
ATOM 2445 C CA . ARG B 1 20 ? -17.359 23.391 4.027 1 91.56 20 ARG B CA 1
ATOM 2446 C C . ARG B 1 20 ? -17.609 24.75 4.664 1 91.56 20 ARG B C 1
ATOM 2448 O O . ARG B 1 20 ? -17.328 25.781 4.059 1 91.56 20 ARG B O 1
ATOM 2455 N N . LEU B 1 21 ? -18.109 24.734 5.832 1 93.81 21 LEU B N 1
ATOM 2456 C CA . LEU B 1 21 ? -18.391 25.969 6.555 1 93.81 21 LEU B CA 1
ATOM 2457 C C . LEU B 1 21 ? -17.094 26.734 6.832 1 93.81 21 LEU B C 1
ATOM 2459 O O . LEU B 1 21 ? -17.062 27.969 6.707 1 93.81 21 LEU B O 1
ATOM 2463 N N . ARG B 1 22 ? -16.047 25.953 7.191 1 95.56 22 ARG B N 1
ATOM 2464 C CA . ARG B 1 22 ? -14.75 26.578 7.422 1 95.56 22 ARG B CA 1
ATOM 2465 C C . ARG B 1 22 ? -14.234 27.266 6.16 1 95.56 22 ARG B C 1
ATOM 2467 O O . ARG B 1 22 ? -13.789 28.406 6.207 1 95.56 22 ARG B O 1
ATOM 2474 N N . GLU B 1 23 ? -14.375 26.562 5.125 1 93.06 23 GLU B N 1
ATOM 2475 C CA . GLU B 1 23 ? -13.875 27.062 3.848 1 93.06 23 GLU B CA 1
ATOM 2476 C C . GLU B 1 23 ? -14.688 28.266 3.371 1 93.06 23 GLU B C 1
ATOM 2478 O O . GLU B 1 23 ? -14.141 29.203 2.779 1 93.06 23 GLU B O 1
ATOM 2483 N N . LEU B 1 24 ? -15.945 28.266 3.609 1 92.69 24 LEU B N 1
ATOM 2484 C CA . LEU B 1 24 ? -16.812 29.375 3.248 1 92.69 24 LEU B CA 1
ATOM 2485 C C . LEU B 1 24 ? -16.406 30.641 3.986 1 92.69 24 LEU B C 1
ATOM 2487 O O . LEU B 1 24 ? -16.562 31.75 3.461 1 92.69 24 LEU B O 1
ATOM 2491 N N . LYS B 1 25 ? -15.883 30.469 5.145 1 93.38 25 LYS B N 1
ATOM 2492 C CA . LYS B 1 25 ? -15.438 31.609 5.941 1 93.38 25 LYS B CA 1
ATOM 2493 C C . LYS B 1 25 ? -14 31.984 5.60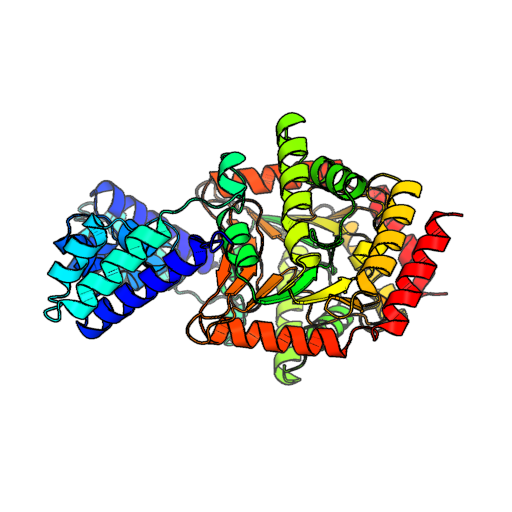2 1 93.38 25 LYS B C 1
ATOM 2495 O O . LYS B 1 25 ? -13.445 32.938 6.168 1 93.38 25 LYS B O 1
ATOM 2500 N N . GLY B 1 26 ? -13.375 31.109 4.73 1 93.25 26 GLY B N 1
ATOM 2501 C CA . GLY B 1 26 ? -12.008 31.375 4.301 1 93.25 26 GLY B CA 1
ATOM 2502 C C . GLY B 1 26 ? -10.977 31.078 5.375 1 93.25 26 GLY B C 1
ATOM 2503 O O . GLY B 1 26 ? -9.906 31.688 5.395 1 93.25 26 GLY B O 1
ATOM 2504 N N . MET B 1 27 ? -11.297 30.188 6.262 1 92.88 27 MET B N 1
ATOM 2505 C CA . MET B 1 27 ? -10.391 29.875 7.363 1 92.88 27 MET B CA 1
ATOM 2506 C C . MET B 1 27 ? -9.617 28.594 7.082 1 92.88 27 MET B C 1
ATOM 2508 O O . MET B 1 27 ? -10.164 27.656 6.5 1 92.88 27 MET B O 1
ATOM 2512 N N . THR B 1 28 ? -8.383 28.578 7.531 1 88.81 28 THR B N 1
ATOM 2513 C CA . THR B 1 28 ? -7.609 27.344 7.512 1 88.81 28 THR B CA 1
ATOM 2514 C C . THR B 1 28 ? -7.852 26.531 8.781 1 88.81 28 THR B C 1
ATOM 2516 O O . THR B 1 28 ? -8.367 27.062 9.773 1 88.81 28 THR B O 1
ATOM 2519 N N . ALA B 1 29 ? -7.539 25.25 8.656 1 89.88 29 ALA B N 1
ATOM 2520 C CA . ALA B 1 29 ? -7.676 24.406 9.844 1 89.88 29 ALA B CA 1
ATOM 2521 C C . ALA B 1 29 ? -6.805 24.906 10.984 1 89.88 29 ALA B C 1
ATOM 2523 O O . ALA B 1 29 ? -7.188 24.828 12.156 1 89.88 29 ALA B O 1
ATOM 2524 N N . GLU B 1 30 ? -5.746 25.469 10.602 1 85.5 30 GLU B N 1
ATOM 2525 C CA . GLU B 1 30 ? -4.824 26.031 11.594 1 85.5 30 GLU B CA 1
ATOM 2526 C C . GLU B 1 30 ? -5.441 27.219 12.305 1 85.5 30 GLU B C 1
ATOM 2528 O O . GLU B 1 30 ? -5.32 27.359 13.531 1 85.5 30 GLU B O 1
ATOM 2533 N N . GLU B 1 31 ? -6.008 28.078 11.578 1 88.94 31 GLU B N 1
ATOM 2534 C CA . GLU B 1 31 ? -6.66 29.25 12.148 1 88.94 31 GLU B CA 1
ATOM 2535 C C . GLU B 1 31 ? -7.773 28.844 13.117 1 88.94 31 GLU B C 1
ATOM 2537 O O . GLU B 1 31 ? -7.926 29.453 14.18 1 88.94 31 GLU B O 1
ATOM 2542 N N . VAL B 1 32 ? -8.531 27.875 12.719 1 94.25 32 VAL B N 1
ATOM 2543 C CA . VAL B 1 32 ? -9.625 27.406 13.555 1 94.25 32 VAL B CA 1
ATOM 2544 C C . VAL B 1 32 ? -9.07 26.812 14.844 1 94.25 32 VAL B C 1
ATOM 2546 O O . VAL B 1 32 ? -9.602 27.047 15.93 1 94.25 32 VAL B O 1
ATOM 2549 N N . ALA B 1 33 ? -8.039 25.969 14.703 1 93.25 33 ALA B N 1
ATOM 2550 C CA . ALA B 1 33 ? -7.398 25.344 15.859 1 93.25 33 ALA B CA 1
ATOM 2551 C C . ALA B 1 33 ? -6.922 26.391 16.859 1 93.25 33 ALA B C 1
ATOM 2553 O O . ALA B 1 33 ? -7.094 26.234 18.062 1 93.25 33 ALA B O 1
ATOM 2554 N N . GLU B 1 34 ? -6.367 27.453 16.375 1 88.44 34 GLU B N 1
ATOM 2555 C CA . GLU B 1 34 ? -5.891 28.547 17.219 1 88.44 34 GLU B CA 1
ATOM 2556 C C . GLU B 1 34 ? -7.043 29.203 17.984 1 88.44 34 GLU B C 1
ATOM 2558 O O . GLU B 1 34 ? -6.934 29.484 19.172 1 88.44 34 GLU B O 1
ATOM 2563 N N . ARG B 1 35 ? -8.109 29.453 17.328 1 92.94 35 ARG B N 1
ATOM 2564 C CA . ARG B 1 35 ? -9.258 30.125 17.938 1 92.94 35 ARG B CA 1
ATOM 2565 C C . ARG B 1 35 ? -9.898 29.266 19.016 1 92.94 35 ARG B C 1
ATOM 2567 O O . ARG B 1 35 ? -10.43 29.781 20 1 92.94 35 ARG B O 1
ATOM 2574 N N . LEU B 1 36 ? -9.867 28 18.766 1 93.94 36 LEU B N 1
ATOM 2575 C CA . LEU B 1 36 ? -10.508 27.078 19.703 1 93.94 36 LEU B CA 1
ATOM 2576 C C . LEU B 1 36 ? -9.508 26.578 20.734 1 93.94 36 LEU B C 1
ATOM 2578 O O . LEU B 1 36 ? -9.875 25.812 21.641 1 93.94 36 LEU B O 1
ATOM 2582 N N . LEU B 1 37 ? -8.195 26.906 20.562 1 92.31 37 LEU B N 1
ATOM 2583 C CA . LEU B 1 37 ? -7.125 26.516 2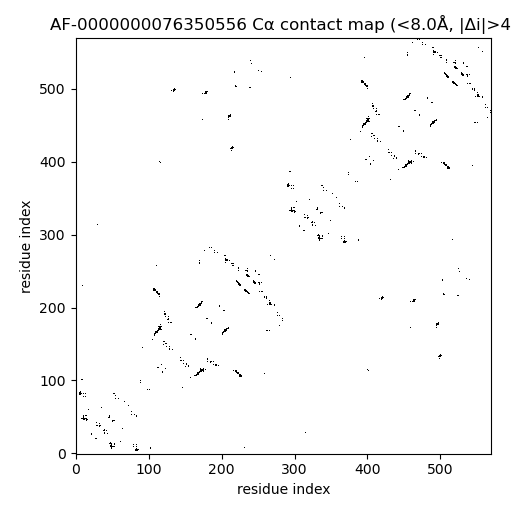1.469 1 92.31 37 LEU B CA 1
ATOM 2584 C C . LEU B 1 37 ? -6.934 25.016 21.484 1 92.31 37 LEU B C 1
ATOM 2586 O O . LEU B 1 37 ? -6.855 24.391 22.547 1 92.31 37 LEU B O 1
ATOM 2590 N N . VAL B 1 38 ? -7.008 24.406 20.297 1 91.25 38 VAL B N 1
ATOM 2591 C CA . VAL B 1 38 ? -6.73 23 20.109 1 91.25 38 VAL B CA 1
ATOM 2592 C C . VAL B 1 38 ? -5.691 22.812 19 1 91.25 38 VAL B C 1
ATOM 2594 O O . VAL B 1 38 ? -5.27 23.781 18.375 1 91.25 38 VAL B O 1
ATOM 2597 N N . SER B 1 39 ? -5.23 21.609 18.859 1 86.62 39 SER B N 1
ATOM 2598 C CA . SER B 1 39 ? -4.242 21.328 17.828 1 86.62 39 SER B CA 1
ATOM 2599 C C . SER B 1 39 ? -4.887 21.297 16.453 1 86.62 39 SER B C 1
ATOM 2601 O O . SER B 1 39 ? -6.055 20.922 16.312 1 86.62 39 SER B O 1
ATOM 2603 N N . GLN B 1 40 ? -4.113 21.672 15.508 1 86.06 40 GLN B N 1
ATOM 2604 C CA . GLN B 1 40 ? -4.559 21.531 14.125 1 86.06 40 GLN B CA 1
ATOM 2605 C C . GLN B 1 40 ? -4.898 20.078 13.805 1 86.06 40 GLN B C 1
ATOM 2607 O O . GLN B 1 40 ? -5.828 19.812 13.039 1 86.06 40 GLN B O 1
ATOM 2612 N N . SER B 1 41 ? -4.133 19.125 14.336 1 83.62 41 SER B N 1
ATOM 2613 C CA . SER B 1 41 ? -4.379 17.703 14.117 1 83.62 41 SER B CA 1
ATOM 2614 C C . SER B 1 41 ? -5.77 17.312 14.594 1 83.62 41 SER B C 1
ATOM 2616 O O . SER B 1 41 ? -6.438 16.484 13.969 1 83.62 41 SER B O 1
ATOM 2618 N N . LYS B 1 42 ? -6.094 17.844 15.617 1 88.81 42 LYS B N 1
ATOM 2619 C CA . LYS B 1 42 ? -7.434 17.547 16.125 1 88.81 42 LYS B CA 1
ATOM 2620 C C . LYS B 1 42 ? -8.508 18 15.141 1 88.81 42 LYS B C 1
ATOM 2622 O O . LYS B 1 42 ? -9.422 17.234 14.828 1 88.81 42 LYS B O 1
ATOM 2627 N N . ILE B 1 43 ? -8.406 19.25 14.656 1 91.5 43 ILE B N 1
ATOM 2628 C CA . ILE B 1 43 ? -9.375 19.781 13.703 1 91.5 43 ILE B CA 1
ATOM 2629 C C . ILE B 1 43 ? -9.406 18.906 12.453 1 91.5 43 ILE B C 1
ATOM 2631 O O . ILE B 1 43 ? -10.477 18.547 11.961 1 91.5 43 ILE B O 1
ATOM 2635 N N . SER B 1 44 ? -8.273 18.484 12 1 86.62 44 SER B N 1
ATOM 2636 C CA . SER B 1 44 ? -8.164 17.656 10.812 1 86.62 44 SER B CA 1
ATOM 2637 C C . SER B 1 44 ? -8.82 16.297 11.031 1 86.62 44 SER B C 1
ATOM 2639 O O . SER B 1 44 ? -9.539 15.797 10.164 1 86.62 44 SER B O 1
ATOM 2641 N N . ARG B 1 45 ? -8.578 15.75 12.141 1 85.19 45 ARG B N 1
ATOM 2642 C CA . ARG B 1 45 ? -9.164 14.453 12.461 1 85.19 45 ARG B CA 1
ATOM 2643 C C . ARG B 1 45 ? -10.68 14.539 12.555 1 85.19 45 ARG B C 1
ATOM 2645 O O . ARG B 1 45 ? -11.391 13.617 12.141 1 85.19 45 ARG B O 1
ATOM 2652 N N . LEU B 1 46 ? -11.133 15.609 13.094 1 87.94 46 LEU B N 1
ATOM 2653 C CA . LEU B 1 46 ? -12.57 15.836 13.172 1 87.94 46 LEU B CA 1
ATOM 2654 C C . LEU B 1 46 ? -13.18 15.977 11.781 1 87.94 46 LEU B C 1
ATOM 2656 O O . LEU B 1 46 ? -14.156 15.305 11.453 1 87.94 46 LEU B O 1
ATOM 2660 N N . GLU B 1 47 ? -12.523 16.75 10.945 1 88.38 47 GLU B N 1
ATOM 2661 C CA . GLU B 1 47 ? -13.039 17.031 9.617 1 88.38 47 GLU B CA 1
ATOM 2662 C C . GLU B 1 47 ? -12.984 15.789 8.727 1 88.38 47 GLU B C 1
ATOM 2664 O O . GLU B 1 47 ? -13.812 15.625 7.82 1 88.38 47 GLU B O 1
ATOM 2669 N N . ASN B 1 48 ? -12.078 14.922 9.078 1 79.62 48 ASN B N 1
ATOM 2670 C CA . ASN B 1 48 ? -11.906 13.742 8.242 1 79.62 48 ASN B CA 1
ATOM 2671 C C . ASN B 1 48 ? -12.617 12.523 8.828 1 79.62 48 ASN B C 1
ATOM 2673 O O . ASN B 1 48 ? -12.508 11.422 8.289 1 79.62 48 ASN B O 1
ATOM 2677 N N . GLY B 1 49 ? -13.289 12.719 9.898 1 80.5 49 GLY B N 1
ATOM 2678 C CA . GLY B 1 49 ? -14.086 11.648 10.484 1 80.5 49 GLY B CA 1
ATOM 2679 C C . GLY B 1 49 ? -13.258 10.648 11.266 1 80.5 49 GLY B C 1
ATOM 2680 O O . GLY B 1 49 ? -13.719 9.539 11.539 1 80.5 49 GLY B O 1
ATOM 2681 N N . ARG B 1 50 ? -12.07 10.961 11.516 1 76.19 50 ARG B N 1
ATOM 2682 C CA . ARG B 1 50 ? -11.195 10.047 12.242 1 76.19 50 ARG B CA 1
ATOM 2683 C C . ARG B 1 50 ? -11.469 10.109 13.742 1 76.19 50 ARG B C 1
ATOM 2685 O O . ARG B 1 50 ? -11.078 9.203 14.484 1 76.19 50 ARG B O 1
ATOM 2692 N N . ARG B 1 51 ? -12.031 11.164 14.203 1 78.44 51 ARG B N 1
ATOM 2693 C CA . ARG B 1 51 ? -12.508 11.336 15.57 1 78.44 51 ARG B CA 1
ATOM 2694 C C . ARG B 1 51 ? -13.969 11.781 15.594 1 78.44 51 ARG B C 1
ATOM 2696 O O . ARG B 1 51 ? -14.422 12.492 14.695 1 78.44 51 ARG B O 1
ATOM 2703 N N . SER B 1 52 ? -14.586 11.305 16.609 1 83.44 52 SER B N 1
ATOM 2704 C CA . SER B 1 52 ? -15.977 11.711 16.75 1 83.44 52 SER B CA 1
ATOM 2705 C C . SER B 1 52 ? -16.094 13.188 17.094 1 83.44 52 SER B C 1
ATOM 2707 O O . SER B 1 52 ? -15.258 13.727 17.844 1 83.44 52 SER B O 1
ATOM 2709 N N . ILE B 1 53 ? -17.109 13.789 16.516 1 88 53 ILE B N 1
ATOM 2710 C CA . ILE B 1 53 ? -17.391 15.195 16.781 1 88 53 ILE B CA 1
ATOM 2711 C C . ILE B 1 53 ? -18.547 15.297 17.766 1 88 53 ILE B C 1
ATOM 2713 O O . ILE B 1 53 ? -19.656 14.82 17.5 1 88 53 ILE B O 1
ATOM 2717 N N . SER B 1 54 ? -18.281 15.875 18.891 1 89.94 54 SER B N 1
ATOM 2718 C CA . SER B 1 54 ? -19.328 16.062 19.891 1 89.94 54 SER B CA 1
ATOM 2719 C C . SER B 1 54 ? -20.172 17.281 19.594 1 89.94 54 SER B C 1
ATOM 2721 O O . SER B 1 54 ? -19.797 18.125 18.781 1 89.94 54 SER B O 1
ATOM 2723 N N . GLN B 1 55 ? -21.375 17.234 20.281 1 91.75 55 GLN B N 1
ATOM 2724 C CA . GLN B 1 55 ? -22.219 18.406 20.141 1 91.75 55 GLN B CA 1
ATOM 2725 C C . GLN B 1 55 ? -21.484 19.656 20.641 1 91.75 55 GLN B C 1
ATOM 2727 O O . GLN B 1 55 ? -21.672 20.75 20.094 1 91.75 55 GLN B O 1
ATOM 2732 N N . ARG B 1 56 ? -20.703 19.469 21.594 1 92.56 56 ARG B N 1
ATOM 2733 C CA . ARG B 1 56 ? -19.891 20.594 22.078 1 92.56 56 ARG B CA 1
ATOM 2734 C C . ARG B 1 56 ? -18.938 21.094 21 1 92.56 56 ARG B C 1
ATOM 2736 O O . ARG B 1 56 ? -18.797 22.312 20.812 1 92.56 56 ARG B O 1
ATOM 2743 N N . ASP B 1 57 ? -18.312 20.203 20.344 1 93.56 57 ASP B N 1
ATOM 2744 C CA . ASP B 1 57 ? -17.422 20.578 19.25 1 93.56 57 ASP B CA 1
ATOM 2745 C C . ASP B 1 57 ? -18.188 21.344 18.172 1 93.56 57 ASP B C 1
ATOM 2747 O O . ASP B 1 57 ? -17.672 22.344 17.656 1 93.56 57 ASP B O 1
ATOM 2751 N N . VAL B 1 58 ? -19.344 20.812 17.875 1 94.38 58 VAL B N 1
ATOM 2752 C CA . VAL B 1 58 ? -20.156 21.453 16.828 1 94.38 58 VAL B CA 1
ATOM 2753 C C . VAL B 1 58 ? -20.5 22.891 17.234 1 94.38 58 VAL B C 1
ATOM 2755 O O . VAL B 1 58 ? -20.375 23.812 16.438 1 94.38 58 VAL B O 1
ATOM 2758 N N . ARG B 1 59 ? -20.922 23.031 18.438 1 93.56 59 ARG B N 1
ATOM 2759 C CA . ARG B 1 59 ? -21.266 24.359 18.953 1 93.56 59 ARG B CA 1
ATOM 2760 C C . ARG B 1 59 ? -20.078 25.312 18.844 1 93.56 59 ARG B C 1
ATOM 2762 O O . ARG B 1 59 ? -20.203 26.406 18.312 1 93.56 59 ARG B O 1
ATOM 2769 N N . ASP B 1 60 ? -18.984 24.859 19.266 1 95.31 60 ASP B N 1
ATOM 2770 C CA . ASP B 1 60 ? -17.781 25.688 19.266 1 95.31 60 ASP B CA 1
ATOM 2771 C C . ASP B 1 60 ? -17.375 26.047 17.828 1 95.31 60 ASP B C 1
ATOM 2773 O O . ASP B 1 60 ? -17.031 27.188 17.547 1 95.31 60 ASP B O 1
ATOM 2777 N N . LEU B 1 61 ? -17.391 25.047 17 1 96 61 LEU B N 1
ATOM 2778 C CA . LEU B 1 61 ? -16.984 25.266 15.617 1 96 61 LEU B CA 1
ATOM 2779 C C . LEU B 1 61 ? -17.938 26.219 14.906 1 96 61 LEU B C 1
ATOM 2781 O O . LEU B 1 61 ? -17.516 27.125 14.18 1 96 61 LEU B O 1
ATOM 2785 N N . CYS B 1 62 ? -19.219 26.016 15.109 1 94.69 62 CYS B N 1
ATOM 2786 C CA . CYS B 1 62 ? -20.203 26.906 14.5 1 94.69 62 CYS B CA 1
ATOM 2787 C C . CYS B 1 62 ? -20.031 28.344 15 1 94.69 62 CYS B C 1
ATOM 2789 O O . CYS B 1 62 ? -20.266 29.297 14.258 1 94.69 62 CYS B O 1
ATOM 2791 N N . GLY B 1 63 ? -19.703 28.469 16.25 1 94.81 63 GLY B N 1
ATOM 2792 C CA . GLY B 1 63 ? -19.359 29.781 16.781 1 94.81 63 GLY B CA 1
ATOM 2793 C C . GLY B 1 63 ? -18.219 30.453 16.047 1 94.81 63 GLY B C 1
ATOM 2794 O O . GLY B 1 63 ? -18.328 31.625 15.656 1 94.81 63 GLY B O 1
ATOM 2795 N N . VAL B 1 64 ? -17.203 29.672 15.836 1 95.56 64 VAL B N 1
ATOM 2796 C CA . VAL B 1 64 ? -16.016 30.172 15.156 1 95.56 64 VAL B CA 1
ATOM 2797 C C . VAL B 1 64 ? -16.359 30.547 13.711 1 95.56 64 VAL B C 1
ATOM 2799 O O . VAL B 1 64 ? -15.859 31.547 13.18 1 95.56 64 VAL B O 1
ATOM 2802 N N . TYR B 1 65 ? -17.188 29.719 13.164 1 95.75 65 TYR B N 1
ATOM 2803 C CA . TYR B 1 65 ? -17.562 29.922 11.773 1 95.75 65 TYR B CA 1
ATOM 2804 C C . TYR B 1 65 ? -18.656 30.984 11.648 1 95.75 65 TYR B C 1
ATOM 2806 O O . TYR B 1 65 ? -19.031 31.359 10.539 1 95.75 65 TYR B O 1
ATOM 2814 N N . GLU B 1 66 ? -19.156 31.453 12.734 1 94.19 66 GLU B N 1
ATOM 2815 C CA . GLU B 1 66 ? -20.188 32.469 12.789 1 94.19 66 GLU B CA 1
ATOM 2816 C C . GLU B 1 66 ? -21.422 32.062 12.008 1 94.19 66 GLU B C 1
ATOM 2818 O O . GLU B 1 66 ? -21.938 32.812 11.188 1 94.19 66 GLU B O 1
ATOM 2823 N N . VAL B 1 67 ? -21.781 30.875 12.211 1 93.75 67 VAL B N 1
ATOM 2824 C CA . VAL B 1 67 ? -23 30.375 11.586 1 93.75 67 VAL B CA 1
ATOM 2825 C C . VAL B 1 67 ? -24.219 30.984 12.281 1 93.75 67 VAL B C 1
ATOM 2827 O O . VAL B 1 67 ? -24.484 30.688 13.445 1 93.75 67 VAL B O 1
ATOM 2830 N N . GLU B 1 68 ? -25 31.703 11.586 1 91.25 68 GLU B N 1
ATOM 2831 C CA . GLU B 1 68 ? -26.125 32.438 12.172 1 91.25 68 GLU B CA 1
ATOM 2832 C C . GLU B 1 68 ? -27.438 31.656 12.008 1 91.25 68 GLU B C 1
ATOM 2834 O O . GLU B 1 68 ? -28.359 31.812 12.805 1 91.25 68 GLU B O 1
ATOM 2839 N N . ASP B 1 69 ? -27.484 30.891 10.938 1 92.25 69 ASP B N 1
ATOM 2840 C CA . ASP B 1 69 ? -28.688 30.109 10.68 1 92.25 69 ASP B CA 1
ATOM 2841 C C . ASP B 1 69 ? -28.844 28.984 11.695 1 92.25 69 ASP B C 1
ATOM 2843 O O . ASP B 1 69 ? -28.156 27.969 11.617 1 92.25 69 ASP B O 1
ATOM 2847 N N . HIS B 1 70 ? -29.781 29.094 12.57 1 91.19 70 HIS B N 1
ATOM 2848 C CA . HIS B 1 70 ? -30 28.141 13.648 1 91.19 70 HIS B CA 1
ATOM 2849 C C . HIS B 1 70 ? -30.438 26.781 13.102 1 91.19 70 HIS B C 1
ATOM 2851 O O . HIS B 1 70 ? -30.219 25.75 13.734 1 91.19 70 HIS B O 1
ATOM 2857 N N . ARG B 1 71 ? -31.094 26.844 11.984 1 92.5 71 ARG B N 1
ATOM 2858 C CA . ARG B 1 71 ? -31.5 25.578 11.383 1 92.5 71 ARG B CA 1
ATOM 2859 C C . ARG B 1 71 ? -30.281 24.75 10.992 1 92.5 71 ARG B C 1
ATOM 2861 O O . ARG B 1 71 ? -30.281 23.516 11.148 1 92.5 71 ARG B O 1
ATOM 2868 N N . VAL B 1 72 ? -29.25 25.438 10.508 1 92.25 72 VAL B N 1
ATOM 2869 C CA . VAL B 1 72 ? -28.016 24.75 10.117 1 92.25 72 VAL B CA 1
ATOM 2870 C C . VAL B 1 72 ? -27.312 24.188 11.352 1 92.25 72 VAL B C 1
ATOM 2872 O O . VAL B 1 72 ? -26.906 23.031 11.359 1 92.25 72 VAL B O 1
ATOM 2875 N N . VAL B 1 73 ? -27.266 24.938 12.359 1 93.62 73 VAL B N 1
ATOM 2876 C CA . VAL B 1 73 ? -26.609 24.516 13.594 1 93.62 73 VAL B CA 1
ATOM 2877 C C . VAL B 1 73 ? -27.344 23.312 14.18 1 93.62 73 VAL B C 1
ATOM 2879 O O . VAL B 1 73 ? -26.719 22.328 14.586 1 93.62 73 VAL B O 1
ATOM 2882 N N . ASP B 1 74 ? -28.609 23.406 14.203 1 92.5 74 ASP B N 1
ATOM 2883 C CA . ASP B 1 74 ? -29.422 22.328 14.758 1 92.5 74 ASP B CA 1
ATOM 2884 C C . ASP B 1 74 ? -29.219 21.031 13.961 1 92.5 74 ASP B C 1
ATOM 2886 O O . ASP B 1 74 ? -29.156 19.953 14.539 1 92.5 74 ASP B O 1
ATOM 2890 N N . SER B 1 75 ? -29.188 21.25 12.719 1 92 75 SER B N 1
ATOM 2891 C CA . SER B 1 75 ? -28.953 20.094 11.859 1 92 75 SER B CA 1
ATOM 2892 C C . SER B 1 75 ? -27.609 19.453 12.148 1 92 75 SER B C 1
ATOM 2894 O O . SER B 1 75 ? -27.5 18.234 12.234 1 92 75 SER B O 1
ATOM 2896 N N . LEU B 1 76 ? -26.578 20.25 12.297 1 93.19 76 LEU B N 1
ATOM 2897 C CA . LEU B 1 76 ? -25.25 19.75 12.586 1 93.19 76 LEU B CA 1
ATOM 2898 C C . LEU B 1 76 ? -25.188 19.094 13.969 1 93.19 76 LEU B C 1
ATOM 2900 O O . LEU B 1 76 ? -24.516 18.078 14.156 1 93.19 76 LEU B O 1
ATOM 2904 N N . MET B 1 77 ? -25.906 19.641 14.875 1 92.38 77 MET B N 1
ATOM 2905 C CA . MET B 1 77 ? -26.016 19.078 16.219 1 92.38 77 MET B CA 1
ATOM 2906 C C . MET B 1 77 ? -26.641 17.688 16.188 1 92.38 77 MET B C 1
ATOM 2908 O O . MET B 1 77 ? -26.172 16.781 16.875 1 92.38 77 MET B O 1
ATOM 2912 N N . GLN B 1 78 ? -27.625 17.641 15.406 1 88.88 78 GLN B N 1
ATOM 2913 C CA . GLN B 1 78 ? -28.266 16.344 15.258 1 88.88 78 GLN B CA 1
ATOM 2914 C C . GLN B 1 78 ? -27.344 15.328 14.602 1 88.88 78 GLN B C 1
ATOM 2916 O O . GLN B 1 78 ? -27.297 14.164 14.992 1 88.88 78 GLN B O 1
ATOM 2921 N N . MET B 1 79 ? -26.578 15.797 13.594 1 86.69 79 MET B N 1
ATOM 2922 C CA . MET B 1 79 ? -25.609 14.93 12.938 1 86.69 79 MET B CA 1
ATOM 2923 C C . MET B 1 79 ? -24.578 14.422 13.93 1 86.69 79 MET B C 1
ATOM 2925 O O . MET B 1 79 ? -24.172 13.258 13.867 1 86.69 79 MET B O 1
ATOM 2929 N N . ALA B 1 80 ? -24.156 15.281 14.789 1 89.69 80 ALA B N 1
ATOM 2930 C CA . ALA B 1 80 ? -23.156 14.914 15.805 1 89.69 80 ALA B CA 1
ATOM 2931 C C . ALA B 1 80 ? -23.719 13.844 16.734 1 89.69 80 ALA B C 1
ATOM 2933 O O . ALA B 1 80 ? -23.016 12.875 17.062 1 89.69 80 ALA B O 1
ATOM 2934 N N . LYS B 1 81 ? -24.906 14.039 17.188 1 86 81 LYS B N 1
ATOM 2935 C CA . LYS B 1 81 ? -25.562 13.062 18.062 1 86 81 LYS B CA 1
ATOM 2936 C C . LYS B 1 81 ? -25.641 11.695 17.375 1 86 81 LYS B C 1
ATOM 2938 O O . LYS B 1 81 ? -25.312 10.672 17.984 1 86 81 LYS B O 1
ATOM 2943 N N . ASP B 1 82 ? -25.969 11.719 16.172 1 79.12 82 ASP B N 1
ATOM 2944 C CA . ASP B 1 82 ? -26.141 10.492 15.398 1 79.12 82 ASP B CA 1
ATOM 2945 C C . ASP B 1 82 ? -24.797 9.82 15.133 1 79.12 82 ASP B C 1
ATOM 2947 O O . ASP B 1 82 ? -24.719 8.602 15 1 79.12 82 ASP B O 1
ATOM 2951 N N . SER B 1 83 ? -23.766 10.625 15.008 1 79.94 83 SER B N 1
ATOM 2952 C CA . SER B 1 83 ? -22.453 10.109 14.641 1 79.94 83 SER B CA 1
ATOM 2953 C C . SER B 1 83 ? -21.766 9.453 15.836 1 79.94 83 SER B C 1
ATOM 2955 O O . SER B 1 83 ? -20.781 8.727 15.672 1 79.94 83 SER B O 1
ATOM 2957 N N . ARG B 1 84 ? -22.25 9.688 17.016 1 77.31 84 ARG B N 1
ATOM 2958 C CA . ARG B 1 84 ? -21.625 9.148 18.203 1 77.31 84 ARG B CA 1
ATOM 2959 C C . ARG B 1 84 ? -22.094 7.715 18.469 1 77.31 84 ARG B C 1
ATOM 2961 O O . ARG B 1 84 ? -21.531 7.02 19.312 1 77.31 84 ARG B O 1
ATOM 2968 N N . GLN B 1 85 ? -22.984 7.258 17.734 1 74.62 85 GLN B N 1
ATOM 2969 C CA . GLN B 1 85 ? -23.406 5.867 17.875 1 74.62 85 GLN B CA 1
ATOM 2970 C C . GLN B 1 85 ? -22.266 4.914 17.5 1 74.62 85 GLN B C 1
ATOM 2972 O O . GLN B 1 85 ? -21.438 5.23 16.656 1 74.62 85 GLN B O 1
ATOM 2977 N N . GLN B 1 86 ? -22.172 3.867 18.297 1 76.69 86 GLN B N 1
ATOM 2978 C CA . GLN B 1 86 ? -21.109 2.904 18.094 1 76.69 86 GLN B CA 1
ATOM 2979 C C . GLN B 1 86 ? -21.547 1.782 17.156 1 76.69 86 GLN B C 1
ATOM 2981 O O . GLN B 1 86 ? -22.688 1.32 17.219 1 76.69 86 GLN B O 1
ATOM 2986 N N . GLY B 1 87 ? -20.781 1.42 16.234 1 80.62 87 GLY B N 1
ATOM 2987 C CA . GLY B 1 87 ? -21.047 0.272 15.383 1 80.62 87 GLY B CA 1
ATOM 2988 C C . GLY B 1 87 ? -20.812 -1.056 16.078 1 80.62 87 GLY B C 1
ATOM 2989 O O . GLY B 1 87 ? -20.328 -1.09 17.219 1 80.62 87 GLY B O 1
ATOM 2990 N N . TRP B 1 88 ? -21.25 -2.109 15.422 1 84.19 88 TRP B N 1
ATOM 2991 C CA . TRP B 1 88 ? -21.141 -3.445 16 1 84.19 88 TRP B CA 1
ATOM 2992 C C . TRP B 1 88 ? -19.688 -3.787 16.312 1 84.19 88 TRP B C 1
ATOM 2994 O O . TRP B 1 88 ? -19.406 -4.59 17.219 1 84.19 88 TRP B O 1
ATOM 3004 N N . TRP B 1 89 ? -18.734 -3.23 15.578 1 86.44 89 TRP B N 1
ATOM 3005 C CA . TRP B 1 89 ? -17.312 -3.57 15.719 1 86.44 89 TRP B CA 1
ATOM 3006 C C . TRP B 1 89 ? -16.75 -3.01 17.016 1 86.44 89 TRP B C 1
ATOM 3008 O O . TRP B 1 89 ? -15.672 -3.422 17.469 1 86.44 89 TRP B O 1
ATOM 3018 N N . HIS B 1 90 ? -17.375 -2.098 17.672 1 81.38 90 HIS B N 1
ATOM 3019 C CA . HIS B 1 90 ? -16.906 -1.519 18.922 1 81.38 90 HIS B CA 1
ATOM 3020 C C . HIS B 1 90 ? -16.891 -2.561 20.031 1 81.38 90 HIS B C 1
ATOM 3022 O O . HIS B 1 90 ? -16.078 -2.467 20.969 1 81.38 90 HIS B O 1
ATOM 3028 N N . SER B 1 91 ? -17.734 -3.537 19.906 1 83.62 91 SER B N 1
ATOM 3029 C CA . SER B 1 91 ? -17.797 -4.59 20.906 1 83.62 91 SER B CA 1
ATOM 3030 C C . SER B 1 91 ? -16.531 -5.434 20.922 1 83.62 91 SER B C 1
ATOM 3032 O O . SER B 1 91 ? -16.266 -6.148 21.891 1 83.62 91 SER B O 1
ATOM 3034 N N . PHE B 1 92 ? -15.758 -5.332 19.891 1 85.12 92 PHE B N 1
ATOM 3035 C CA . PHE B 1 92 ? -14.547 -6.133 19.781 1 85.12 92 PHE B CA 1
ATOM 3036 C C . PHE B 1 92 ? -13.344 -5.363 20.312 1 85.12 92 PHE B C 1
ATOM 3038 O O . PHE B 1 92 ? -12.234 -5.898 20.375 1 85.12 92 PHE B O 1
ATOM 3045 N N . GLY B 1 93 ? -13.594 -4.172 20.719 1 79.75 93 GLY B N 1
ATOM 3046 C CA . GLY B 1 93 ? -12.5 -3.387 21.281 1 79.75 93 GLY B CA 1
ATOM 3047 C C . GLY B 1 93 ? -11.633 -2.742 20.219 1 79.75 93 GLY B C 1
ATOM 3048 O O . GLY B 1 93 ? -12.141 -2.111 19.281 1 79.75 93 GLY B O 1
ATOM 3049 N N . ASP B 1 94 ? -10.281 -2.904 20.453 1 78.31 94 ASP B N 1
ATOM 3050 C CA . ASP B 1 94 ? -9.344 -2.244 19.547 1 78.31 94 ASP B CA 1
ATOM 3051 C C . ASP B 1 94 ? -9.039 -3.117 18.344 1 78.31 94 ASP B C 1
ATOM 3053 O O . ASP B 1 94 ? -8.18 -4 18.406 1 78.31 94 ASP B O 1
ATOM 3057 N N . ILE B 1 95 ? -9.836 -2.965 17.391 1 78 95 ILE B N 1
ATOM 3058 C CA . ILE B 1 95 ? -9.586 -3.662 16.125 1 78 95 ILE B CA 1
ATOM 3059 C C . ILE B 1 95 ? -8.797 -2.758 15.18 1 78 95 ILE B C 1
ATOM 3061 O O . ILE B 1 95 ? -9.164 -1.601 14.969 1 78 95 ILE B O 1
ATOM 3065 N N . PRO B 1 96 ? -7.812 -3.484 14.672 1 74.88 96 PRO B N 1
ATOM 3066 C CA . PRO B 1 96 ? -7.133 -2.705 13.633 1 74.88 96 PRO B CA 1
ATOM 3067 C C . PRO B 1 96 ? -8.039 -2.377 12.445 1 74.88 96 PRO B C 1
ATOM 3069 O O . PRO B 1 96 ? -9.031 -3.072 12.219 1 74.88 96 PRO B O 1
ATOM 3072 N N . TYR B 1 97 ? -8.133 -1.283 11.906 1 81.94 97 TYR B N 1
ATOM 3073 C CA . TYR B 1 97 ? -8.812 -0.794 10.719 1 81.94 97 TYR B CA 1
ATOM 3074 C C . TYR B 1 97 ? -10.297 -0.568 10.984 1 81.94 97 TYR B C 1
ATOM 3076 O O . TYR B 1 97 ? -11.141 -0.81 10.117 1 81.94 97 TYR B O 1
ATOM 3084 N N . SER B 1 98 ? -10.773 -0.336 12.188 1 83.5 98 SER B N 1
ATOM 3085 C CA . SER B 1 98 ? -12.141 -0.014 12.594 1 83.5 98 SER B CA 1
ATOM 3086 C C . SER B 1 98 ? -12.75 1.04 11.672 1 83.5 98 SER B C 1
ATOM 3088 O O . SER B 1 98 ? -13.93 0.965 11.336 1 83.5 98 SER B O 1
ATOM 3090 N N . VAL B 1 99 ? -11.945 1.938 11.289 1 83.69 99 VAL B N 1
ATOM 3091 C CA . VAL B 1 99 ? -12.43 2.984 10.391 1 83.69 99 VAL B CA 1
ATOM 3092 C C . VAL B 1 99 ? -12.867 2.369 9.07 1 83.69 99 VAL B C 1
ATOM 3094 O O . VAL B 1 99 ? -13.945 2.691 8.555 1 83.69 99 VAL B O 1
ATOM 3097 N N . TYR B 1 100 ? -12.102 1.477 8.578 1 91.19 100 TYR B N 1
ATOM 3098 C CA . TYR B 1 100 ? -12.461 0.803 7.336 1 91.19 100 TYR B CA 1
ATOM 3099 C C . TYR B 1 100 ? -13.766 0.023 7.492 1 91.19 100 TYR B C 1
ATOM 3101 O O . TYR B 1 100 ? -14.625 0.063 6.617 1 91.19 100 TYR B O 1
ATOM 3109 N N . ILE B 1 101 ? -13.867 -0.678 8.547 1 91.12 101 ILE B N 1
ATOM 3110 C CA . ILE B 1 101 ? -15.062 -1.48 8.797 1 91.12 101 ILE B CA 1
ATOM 3111 C C . ILE B 1 101 ? -16.297 -0.582 8.805 1 91.12 101 ILE B C 1
ATOM 3113 O O . ILE B 1 101 ? -17.344 -0.941 8.258 1 91.12 101 ILE B O 1
ATOM 3117 N N . GLY B 1 102 ? -16.203 0.533 9.469 1 87.62 102 GLY B N 1
ATOM 3118 C CA . GLY B 1 102 ? -17.281 1.504 9.469 1 87.62 102 GLY B CA 1
ATOM 3119 C C . GLY B 1 102 ? -17.672 1.968 8.078 1 87.62 102 GLY B C 1
ATOM 3120 O O . GLY B 1 102 ? -18.859 2.055 7.758 1 87.62 102 GLY B O 1
ATOM 3121 N N . LEU B 1 103 ? -16.688 2.25 7.246 1 89.38 103 LEU B N 1
ATOM 3122 C CA . LEU B 1 103 ? -16.953 2.662 5.867 1 89.38 103 LEU B CA 1
ATOM 3123 C C . LEU B 1 103 ? -17.594 1.531 5.074 1 89.38 103 LEU B C 1
ATOM 3125 O O . LEU B 1 103 ? -18.578 1.752 4.355 1 89.38 103 LEU B O 1
ATOM 3129 N N . GLU B 1 104 ? -17.062 0.34 5.223 1 93.19 104 GLU B N 1
ATOM 3130 C CA . GLU B 1 104 ? -17.578 -0.835 4.527 1 93.19 104 GLU B CA 1
ATOM 3131 C C . GLU B 1 104 ? -19.031 -1.102 4.895 1 93.19 104 GLU B C 1
ATOM 3133 O O . GLU B 1 104 ? -19.844 -1.477 4.039 1 93.19 104 GLU B O 1
ATOM 3138 N N . THR B 1 105 ? -19.297 -0.883 6.121 1 88.81 105 THR B N 1
ATOM 3139 C CA . THR B 1 105 ? -20.656 -1.121 6.629 1 88.81 105 THR B CA 1
ATOM 3140 C C . THR B 1 105 ? -21.656 -0.222 5.922 1 88.81 105 THR B C 1
ATOM 3142 O O . THR B 1 105 ? -22.812 -0.623 5.695 1 88.81 105 THR B O 1
ATOM 3145 N N . ASP B 1 106 ? -21.25 0.905 5.48 1 86.94 106 ASP B N 1
ATOM 3146 C CA . ASP B 1 106 ? -22.172 1.873 4.883 1 86.94 106 ASP B CA 1
ATOM 3147 C C . ASP B 1 106 ? -22.078 1.856 3.361 1 86.94 106 ASP B C 1
ATOM 3149 O O . ASP B 1 106 ? -22.875 2.49 2.674 1 86.94 106 ASP B O 1
ATOM 3153 N N . ALA B 1 107 ? -21.141 1.161 2.898 1 93.31 107 ALA B N 1
ATOM 3154 C CA . ALA B 1 107 ? -20.891 1.178 1.458 1 93.31 107 ALA B CA 1
ATOM 3155 C C . ALA B 1 107 ? -22.016 0.475 0.706 1 93.31 107 ALA B C 1
ATOM 3157 O O . ALA B 1 107 ? -22.562 -0.53 1.176 1 93.31 107 ALA B O 1
ATOM 3158 N N . ALA B 1 108 ? -22.391 1.084 -0.413 1 94.25 108 ALA B N 1
ATOM 3159 C CA . ALA B 1 108 ? -23.328 0.442 -1.317 1 94.25 108 ALA B CA 1
ATOM 3160 C C . ALA B 1 108 ? -22.625 -0.534 -2.254 1 94.25 108 ALA B C 1
ATOM 3162 O O . ALA B 1 108 ? -23.203 -1.55 -2.652 1 94.25 108 ALA B O 1
ATOM 3163 N N . SER B 1 109 ? -21.406 -0.185 -2.596 1 96.81 109 SER B N 1
ATOM 3164 C CA . SER B 1 109 ? -20.625 -1.045 -3.477 1 96.81 109 SER B CA 1
ATOM 3165 C C . SER B 1 109 ? -19.141 -1.027 -3.094 1 96.81 109 SER B C 1
ATOM 3167 O O . SER B 1 109 ? -18.656 -0.048 -2.525 1 96.81 109 SER B O 1
ATOM 3169 N N . LEU B 1 110 ? -18.578 -2.119 -3.377 1 97.94 110 LEU B N 1
ATOM 3170 C CA . LEU B 1 110 ? -17.156 -2.334 -3.088 1 97.94 110 LEU B CA 1
ATOM 3171 C C . LEU B 1 110 ? -16.453 -2.986 -4.273 1 97.94 110 LEU B C 1
ATOM 3173 O O . LEU B 1 110 ? -16.891 -4.039 -4.754 1 97.94 110 LEU B O 1
ATOM 3177 N N . ARG B 1 111 ? -15.445 -2.32 -4.781 1 98.5 111 ARG B N 1
ATOM 3178 C CA . ARG B 1 111 ? -14.539 -2.879 -5.777 1 98.5 111 ARG B CA 1
ATOM 3179 C C . ARG B 1 111 ? -13.18 -3.193 -5.164 1 98.5 111 ARG B C 1
ATOM 3181 O O . ARG B 1 111 ? -12.539 -2.316 -4.59 1 98.5 111 ARG B O 1
ATOM 3188 N N . VAL B 1 112 ? -12.797 -4.438 -5.316 1 98 112 VAL B N 1
ATOM 3189 C CA . VAL B 1 112 ? -11.594 -4.867 -4.609 1 98 112 VAL B CA 1
ATOM 3190 C C . VAL B 1 112 ? -10.648 -5.562 -5.586 1 98 112 VAL B C 1
ATOM 3192 O O . VAL B 1 112 ? -11.086 -6.359 -6.422 1 98 112 VAL B O 1
ATOM 3195 N N . TYR B 1 113 ? -9.43 -5.207 -5.512 1 97.12 113 TYR B N 1
ATOM 3196 C CA . TYR B 1 113 ? -8.367 -6.008 -6.109 1 97.12 113 TYR B CA 1
ATOM 3197 C C . TYR B 1 113 ? -7.441 -6.57 -5.039 1 97.12 113 TYR B C 1
ATOM 3199 O O . TYR B 1 113 ? -6.871 -5.82 -4.246 1 97.12 113 TYR B O 1
ATOM 3207 N N . ASP B 1 114 ? -7.289 -7.828 -5.047 1 91.62 114 ASP B N 1
ATOM 3208 C CA . ASP B 1 114 ? -6.398 -8.531 -4.129 1 91.62 114 ASP B CA 1
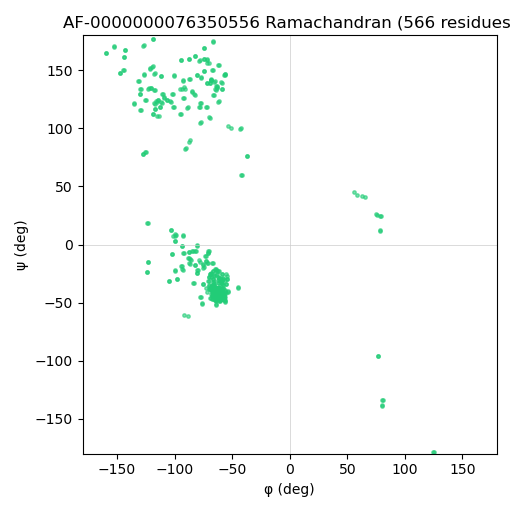ATOM 3209 C C . ASP B 1 114 ? -5.477 -9.492 -4.883 1 91.62 114 ASP B C 1
ATOM 3211 O O . ASP B 1 114 ? -5.922 -10.523 -5.383 1 91.62 114 ASP B O 1
ATOM 3215 N N . PRO B 1 115 ? -4.254 -9.227 -4.832 1 94.25 115 PRO B N 1
ATOM 3216 C CA . PRO B 1 115 ? -3.357 -10.055 -5.645 1 94.25 115 PRO B CA 1
ATOM 3217 C C . PRO B 1 115 ? -2.891 -11.312 -4.91 1 94.25 115 PRO B C 1
ATOM 3219 O O . PRO B 1 115 ? -2.365 -12.234 -5.539 1 94.25 115 PRO B O 1
ATOM 3222 N N . GLN B 1 116 ? -3.135 -11.398 -3.578 1 95.06 116 GLN B N 1
ATOM 3223 C CA . GLN B 1 116 ? -2.393 -12.445 -2.895 1 95.06 116 GLN B CA 1
ATOM 3224 C C . GLN B 1 116 ? -3.332 -13.391 -2.152 1 95.06 116 GLN B C 1
ATOM 3226 O O . GLN B 1 116 ? -2.977 -14.539 -1.877 1 95.06 116 GLN B O 1
ATOM 3231 N N . VAL B 1 117 ? -4.5 -12.914 -1.833 1 96.31 117 VAL B N 1
ATOM 3232 C CA . VAL B 1 117 ? -5.391 -13.742 -1.025 1 96.31 117 VAL B CA 1
ATOM 3233 C C . VAL B 1 117 ? -6.836 -13.531 -1.463 1 96.31 117 VAL B C 1
ATOM 3235 O O . VAL B 1 117 ? -7.141 -12.562 -2.17 1 96.31 117 VAL B O 1
ATOM 3238 N N . VAL B 1 118 ? -7.684 -14.477 -1.095 1 98.19 118 VAL B N 1
ATOM 3239 C CA . VAL B 1 118 ? -9.117 -14.305 -1.275 1 98.19 118 VAL B CA 1
ATOM 3240 C C . VAL B 1 118 ? -9.617 -13.148 -0.406 1 98.19 118 VAL B C 1
ATOM 3242 O O . VAL B 1 118 ? -9.234 -13.039 0.762 1 98.19 118 VAL B O 1
ATOM 3245 N N . PRO B 1 119 ? -10.422 -12.242 -0.979 1 97.06 119 PRO B N 1
ATOM 3246 C CA . PRO B 1 119 ? -10.922 -11.117 -0.181 1 97.06 119 PRO B CA 1
ATOM 3247 C C . PRO B 1 119 ? -11.664 -11.57 1.075 1 97.06 119 PRO B C 1
ATOM 3249 O O . PRO B 1 119 ? -12.391 -12.562 1.044 1 97.06 119 PRO B O 1
ATOM 3252 N N . GLY B 1 120 ? -11.523 -10.789 2.121 1 97.12 120 GLY B N 1
ATOM 3253 C CA . GLY B 1 120 ? -12.047 -11.133 3.434 1 97.12 120 GLY B CA 1
ATOM 3254 C C . GLY B 1 120 ? -13.539 -11.43 3.42 1 97.12 120 GLY B C 1
ATOM 3255 O O . GLY B 1 120 ? -14.008 -12.305 4.156 1 97.12 120 GLY B O 1
ATOM 3256 N N . LEU B 1 121 ? -14.266 -10.766 2.596 1 98 121 LEU B N 1
ATOM 3257 C CA . LEU B 1 121 ? -15.719 -10.883 2.562 1 98 121 LEU B CA 1
ATOM 3258 C C . LEU B 1 121 ? -16.141 -12.219 1.949 1 98 121 LEU B C 1
ATOM 3260 O O . LEU B 1 121 ? -17.312 -12.594 2.018 1 98 121 LEU B O 1
ATOM 3264 N N . LEU B 1 122 ? -15.188 -12.961 1.372 1 98.5 122 LEU B N 1
ATOM 3265 C CA . LEU B 1 122 ? -15.531 -14.203 0.697 1 98.5 122 LEU B CA 1
ATOM 3266 C C . LEU B 1 122 ? -14.742 -15.375 1.279 1 98.5 122 LEU B C 1
ATOM 3268 O O . LEU B 1 122 ? -14.633 -16.422 0.652 1 98.5 122 LEU B O 1
ATOM 3272 N N . GLN B 1 123 ? -14.227 -15.211 2.41 1 98.69 123 GLN B N 1
ATOM 3273 C CA . GLN B 1 123 ? -13.398 -16.234 3.041 1 98.69 123 GLN B CA 1
ATOM 3274 C C . GLN B 1 123 ? -14.227 -17.141 3.934 1 98.69 123 GLN B C 1
ATOM 3276 O O . GLN B 1 123 ? -15.141 -16.688 4.621 1 98.69 123 GLN B O 1
ATOM 3281 N N . THR B 1 124 ? -13.891 -18.406 3.902 1 98.75 124 THR B N 1
ATOM 3282 C CA . THR B 1 124 ? -14.383 -19.281 4.953 1 98.75 124 THR B CA 1
ATOM 3283 C C . THR B 1 124 ? -13.68 -19 6.277 1 98.75 124 THR B C 1
ATOM 3285 O O . THR B 1 124 ? -12.609 -18.391 6.297 1 98.75 124 THR B O 1
ATOM 3288 N N . ARG B 1 125 ? -14.352 -19.422 7.328 1 98.56 125 ARG B N 1
ATOM 3289 C CA . ARG B 1 125 ? -13.758 -19.219 8.648 1 98.56 125 ARG B CA 1
ATOM 3290 C C . ARG B 1 125 ? -12.383 -19.875 8.742 1 98.56 125 ARG B C 1
ATOM 3292 O O . ARG B 1 125 ? -11.438 -19.266 9.258 1 98.56 125 ARG B O 1
ATOM 3299 N N . ALA B 1 126 ? -12.25 -21.094 8.281 1 98.69 126 ALA B N 1
ATOM 3300 C CA . ALA B 1 126 ? -10.992 -21.844 8.352 1 98.69 126 ALA B CA 1
ATOM 3301 C C . ALA B 1 126 ? -9.891 -21.141 7.555 1 98.69 126 ALA B C 1
ATOM 3303 O O . ALA B 1 126 ? -8.75 -21.062 8.008 1 98.69 126 ALA B O 1
ATOM 3304 N N . TYR B 1 127 ? -10.203 -20.688 6.375 1 98.75 127 TYR B N 1
ATOM 3305 C CA . TYR B 1 127 ? -9.25 -19.953 5.551 1 98.75 127 TYR B CA 1
ATOM 3306 C C . TYR B 1 127 ? -8.789 -18.688 6.254 1 98.75 127 TYR B C 1
ATOM 3308 O O . TYR B 1 127 ? -7.586 -18.391 6.309 1 98.75 127 TYR B O 1
ATOM 3316 N N . ALA B 1 128 ? -9.742 -17.906 6.82 1 98.44 128 ALA B N 1
ATOM 3317 C CA . ALA B 1 128 ? -9.43 -16.672 7.527 1 98.44 128 ALA B CA 1
ATOM 3318 C C . ALA B 1 128 ? -8.484 -16.938 8.695 1 98.44 128 ALA B C 1
ATOM 3320 O O . ALA B 1 128 ? -7.52 -16.203 8.906 1 98.44 128 ALA B O 1
ATOM 3321 N N . GLU B 1 129 ? -8.766 -17.969 9.391 1 98.19 129 GLU B N 1
ATOM 3322 C CA . GLU B 1 129 ? -7.941 -18.312 10.539 1 98.19 129 GLU B CA 1
ATOM 3323 C C . GLU B 1 129 ? -6.516 -18.656 10.117 1 98.19 129 GLU B C 1
ATOM 3325 O O . GLU B 1 129 ? -5.551 -18.156 10.711 1 98.19 129 GLU B O 1
ATOM 3330 N N . ALA B 1 130 ? -6.398 -19.484 9.133 1 98.12 130 ALA B N 1
ATOM 3331 C CA . ALA B 1 130 ? -5.086 -19.875 8.633 1 98.12 130 ALA B CA 1
ATOM 3332 C C . ALA B 1 130 ? -4.324 -18.672 8.094 1 98.12 130 ALA B C 1
ATOM 3334 O O . ALA B 1 130 ? -3.119 -18.531 8.312 1 98.12 130 ALA B O 1
ATOM 3335 N N . LEU B 1 131 ? -5.055 -17.828 7.41 1 97.69 131 LEU B N 1
ATOM 3336 C CA . LEU B 1 131 ? -4.465 -16.641 6.809 1 97.69 131 LEU B CA 1
ATOM 3337 C C . LEU B 1 131 ? -3.932 -15.695 7.879 1 97.69 131 LEU B C 1
ATOM 3339 O O . LEU B 1 131 ? -2.777 -15.266 7.82 1 97.69 131 LEU B O 1
ATOM 3343 N N . ILE B 1 132 ? -4.719 -15.359 8.852 1 96 132 ILE B N 1
ATOM 3344 C CA . ILE B 1 132 ? -4.359 -14.406 9.891 1 96 132 ILE B CA 1
ATOM 3345 C C . ILE B 1 132 ? -3.201 -14.961 10.719 1 96 132 ILE B C 1
ATOM 3347 O O . ILE B 1 132 ? -2.256 -14.234 11.039 1 96 132 ILE B O 1
ATOM 3351 N N . THR B 1 133 ? -3.24 -16.219 11 1 95.88 133 THR B N 1
ATOM 3352 C CA . THR B 1 133 ? -2.188 -16.875 11.773 1 95.88 133 THR B CA 1
ATOM 3353 C C . THR B 1 133 ? -0.849 -16.781 11.047 1 95.88 133 THR B C 1
ATOM 3355 O O . THR B 1 133 ? 0.175 -16.469 11.656 1 95.88 133 THR B O 1
ATOM 3358 N N . GLY B 1 134 ? -0.847 -17.031 9.789 1 94.94 134 GLY B N 1
ATOM 3359 C CA . GLY B 1 134 ? 0.382 -17.031 9.008 1 94.94 134 GLY B CA 1
ATOM 3360 C C . GLY B 1 134 ? 0.906 -15.633 8.727 1 94.94 134 GLY B C 1
ATOM 3361 O O . GLY B 1 134 ? 2.119 -15.422 8.672 1 94.94 134 GLY B O 1
ATOM 3362 N N . ALA B 1 135 ? 0.018 -14.688 8.547 1 93.88 135 ALA B N 1
ATOM 3363 C CA . ALA B 1 135 ? 0.379 -13.336 8.117 1 93.88 135 ALA B CA 1
ATOM 3364 C C . ALA B 1 135 ? 0.882 -12.5 9.289 1 93.88 135 ALA B C 1
ATOM 3366 O O . ALA B 1 135 ? 1.622 -11.531 9.094 1 93.88 135 ALA B O 1
ATOM 3367 N N . LEU B 1 136 ? 0.475 -12.852 10.5 1 90.38 136 LEU B N 1
ATOM 3368 C CA . LEU B 1 136 ? 0.828 -12.078 11.688 1 90.38 136 LEU B CA 1
ATOM 3369 C C . LEU B 1 136 ? 1.492 -12.969 12.734 1 90.38 136 LEU B C 1
ATOM 3371 O O . LEU B 1 136 ? 0.883 -13.297 13.758 1 90.38 136 LEU B O 1
ATOM 3375 N N . PRO B 1 137 ? 2.721 -13.266 12.609 1 87.12 137 PRO B N 1
ATOM 3376 C CA . PRO B 1 137 ? 3.379 -14.289 13.422 1 87.12 137 PRO B CA 1
ATOM 3377 C C . PRO B 1 137 ? 3.412 -13.93 14.906 1 87.12 137 PRO B C 1
ATOM 3379 O O . PRO B 1 137 ? 3.504 -14.812 15.758 1 87.12 137 PRO B O 1
ATOM 3382 N N . GLU B 1 138 ? 3.305 -12.727 15.344 1 89.25 138 GLU B N 1
ATOM 3383 C CA . GLU B 1 138 ? 3.449 -12.359 16.75 1 89.25 138 GLU B CA 1
ATOM 3384 C C . GLU B 1 138 ? 2.092 -12.102 17.391 1 89.25 138 GLU B C 1
ATOM 3386 O O . GLU B 1 138 ? 2.018 -11.664 18.547 1 89.25 138 GLU B O 1
ATOM 3391 N N . THR B 1 139 ? 1.052 -12.484 16.703 1 90 139 THR B N 1
ATOM 3392 C CA . THR B 1 139 ? -0.293 -12.258 17.219 1 90 139 THR B CA 1
ATOM 3393 C C . THR B 1 139 ? -0.729 -13.406 18.125 1 90 139 THR B C 1
ATOM 3395 O O . THR B 1 139 ? -0.48 -14.578 17.812 1 90 139 THR B O 1
ATOM 3398 N N . THR B 1 140 ? -1.434 -13.148 19.188 1 93.44 140 THR B N 1
ATOM 3399 C CA . THR B 1 140 ? -1.887 -14.156 20.141 1 93.44 140 THR B CA 1
ATOM 3400 C C . THR B 1 140 ? -3.098 -14.914 19.594 1 93.44 140 THR B C 1
ATOM 3402 O O . THR B 1 140 ? -3.842 -14.383 18.766 1 93.44 140 THR B O 1
ATOM 3405 N N . PRO B 1 141 ? -3.326 -16.078 20.109 1 94.56 141 PRO B N 1
ATOM 3406 C CA . PRO B 1 141 ? -4.492 -16.844 19.672 1 94.56 141 PRO B CA 1
ATOM 3407 C C . PRO B 1 141 ? -5.812 -16.109 19.922 1 94.56 141 PRO B C 1
ATOM 3409 O O . PRO B 1 141 ? -6.73 -16.188 19.109 1 94.56 141 PRO B O 1
ATOM 3412 N N . THR B 1 142 ? -5.891 -15.438 21.016 1 93.62 142 THR B N 1
ATOM 3413 C CA . THR B 1 142 ? -7.098 -14.688 21.344 1 93.62 142 THR B CA 1
ATOM 3414 C C . THR B 1 142 ? -7.34 -13.578 20.312 1 93.62 142 THR B C 1
ATOM 3416 O O . THR B 1 142 ? -8.477 -13.375 19.875 1 93.62 142 THR B O 1
ATOM 3419 N N . ASP B 1 143 ? -6.309 -12.883 19.938 1 93 143 ASP B N 1
ATOM 3420 C CA . ASP B 1 143 ? -6.426 -11.82 18.938 1 93 143 ASP B CA 1
ATOM 3421 C C . ASP B 1 143 ? -6.766 -12.383 17.562 1 93 143 ASP B C 1
ATOM 3423 O O . ASP B 1 143 ? -7.5 -11.766 16.797 1 93 143 ASP B O 1
ATOM 3427 N N . ILE B 1 144 ? -6.203 -13.547 17.328 1 95 144 ILE B N 1
ATOM 3428 C CA . ILE B 1 144 ? -6.512 -14.203 16.062 1 95 144 ILE B CA 1
ATOM 3429 C C . ILE B 1 144 ? -8 -14.531 15.992 1 95 144 ILE B C 1
ATOM 3431 O O . ILE B 1 144 ? -8.664 -14.242 15 1 95 144 ILE B O 1
ATOM 3435 N N . GLU B 1 145 ? -8.5 -15.078 17.031 1 95.38 145 GLU B N 1
ATOM 3436 C CA . GLU B 1 145 ? -9.922 -15.422 17.078 1 95.38 145 GLU B CA 1
ATOM 3437 C C . GLU B 1 145 ? -10.789 -14.18 16.922 1 95.38 145 GLU B C 1
ATOM 3439 O O . GLU B 1 145 ? -11.805 -14.211 16.219 1 95.38 145 GLU B O 1
ATOM 3444 N N . LYS B 1 146 ? -10.414 -13.133 17.531 1 94.69 146 LYS B N 1
ATOM 3445 C CA . LYS B 1 146 ? -11.141 -11.875 17.422 1 94.69 146 LYS B CA 1
ATOM 3446 C C . LYS B 1 146 ? -11.164 -11.383 15.969 1 94.69 146 LYS B C 1
ATOM 3448 O O . LYS B 1 146 ? -12.219 -10.992 15.461 1 94.69 146 LYS B O 1
ATOM 3453 N N . ARG B 1 147 ? -10.047 -11.461 15.352 1 95.06 147 ARG B N 1
ATOM 3454 C CA . ARG B 1 147 ? -9.945 -11.023 13.969 1 95.06 147 ARG B CA 1
ATOM 3455 C C . ARG B 1 147 ? -10.789 -11.898 13.047 1 95.06 147 ARG B C 1
ATOM 3457 O O . ARG B 1 147 ? -11.422 -11.406 12.117 1 95.06 147 ARG B O 1
ATOM 3464 N N . VAL B 1 148 ? -10.797 -13.164 13.344 1 97 148 VAL B N 1
ATOM 3465 C CA . VAL B 1 148 ? -11.586 -14.094 12.547 1 97 148 VAL B CA 1
ATOM 3466 C C . VAL B 1 148 ? -13.07 -13.805 12.734 1 97 148 VAL B C 1
ATOM 3468 O O . VAL B 1 148 ? -13.828 -13.766 11.758 1 97 148 VAL B O 1
ATOM 3471 N N . GLN B 1 149 ? -13.484 -13.516 13.914 1 96.44 149 GLN B N 1
ATOM 3472 C CA . GLN B 1 149 ? -14.883 -13.211 14.195 1 96.44 149 GLN B CA 1
ATOM 3473 C C . GLN B 1 149 ? -15.328 -11.938 13.484 1 96.44 149 GLN B C 1
ATOM 3475 O O . GLN B 1 149 ? -16.422 -11.883 12.922 1 96.44 149 GLN B O 1
ATOM 3480 N N . VAL B 1 150 ? -14.477 -10.969 13.539 1 95.56 150 VAL B N 1
ATOM 3481 C CA . VAL B 1 150 ? -14.781 -9.711 12.875 1 95.56 150 VAL B CA 1
ATOM 3482 C C . VAL B 1 150 ? -14.922 -9.938 11.367 1 95.56 150 VAL B C 1
ATOM 3484 O O . VAL B 1 150 ? -15.852 -9.422 10.742 1 95.56 150 VAL B O 1
ATOM 3487 N N . ARG B 1 151 ? -14.008 -10.75 10.859 1 96.12 151 ARG B N 1
ATOM 3488 C CA . ARG B 1 151 ? -14.039 -11.062 9.43 1 96.12 151 ARG B CA 1
ATOM 3489 C C . ARG B 1 151 ? -15.336 -11.766 9.047 1 96.12 151 ARG B C 1
ATOM 3491 O O . ARG B 1 151 ? -15.953 -11.43 8.039 1 96.12 151 ARG B O 1
ATOM 3498 N N . MET B 1 152 ? -15.75 -12.656 9.828 1 97.06 152 MET B N 1
ATOM 3499 C CA . MET B 1 152 ? -16.984 -13.383 9.555 1 97.06 152 MET B CA 1
ATOM 3500 C C . MET B 1 152 ? -18.188 -12.445 9.664 1 97.06 152 MET B C 1
ATOM 3502 O O . MET B 1 152 ? -19.094 -12.5 8.828 1 97.06 152 MET B O 1
ATOM 3506 N N . ARG B 1 153 ? -18.156 -11.586 10.609 1 95.44 153 ARG B N 1
ATOM 3507 C CA . ARG B 1 153 ? -19.281 -10.664 10.797 1 95.44 153 ARG B CA 1
ATOM 3508 C C . ARG B 1 153 ? -19.375 -9.672 9.641 1 95.44 153 ARG B C 1
ATOM 3510 O O . ARG B 1 153 ? -20.469 -9.281 9.242 1 95.44 153 ARG B O 1
ATOM 3517 N N . ARG B 1 154 ? -18.234 -9.227 9.172 1 96.19 154 ARG B N 1
ATOM 3518 C CA . ARG B 1 154 ? -18.203 -8.336 8.016 1 96.19 154 ARG B CA 1
ATOM 3519 C C . ARG B 1 154 ? -18.953 -8.945 6.84 1 96.19 154 ARG B C 1
ATOM 3521 O O . ARG B 1 154 ? -19.578 -8.227 6.055 1 96.19 154 ARG B O 1
ATOM 3528 N N . GLN B 1 155 ? -19 -10.227 6.73 1 97.56 155 GLN B N 1
ATOM 3529 C CA . GLN B 1 155 ? -19.594 -10.93 5.594 1 97.56 155 GLN B CA 1
ATOM 3530 C C . GLN B 1 155 ? -21.109 -10.844 5.625 1 97.56 155 GLN B C 1
ATOM 3532 O O . GLN B 1 155 ? -21.781 -11.133 4.629 1 97.56 155 GLN B O 1
ATOM 3537 N N . ASP B 1 156 ? -21.625 -10.453 6.727 1 95.5 156 ASP B N 1
ATOM 3538 C CA . ASP B 1 156 ? -23.062 -10.258 6.832 1 95.5 156 ASP B CA 1
ATOM 3539 C C . ASP B 1 156 ? -23.562 -9.234 5.812 1 95.5 156 ASP B C 1
ATOM 3541 O O . ASP B 1 156 ? -24.719 -9.273 5.395 1 95.5 156 ASP B O 1
ATOM 3545 N N . ARG B 1 157 ? -22.719 -8.359 5.398 1 94.81 157 ARG B N 1
ATOM 3546 C CA . ARG B 1 157 ? -23.078 -7.34 4.422 1 94.81 157 ARG B CA 1
ATOM 3547 C C . ARG B 1 157 ? -23.391 -7.969 3.066 1 94.81 157 ARG B C 1
ATOM 3549 O O . ARG B 1 157 ? -24.219 -7.445 2.307 1 94.81 157 ARG B O 1
ATOM 3556 N N . ILE B 1 158 ? -22.703 -9.039 2.756 1 96 158 ILE B N 1
ATOM 3557 C CA . ILE B 1 158 ? -22.922 -9.75 1.495 1 96 158 ILE B CA 1
ATOM 3558 C C . ILE B 1 158 ? -24.281 -10.453 1.525 1 96 158 ILE B C 1
ATOM 3560 O O . ILE B 1 158 ? -24.984 -10.484 0.522 1 96 158 ILE B O 1
ATOM 3564 N N . SER B 1 159 ? -24.625 -10.93 2.668 1 92.94 159 SER B N 1
ATOM 3565 C CA . SER B 1 159 ? -25.828 -11.75 2.787 1 92.94 159 SER B CA 1
ATOM 3566 C C . SER B 1 159 ? -27.016 -10.93 3.301 1 92.94 159 SER B C 1
ATOM 3568 O O . SER B 1 159 ? -28.062 -11.484 3.613 1 92.94 159 SER B O 1
ATOM 3570 N N . ALA B 1 160 ? -26.828 -9.656 3.383 1 91.25 160 ALA B N 1
ATOM 3571 C CA . ALA B 1 160 ? -27.906 -8.82 3.883 1 91.25 160 ALA B CA 1
ATOM 3572 C C . ALA B 1 160 ? -29.172 -8.969 3.025 1 91.25 160 ALA B C 1
ATOM 3574 O O . ALA B 1 160 ? -29.094 -8.953 1.795 1 91.25 160 ALA B O 1
ATOM 3575 N N . PRO B 1 161 ? -30.328 -9.125 3.561 1 88.25 161 PRO B N 1
ATOM 3576 C CA . PRO B 1 161 ? -31.562 -9.43 2.82 1 88.25 161 PRO B CA 1
ATOM 3577 C C . PRO B 1 161 ? -32.062 -8.242 2.018 1 88.25 161 PRO B C 1
ATOM 3579 O O . PRO B 1 161 ? -32.531 -8.414 0.886 1 88.25 161 PRO B O 1
ATOM 3582 N N . ASP B 1 162 ? -32.031 -7.062 2.482 1 87.19 162 ASP B N 1
ATOM 3583 C CA . ASP B 1 162 ? -32.656 -5.926 1.839 1 87.19 162 ASP B CA 1
ATOM 3584 C C . ASP B 1 162 ? -31.719 -5.246 0.848 1 87.19 162 ASP B C 1
ATOM 3586 O O . ASP B 1 162 ? -32.031 -5.164 -0.345 1 87.19 162 ASP B O 1
ATOM 3590 N N . MET B 1 163 ? -30.656 -4.754 1.33 1 89.12 163 MET B N 1
ATOM 3591 C CA . MET B 1 163 ? -29.688 -4.047 0.494 1 89.12 163 MET B CA 1
ATOM 3592 C C . MET B 1 163 ? -28.297 -4.621 0.675 1 89.12 163 MET B C 1
ATOM 3594 O O . MET B 1 163 ? -27.453 -4.016 1.34 1 89.12 163 MET B O 1
ATOM 3598 N N . PRO B 1 164 ? -28.109 -5.73 0.038 1 94.44 164 PRO B N 1
ATOM 3599 C CA . PRO B 1 164 ? -26.781 -6.336 0.182 1 94.44 164 PRO B CA 1
ATOM 3600 C C . PRO B 1 164 ? -25.672 -5.504 -0.464 1 94.44 164 PRO B C 1
ATOM 3602 O O . PRO B 1 164 ? -25.922 -4.762 -1.413 1 94.44 164 PRO B O 1
ATOM 3605 N N . LEU B 1 165 ? -24.5 -5.594 0.073 1 96.69 165 LEU B N 1
ATOM 3606 C CA . LEU B 1 165 ? -23.312 -4.957 -0.51 1 96.69 165 LEU B CA 1
ATOM 3607 C C . LEU B 1 165 ? -23.031 -5.52 -1.896 1 96.69 165 LEU B C 1
ATOM 3609 O O . LEU B 1 165 ? -22.938 -6.738 -2.07 1 96.69 165 LEU B O 1
ATOM 3613 N N . ARG B 1 166 ? -22.984 -4.656 -2.854 1 97.75 166 ARG B N 1
ATOM 3614 C CA . ARG B 1 166 ? -22.547 -5.082 -4.18 1 97.75 166 ARG B CA 1
ATOM 3615 C C . ARG B 1 166 ? -21.031 -5.195 -4.246 1 97.75 166 ARG B C 1
ATOM 3617 O O . ARG B 1 166 ? -20.328 -4.207 -4.059 1 97.75 166 ARG B O 1
ATOM 3624 N N . LEU B 1 167 ? -20.547 -6.367 -4.508 1 98.5 167 LEU B N 1
ATOM 3625 C CA . LEU B 1 167 ? -19.109 -6.625 -4.488 1 98.5 167 LEU B CA 1
ATOM 3626 C C . LEU B 1 167 ? -18.609 -7.004 -5.875 1 98.5 167 LEU B C 1
ATOM 3628 O O . LEU B 1 167 ? -19.156 -7.91 -6.512 1 98.5 167 LEU B O 1
ATOM 3632 N N . TRP B 1 168 ? -17.672 -6.281 -6.359 1 98.56 168 TRP B N 1
ATOM 3633 C CA . TRP B 1 168 ? -16.891 -6.656 -7.527 1 98.56 168 TRP B CA 1
ATOM 3634 C C . TRP B 1 168 ? -15.422 -6.875 -7.148 1 98.56 168 TRP B C 1
ATOM 3636 O O . TRP B 1 168 ? -14.711 -5.922 -6.824 1 98.56 168 TRP B O 1
ATOM 3646 N N . THR B 1 169 ? -14.992 -8.117 -7.207 1 98.5 169 THR B N 1
ATOM 3647 C CA . THR B 1 169 ? -13.609 -8.398 -6.84 1 98.5 169 THR B CA 1
ATOM 3648 C C . THR B 1 169 ? -12.859 -9.023 -8.008 1 98.5 169 THR B C 1
ATOM 3650 O O . THR B 1 169 ? -13.414 -9.844 -8.742 1 98.5 169 THR B O 1
ATOM 3653 N N . VAL B 1 170 ? -11.664 -8.555 -8.258 1 98.44 170 VAL B N 1
ATOM 3654 C CA . VAL B 1 170 ? -10.711 -9.156 -9.18 1 98.44 170 VAL B CA 1
ATOM 3655 C C . VAL B 1 170 ? -9.555 -9.781 -8.398 1 98.44 170 VAL B C 1
ATOM 3657 O O . VAL B 1 170 ? -8.93 -9.117 -7.566 1 98.44 170 VAL B O 1
ATOM 3660 N N . LEU B 1 171 ? -9.305 -11.055 -8.672 1 97.69 171 LEU B N 1
ATOM 3661 C CA . LEU B 1 171 ? -8.234 -11.789 -8 1 97.69 171 LEU B CA 1
ATOM 3662 C C . LEU B 1 171 ? -7.109 -12.125 -8.977 1 97.69 171 LEU B C 1
ATOM 3664 O O . LEU B 1 171 ? -7.359 -12.383 -10.156 1 97.69 171 LEU B O 1
ATOM 3668 N N . ASP B 1 172 ? -5.93 -12.094 -8.453 1 97.62 172 ASP B N 1
ATOM 3669 C CA . ASP B 1 172 ? -4.805 -12.688 -9.164 1 97.62 172 ASP B CA 1
ATOM 3670 C C . ASP B 1 172 ? -4.773 -14.203 -8.977 1 97.62 172 ASP B C 1
ATOM 3672 O O . ASP B 1 172 ? -5.121 -14.711 -7.91 1 97.62 172 ASP B O 1
ATOM 3676 N N . GLU B 1 173 ? -4.367 -14.898 -9.93 1 98.06 173 GLU B N 1
ATOM 3677 C CA . GLU B 1 173 ? -4.281 -16.359 -9.859 1 98.06 173 GLU B CA 1
ATOM 3678 C C . GLU B 1 173 ? -3.445 -16.797 -8.656 1 98.06 173 GLU B C 1
ATOM 3680 O O . GLU B 1 173 ? -3.627 -17.906 -8.148 1 98.06 173 GLU B O 1
ATOM 3685 N N . SER B 1 174 ? -2.531 -15.977 -8.211 1 97.62 174 SER B N 1
ATOM 3686 C CA . SER B 1 174 ? -1.695 -16.297 -7.059 1 97.62 174 SER B CA 1
ATOM 3687 C C . SER B 1 174 ? -2.541 -16.578 -5.82 1 97.62 174 SER B C 1
ATOM 3689 O O . SER B 1 174 ? -2.188 -17.422 -4.996 1 97.62 174 SER B O 1
ATOM 3691 N N . ALA B 1 175 ? -3.666 -15.883 -5.68 1 97.75 175 ALA B N 1
ATOM 3692 C CA . ALA B 1 175 ? -4.539 -16.062 -4.523 1 97.75 175 ALA B CA 1
ATOM 3693 C C . ALA B 1 175 ? -5.168 -17.453 -4.516 1 97.75 175 ALA B C 1
ATOM 3695 O O . ALA B 1 175 ? -5.57 -17.953 -3.461 1 97.75 175 ALA B O 1
ATOM 3696 N N . LEU B 1 176 ? -5.227 -18.047 -5.695 1 98.44 176 LEU B N 1
ATOM 3697 C CA . LEU B 1 176 ? -5.855 -19.359 -5.84 1 98.44 176 LEU B CA 1
ATOM 3698 C C . LEU B 1 176 ? -4.82 -20.469 -5.711 1 98.44 176 LEU B C 1
ATOM 3700 O O . LEU B 1 176 ? -5.164 -21.609 -5.371 1 98.44 176 LEU B O 1
ATOM 3704 N N . ARG B 1 177 ? -3.576 -20.109 -5.949 1 98 177 ARG B N 1
ATOM 3705 C CA . ARG B 1 177 ? -2.537 -21.141 -6.008 1 98 177 ARG B CA 1
ATOM 3706 C C . ARG B 1 177 ? -1.761 -21.203 -4.695 1 98 177 ARG B C 1
ATOM 3708 O O . ARG B 1 177 ? -1.117 -22.219 -4.402 1 98 177 ARG B O 1
ATOM 3715 N N . ARG B 1 178 ? -1.763 -20.156 -3.896 1 98.12 178 ARG B N 1
ATOM 3716 C CA . ARG B 1 178 ? -1.109 -20.141 -2.592 1 98.12 178 ARG B CA 1
ATOM 3717 C C . ARG B 1 178 ? -1.802 -21.109 -1.63 1 98.12 178 ARG B C 1
ATOM 3719 O O . ARG B 1 178 ? -3.012 -21.016 -1.414 1 98.12 178 ARG B O 1
ATOM 3726 N N . VAL B 1 179 ? -1.051 -21.953 -1.019 1 98.31 179 VAL B N 1
ATOM 3727 C CA . VAL B 1 179 ? -1.652 -23 -0.188 1 98.31 179 VAL B CA 1
ATOM 3728 C C . VAL B 1 179 ? -1.798 -22.484 1.246 1 98.31 179 VAL B C 1
ATOM 3730 O O . VAL B 1 179 ? -1.012 -22.859 2.123 1 98.31 179 VAL B O 1
ATOM 3733 N N . VAL B 1 180 ? -2.801 -21.797 1.483 1 98.12 180 VAL B N 1
ATOM 3734 C CA . VAL B 1 180 ? -3.102 -21.312 2.824 1 98.12 180 VAL B CA 1
ATOM 3735 C C . VAL B 1 180 ? -3.697 -22.422 3.668 1 98.12 180 VAL B C 1
ATOM 3737 O O . VAL B 1 180 ? -4.754 -22.969 3.332 1 98.12 180 VAL B O 1
ATOM 3740 N N . GLY B 1 181 ? -3.062 -22.719 4.766 1 97.12 181 GLY B N 1
ATOM 3741 C CA . GLY B 1 181 ? -3.502 -23.828 5.598 1 97.12 181 GLY B CA 1
ATOM 3742 C C . GLY B 1 181 ? -3.117 -25.188 5.035 1 97.12 181 GLY B C 1
ATOM 3743 O O . GLY B 1 181 ? -1.983 -25.641 5.211 1 97.12 181 GLY B O 1
ATOM 3744 N N . SER B 1 182 ? -4.043 -25.859 4.297 1 97.5 182 SER B N 1
ATOM 3745 C CA . SER B 1 182 ? -3.838 -27.172 3.693 1 97.5 182 SER B CA 1
ATOM 3746 C C . SER B 1 182 ? -4.52 -27.266 2.33 1 97.5 182 SER B C 1
ATOM 3748 O O . SER B 1 182 ? -5.301 -26.391 1.961 1 97.5 182 SER B O 1
ATOM 3750 N N . ARG B 1 183 ? -4.172 -28.297 1.639 1 98 183 ARG B N 1
ATOM 3751 C CA . ARG B 1 183 ? -4.789 -28.516 0.336 1 98 183 ARG B CA 1
ATOM 3752 C C . ARG B 1 183 ? -6.301 -28.703 0.471 1 98 183 ARG B C 1
ATOM 3754 O O . ARG B 1 183 ? -7.066 -28.188 -0.347 1 98 183 ARG B O 1
ATOM 3761 N N . HIS B 1 184 ? -6.691 -29.391 1.524 1 97.94 184 HIS B N 1
ATOM 3762 C CA . HIS B 1 184 ? -8.117 -29.578 1.759 1 97.94 184 HIS B CA 1
ATOM 3763 C C . HIS B 1 184 ? -8.812 -28.266 2.072 1 97.94 184 HIS B C 1
ATOM 3765 O O . HIS B 1 184 ? -9.906 -28 1.563 1 97.94 184 HIS B O 1
ATOM 3771 N N . LEU B 1 185 ? -8.188 -27.516 2.879 1 98.25 185 LEU B N 1
ATOM 3772 C CA . LEU B 1 185 ? -8.727 -26.203 3.234 1 98.25 185 LEU B CA 1
ATOM 3773 C C . LEU B 1 185 ? -8.867 -25.328 2 1 98.25 185 LEU B C 1
ATOM 3775 O O . LEU B 1 185 ? -9.875 -24.641 1.842 1 98.25 185 LEU B O 1
ATOM 3779 N N . MET B 1 186 ? -7.895 -25.406 1.138 1 98.69 186 MET B N 1
ATOM 3780 C CA . MET B 1 186 ? -7.941 -24.609 -0.086 1 98.69 186 MET B CA 1
ATOM 3781 C C . MET B 1 186 ? -9.086 -25.062 -0.986 1 98.69 186 MET B C 1
ATOM 3783 O O . MET B 1 186 ? -9.797 -24.234 -1.562 1 98.69 186 MET B O 1
ATOM 3787 N N . ARG B 1 187 ? -9.211 -26.297 -1.087 1 98.62 187 ARG B N 1
ATOM 3788 C CA . ARG B 1 187 ? -10.32 -26.812 -1.878 1 98.62 187 ARG B CA 1
ATOM 3789 C C . ARG B 1 187 ? -11.648 -26.281 -1.366 1 98.62 187 ARG B C 1
ATOM 3791 O O . ARG B 1 187 ? -12.453 -25.75 -2.141 1 98.62 187 ARG B O 1
ATOM 3798 N N . ASP B 1 188 ? -11.859 -26.359 -0.062 1 98.69 188 ASP B N 1
ATOM 3799 C CA . ASP B 1 188 ? -13.094 -25.875 0.551 1 98.69 188 ASP B CA 1
ATOM 3800 C C . ASP B 1 188 ? -13.289 -24.391 0.285 1 98.69 188 ASP B C 1
ATOM 3802 O O . ASP B 1 188 ? -14.398 -23.953 -0.036 1 98.69 188 ASP B O 1
ATOM 3806 N N . GLN B 1 189 ? -12.258 -23.656 0.443 1 98.81 189 GLN B N 1
ATOM 3807 C CA . GLN B 1 189 ? -12.32 -22.219 0.236 1 98.81 189 GLN B CA 1
ATOM 3808 C C . GLN B 1 189 ? -12.688 -21.875 -1.208 1 98.81 189 GLN B C 1
ATOM 3810 O O . GLN B 1 189 ? -13.5 -21 -1.46 1 98.81 189 GLN B O 1
ATOM 3815 N N . LEU B 1 190 ? -12.031 -22.562 -2.148 1 98.88 190 LEU B N 1
ATOM 3816 C CA . LEU B 1 190 ? -12.281 -22.281 -3.557 1 98.88 190 LEU B CA 1
ATOM 3817 C C . LEU B 1 190 ? -13.688 -22.703 -3.961 1 98.88 190 LEU B C 1
ATOM 3819 O O . LEU B 1 190 ? -14.344 -22.016 -4.754 1 98.88 190 LEU B O 1
ATOM 3823 N N . GLU B 1 191 ? -14.133 -23.781 -3.43 1 98.75 191 GLU B N 1
ATOM 3824 C CA . GLU B 1 191 ? -15.516 -24.188 -3.664 1 98.75 191 GLU B CA 1
ATOM 3825 C C . GLU B 1 191 ? -16.5 -23.172 -3.094 1 98.75 191 GLU B C 1
ATOM 3827 O O . GLU B 1 191 ? -17.5 -22.844 -3.73 1 98.75 191 GLU B O 1
ATOM 3832 N N . HIS B 1 192 ? -16.172 -22.703 -1.896 1 98.69 192 HIS B N 1
ATOM 3833 C CA . HIS B 1 192 ? -16.984 -21.641 -1.293 1 98.69 192 HIS B CA 1
ATOM 3834 C C . HIS B 1 192 ? -17 -20.406 -2.168 1 98.69 192 HIS B C 1
ATOM 3836 O O . HIS B 1 192 ? -18.031 -19.75 -2.326 1 98.69 192 HIS B O 1
ATOM 3842 N N . LEU B 1 193 ? -15.875 -20.062 -2.715 1 98.69 193 LEU B N 1
ATOM 3843 C CA . LEU B 1 193 ? -15.742 -18.891 -3.588 1 98.69 193 LEU B CA 1
ATOM 3844 C C . LEU B 1 193 ? -16.625 -19.031 -4.816 1 98.69 193 LEU B C 1
ATOM 3846 O O . LEU B 1 193 ? -17.297 -18.078 -5.223 1 98.69 193 LEU B O 1
ATOM 3850 N N . VAL B 1 194 ? -16.641 -20.188 -5.395 1 98.69 194 VAL B N 1
ATOM 3851 C CA . VAL B 1 194 ? -17.484 -20.469 -6.543 1 98.69 194 VAL B CA 1
ATOM 3852 C C . VAL B 1 194 ? -18.953 -20.281 -6.152 1 98.69 194 VAL B C 1
ATOM 3854 O O . VAL B 1 194 ? -19.734 -19.656 -6.883 1 98.69 194 VAL B O 1
ATOM 3857 N N . GLU B 1 195 ? -19.312 -20.781 -5.027 1 98.31 195 GLU B N 1
ATOM 3858 C CA . GLU B 1 195 ? -20.688 -20.656 -4.539 1 98.31 195 GLU B CA 1
ATOM 3859 C C . GLU B 1 195 ? -21.078 -19.188 -4.371 1 98.31 195 GLU B C 1
ATOM 3861 O O . GLU B 1 195 ? -22.141 -18.766 -4.816 1 98.31 195 GLU B O 1
ATOM 3866 N N . GLN B 1 196 ? -20.219 -18.422 -3.752 1 97.94 196 GLN B N 1
ATOM 3867 C CA . GLN B 1 196 ? -20.5 -17.016 -3.504 1 97.94 196 GLN B CA 1
ATOM 3868 C C . GLN B 1 196 ? -20.578 -16.234 -4.809 1 97.94 196 GLN B C 1
ATOM 3870 O O . GLN B 1 196 ? -21.344 -15.273 -4.922 1 97.94 196 GLN B O 1
ATOM 3875 N N . SER B 1 197 ? -19.812 -16.688 -5.785 1 97.88 197 SER B N 1
ATOM 3876 C CA . SER B 1 197 ? -19.734 -15.984 -7.062 1 97.88 197 SER B CA 1
ATOM 3877 C C . SER B 1 197 ? -21.047 -16.141 -7.844 1 97.88 197 SER B C 1
ATOM 3879 O O . SER B 1 197 ? -21.25 -15.461 -8.852 1 97.88 197 SER B O 1
ATOM 3881 N N . GLN B 1 198 ? -21.938 -16.969 -7.359 1 97.06 198 GLN B N 1
ATOM 3882 C CA . GLN B 1 198 ? -23.219 -17.172 -8.016 1 97.06 198 GLN B CA 1
ATOM 3883 C C . GLN B 1 198 ? -24.25 -16.141 -7.559 1 97.06 198 GLN B C 1
ATOM 3885 O O . GLN B 1 198 ? -25.312 -16 -8.164 1 97.06 198 GLN B O 1
ATOM 3890 N N . LEU B 1 199 ? -23.969 -15.508 -6.473 1 96.94 199 LEU B N 1
ATOM 3891 C CA . LEU B 1 199 ? -24.859 -14.461 -6.008 1 96.94 199 LEU B CA 1
ATOM 3892 C C . LEU B 1 199 ? -24.922 -13.312 -7.012 1 96.94 199 LEU B C 1
ATOM 3894 O O . LEU B 1 199 ? -23.906 -12.906 -7.562 1 96.94 199 LEU B O 1
ATOM 3898 N N . PRO B 1 200 ? -26.078 -12.773 -7.309 1 96.06 200 PRO B N 1
ATOM 3899 C CA . PRO B 1 200 ? -26.25 -11.781 -8.375 1 96.06 200 PRO B CA 1
ATOM 3900 C C . PRO B 1 200 ? -25.484 -10.484 -8.094 1 96.06 200 PRO B C 1
ATOM 3902 O O . PRO B 1 200 ? -25.109 -9.773 -9.031 1 96.06 200 PRO B O 1
ATOM 3905 N N . HIS B 1 201 ? -25.25 -10.18 -6.777 1 97.62 201 HIS B N 1
ATOM 3906 C CA . HIS B 1 201 ? -24.594 -8.922 -6.434 1 97.62 201 HIS B CA 1
ATOM 3907 C C . HIS B 1 201 ? -23.109 -9.117 -6.148 1 97.62 201 HIS B C 1
ATOM 3909 O O . HIS B 1 201 ? -22.438 -8.195 -5.695 1 97.62 201 HIS B O 1
ATOM 3915 N N . VAL B 1 202 ? -22.594 -10.305 -6.383 1 98.5 202 VAL B N 1
ATOM 3916 C CA . VAL B 1 202 ? -21.188 -10.617 -6.203 1 98.5 202 VAL B CA 1
ATOM 3917 C C . VAL B 1 202 ? -20.562 -11.008 -7.543 1 98.5 202 VAL B C 1
ATOM 3919 O O . VAL B 1 202 ? -20.984 -11.977 -8.172 1 98.5 202 VAL B O 1
ATOM 3922 N N . THR B 1 203 ? -19.641 -10.219 -7.965 1 98.62 203 THR B N 1
ATOM 3923 C CA . THR B 1 203 ? -18.891 -10.5 -9.188 1 98.62 203 THR B CA 1
ATOM 3924 C C . THR B 1 203 ? -17.438 -10.844 -8.875 1 98.62 203 THR B C 1
ATOM 3926 O O . THR B 1 203 ? -16.75 -10.07 -8.227 1 98.62 203 THR B O 1
ATOM 3929 N N . VAL B 1 204 ? -17.047 -12.023 -9.305 1 98.69 204 VAL B N 1
ATOM 3930 C CA . VAL B 1 204 ? -15.672 -12.477 -9.094 1 98.69 204 VAL B CA 1
ATOM 3931 C C . VAL B 1 204 ? -14.984 -12.688 -10.445 1 98.69 204 VAL B C 1
ATOM 3933 O O . VAL B 1 204 ? -15.484 -13.438 -11.289 1 98.69 204 VAL B O 1
ATOM 3936 N N . GLN B 1 205 ? -13.898 -11.992 -10.656 1 98.81 205 GLN B N 1
ATOM 3937 C CA . GLN B 1 205 ? -13.055 -12.203 -11.828 1 98.81 205 GLN B CA 1
ATOM 3938 C C . GLN B 1 205 ? -11.633 -12.578 -11.422 1 98.81 205 GLN B C 1
ATOM 3940 O O . GLN B 1 205 ? -11.188 -12.25 -10.32 1 98.81 205 GLN B O 1
ATOM 3945 N N . VAL B 1 206 ? -10.984 -13.336 -12.305 1 98.69 206 VAL B N 1
ATOM 3946 C CA . VAL B 1 206 ? -9.609 -13.773 -12.039 1 98.69 206 VAL B CA 1
ATOM 3947 C C . VAL B 1 206 ? -8.695 -13.312 -13.172 1 98.69 206 VAL B C 1
ATOM 3949 O O . VAL B 1 206 ? -9.062 -13.406 -14.352 1 98.69 206 VAL B O 1
ATOM 3952 N N . ILE B 1 207 ? -7.566 -12.766 -12.828 1 98.12 207 ILE B N 1
ATOM 3953 C CA . ILE B 1 207 ? -6.504 -12.539 -13.797 1 98.12 207 ILE B CA 1
ATOM 3954 C C . ILE B 1 207 ? -5.52 -13.703 -13.773 1 98.12 207 ILE B C 1
ATOM 3956 O O . ILE B 1 207 ? -4.816 -13.914 -12.781 1 98.12 207 ILE B O 1
ATOM 3960 N N . PRO B 1 208 ? -5.5 -14.438 -14.828 1 98.19 208 PRO B N 1
ATOM 3961 C CA . PRO B 1 208 ? -4.57 -15.57 -14.852 1 98.19 208 PRO B CA 1
ATOM 3962 C C . PRO B 1 208 ? -3.121 -15.141 -15.055 1 98.19 208 PRO B C 1
ATOM 3964 O O . PRO B 1 208 ? -2.865 -14.039 -15.555 1 98.19 208 PRO B O 1
ATOM 3967 N N . PHE B 1 209 ? -2.174 -15.938 -14.719 1 97.81 209 PHE B N 1
ATOM 3968 C CA . PHE B 1 209 ? -0.754 -15.648 -14.883 1 97.81 209 PHE B CA 1
ATOM 3969 C C . PHE B 1 209 ? -0.421 -15.367 -16.344 1 97.81 209 PHE B C 1
ATOM 3971 O O . PHE B 1 209 ? 0.459 -14.562 -16.641 1 97.81 209 PHE B O 1
ATOM 3978 N N . GLU B 1 210 ? -1.175 -15.977 -17.172 1 97 210 GLU B N 1
ATOM 3979 C CA . GLU B 1 210 ? -0.903 -15.883 -18.609 1 97 210 GLU B CA 1
ATOM 3980 C C . GLU B 1 210 ? -1.176 -14.477 -19.125 1 97 210 GLU B C 1
ATOM 3982 O O . GLU B 1 210 ? -0.682 -14.102 -20.203 1 97 210 GLU B O 1
ATOM 3987 N N . MET B 1 211 ? -2.027 -13.766 -18.453 1 96.44 211 MET B N 1
ATOM 3988 C CA . MET B 1 211 ? -2.318 -12.391 -18.844 1 96.44 211 MET B CA 1
ATOM 3989 C C . MET B 1 211 ? -1.061 -11.531 -18.797 1 96.44 211 MET B C 1
ATOM 3991 O O . MET B 1 211 ? -0.968 -10.523 -19.5 1 96.44 211 MET B O 1
ATOM 3995 N N . GLY B 1 212 ? -0.083 -11.914 -17.875 1 97.06 212 GLY B N 1
ATOM 3996 C CA . GLY B 1 212 ? 1.17 -11.18 -17.781 1 97.06 212 GLY B CA 1
ATOM 3997 C C . GLY B 1 212 ? 1.05 -9.898 -16.969 1 97.06 212 GLY B C 1
ATOM 3998 O O . GLY B 1 212 ? 0.441 -9.883 -15.906 1 97.06 212 GLY B O 1
ATOM 3999 N N . ALA B 1 213 ? 1.684 -8.883 -17.469 1 97.06 213 ALA B N 1
ATOM 4000 C CA . ALA B 1 213 ? 1.66 -7.586 -16.797 1 97.06 213 ALA B CA 1
ATOM 4001 C C . ALA B 1 213 ? 0.289 -6.93 -16.922 1 97.06 213 ALA B C 1
ATOM 4003 O O . ALA B 1 213 ? -0.337 -6.977 -17.984 1 97.06 213 ALA B O 1
ATOM 4004 N N . HIS B 1 214 ? -0.168 -6.324 -15.844 1 96.69 214 HIS B N 1
ATOM 4005 C CA . HIS B 1 214 ? -1.502 -5.734 -15.812 1 96.69 214 HIS B CA 1
ATOM 4006 C C . HIS B 1 214 ? -1.57 -4.582 -14.812 1 96.69 214 HIS B C 1
ATOM 4008 O O . HIS B 1 214 ? -0.662 -4.406 -14 1 96.69 214 HIS B O 1
ATOM 4014 N N . PRO B 1 215 ? -2.635 -3.812 -14.773 1 94.25 215 PRO B N 1
ATOM 4015 C CA . PRO B 1 215 ? -2.74 -2.59 -13.977 1 94.25 215 PRO B CA 1
ATOM 4016 C C . PRO B 1 215 ? -2.828 -2.875 -12.477 1 94.25 215 PRO B C 1
ATOM 4018 O O . PRO B 1 215 ? -2.744 -1.95 -11.664 1 94.25 215 PRO B O 1
ATOM 4021 N N . GLY B 1 216 ? -2.912 -4.09 -12.047 1 93.94 216 GLY B N 1
ATOM 4022 C CA . GLY B 1 216 ? -3.016 -4.43 -10.633 1 93.94 216 GLY B CA 1
ATOM 4023 C C . GLY B 1 216 ? -1.67 -4.691 -9.984 1 93.94 216 GLY B C 1
ATOM 4024 O O . GLY B 1 216 ? -1.599 -4.977 -8.789 1 93.94 216 GLY B O 1
ATOM 4025 N N . LEU B 1 217 ? -0.61 -4.445 -10.664 1 93.31 217 LEU B N 1
ATOM 4026 C CA . LEU B 1 217 ? 0.706 -4.844 -10.18 1 93.31 217 LEU B CA 1
ATOM 4027 C C . LEU B 1 217 ? 1.229 -3.844 -9.156 1 93.31 217 LEU B C 1
ATOM 4029 O O . LEU B 1 217 ? 2.273 -4.07 -8.539 1 93.31 217 LEU B O 1
ATOM 4033 N N . ASN B 1 218 ? 0.46 -2.783 -8.859 1 86.25 218 ASN B N 1
ATOM 4034 C CA . ASN B 1 218 ? 0.837 -1.817 -7.828 1 86.25 218 ASN B CA 1
ATOM 4035 C C . ASN B 1 218 ? 0.363 -2.256 -6.449 1 86.25 218 ASN B C 1
ATOM 4037 O O . ASN B 1 218 ? 0.74 -1.658 -5.438 1 86.25 218 ASN B O 1
ATOM 4041 N N . GLY B 1 219 ? -0.468 -3.215 -6.43 1 90.31 219 GLY B N 1
ATOM 4042 C CA . GLY B 1 219 ? -0.828 -3.742 -5.125 1 90.31 219 GLY B CA 1
ATOM 4043 C C . GLY B 1 219 ? -2.322 -3.729 -4.867 1 90.31 219 GLY B C 1
ATOM 4044 O O . GLY B 1 219 ? -3.104 -3.332 -5.734 1 90.31 219 GLY B O 1
ATOM 4045 N N . GLN B 1 220 ? -2.664 -4.152 -3.715 1 94.69 220 GLN B N 1
ATOM 4046 C CA . GLN B 1 220 ? -4.062 -4.309 -3.334 1 94.69 220 GLN B CA 1
ATOM 4047 C C . GLN B 1 220 ? -4.699 -2.965 -3 1 94.69 220 GLN B C 1
ATOM 4049 O O . GLN B 1 220 ? -4.051 -2.092 -2.42 1 94.69 220 GLN B O 1
ATOM 4054 N N . TYR B 1 221 ? -5.98 -2.828 -3.369 1 95.69 221 TYR B N 1
ATOM 4055 C CA . TYR B 1 221 ? -6.766 -1.683 -2.922 1 95.69 221 TYR B CA 1
ATOM 4056 C C . TYR B 1 221 ? -8.258 -1.972 -3.018 1 95.69 221 TYR B C 1
ATOM 4058 O O . TYR B 1 221 ? -8.664 -2.953 -3.643 1 95.69 221 TYR B O 1
ATOM 4066 N N . ALA B 1 222 ? -9.047 -1.136 -2.357 1 97.12 222 ALA B N 1
ATOM 4067 C CA . ALA B 1 222 ? -10.508 -1.19 -2.414 1 97.12 222 ALA B CA 1
ATOM 4068 C C . ALA B 1 222 ? -11.094 0.189 -2.691 1 97.12 222 ALA B C 1
ATOM 4070 O O . ALA B 1 222 ? -10.586 1.199 -2.203 1 97.12 222 ALA B O 1
ATOM 4071 N N . ILE B 1 223 ? -12.094 0.215 -3.488 1 97.44 223 ILE B N 1
ATOM 4072 C CA . ILE B 1 223 ? -12.852 1.438 -3.744 1 97.44 223 ILE B CA 1
ATOM 4073 C C . ILE B 1 223 ? -14.258 1.305 -3.168 1 97.44 223 ILE B C 1
ATOM 4075 O O . ILE B 1 223 ? -15.023 0.431 -3.58 1 97.44 223 ILE B O 1
ATOM 4079 N N . LEU B 1 224 ? -14.562 2.168 -2.229 1 96.19 224 LEU B N 1
ATOM 4080 C CA . LEU B 1 224 ? -15.867 2.168 -1.582 1 96.19 224 LEU B CA 1
ATOM 4081 C C . LEU B 1 224 ? -16.75 3.279 -2.141 1 96.19 224 LEU B C 1
ATOM 4083 O O . LEU B 1 224 ? -16.312 4.43 -2.246 1 96.19 224 LEU B O 1
ATOM 4087 N N . GLU B 1 225 ? -17.906 2.891 -2.494 1 94.88 225 GLU B N 1
ATOM 4088 C CA . GLU B 1 225 ? -18.906 3.852 -2.941 1 94.88 225 GLU B CA 1
ATOM 4089 C C . GLU B 1 225 ? -20.125 3.852 -2.02 1 94.88 225 GLU B C 1
ATOM 4091 O O . GLU B 1 225 ? -20.547 2.793 -1.557 1 94.88 225 GLU B O 1
ATOM 4096 N N . PHE B 1 226 ? -20.719 4.98 -1.861 1 90.62 226 PHE B N 1
ATOM 4097 C CA . PHE B 1 226 ? -21.781 5.141 -0.884 1 90.62 226 PHE B CA 1
ATOM 4098 C C . PHE B 1 226 ? -23.094 5.547 -1.567 1 90.62 226 PHE B C 1
ATOM 4100 O O . PHE B 1 226 ? -23.078 6.078 -2.68 1 90.62 226 PHE B O 1
ATOM 4107 N N . PRO B 1 227 ? -24.172 5.223 -0.974 1 86.69 227 PRO B N 1
ATOM 4108 C CA . PRO B 1 227 ? -25.469 5.465 -1.604 1 86.69 227 PRO B CA 1
ATOM 4109 C C . PRO B 1 227 ? -25.734 6.949 -1.857 1 86.69 227 PRO B C 1
ATOM 4111 O O . PRO B 1 227 ? -26.281 7.312 -2.906 1 86.69 227 PRO B O 1
ATOM 4114 N N . ASP B 1 228 ? -25.328 7.758 -0.961 1 82.38 228 ASP B N 1
ATOM 4115 C CA . ASP B 1 228 ? -25.547 9.195 -1.099 1 82.38 228 ASP B CA 1
ATOM 4116 C C . ASP B 1 228 ? -24.469 9.828 -1.968 1 82.38 228 ASP B C 1
ATOM 4118 O O . ASP B 1 228 ? -23.281 9.719 -1.67 1 82.38 228 ASP B O 1
ATOM 4122 N N . ALA B 1 229 ? -24.859 10.578 -2.938 1 72.62 229 ALA B N 1
ATOM 4123 C CA . ALA B 1 229 ? -23.953 11.211 -3.891 1 72.62 229 ALA B CA 1
ATOM 4124 C C . ALA B 1 229 ? -23.062 12.242 -3.201 1 72.62 229 ALA B C 1
ATOM 4126 O O . ALA B 1 229 ? -21.984 12.57 -3.695 1 72.62 229 ALA B O 1
ATOM 4127 N N . ALA B 1 230 ? -23.562 12.633 -2.1 1 72.38 230 ALA B N 1
ATOM 4128 C CA . ALA B 1 230 ? -22.797 13.633 -1.373 1 72.38 230 ALA B CA 1
ATOM 4129 C C . ALA B 1 230 ? -21.578 13.008 -0.692 1 72.38 230 ALA B C 1
ATOM 4131 O O . ALA B 1 230 ? -20.641 13.703 -0.325 1 72.38 230 ALA B O 1
ATOM 4132 N N . ASP B 1 231 ? -21.703 11.727 -0.609 1 77.38 231 ASP B N 1
ATOM 4133 C CA . ASP B 1 231 ? -20.594 11.016 0.012 1 77.38 231 ASP B CA 1
ATOM 4134 C C . ASP B 1 231 ? -19.531 10.641 -1.024 1 77.38 231 ASP B C 1
ATOM 4136 O O . ASP B 1 231 ? -19.812 9.883 -1.955 1 77.38 231 ASP B O 1
ATOM 4140 N N . SER B 1 232 ? -18.391 11.141 -0.854 1 79.44 232 SER B N 1
ATOM 4141 C CA . SER B 1 232 ? -17.297 10.844 -1.779 1 79.44 232 SER B CA 1
ATOM 4142 C C . SER B 1 232 ? -16.859 9.391 -1.667 1 79.44 232 SER B C 1
ATOM 4144 O O . SER B 1 232 ? -16.859 8.82 -0.576 1 79.44 232 SER B O 1
ATOM 4146 N N . SER B 1 233 ? -16.562 8.852 -2.748 1 90.75 233 SER B N 1
ATOM 4147 C CA . SER B 1 233 ? -15.93 7.539 -2.758 1 90.75 233 SER B CA 1
ATOM 4148 C C . SER B 1 233 ? -14.57 7.578 -2.062 1 90.75 233 SER B C 1
ATOM 4150 O O . SER B 1 233 ? -13.945 8.633 -1.976 1 90.75 233 SER B O 1
ATOM 4152 N N . VAL B 1 234 ? -14.219 6.406 -1.575 1 92.25 234 VAL B N 1
ATOM 4153 C CA . VAL B 1 234 ? -12.969 6.312 -0.825 1 92.25 234 VAL B CA 1
ATOM 4154 C C . VAL B 1 234 ? -12.133 5.148 -1.351 1 92.25 234 VAL B C 1
ATOM 4156 O O . VAL B 1 234 ? -12.656 4.051 -1.569 1 92.25 234 VAL B O 1
ATOM 4159 N N . VAL B 1 235 ? -10.875 5.465 -1.642 1 95.25 235 VAL B N 1
ATOM 4160 C CA . VAL B 1 235 ? -9.922 4.398 -1.924 1 95.25 235 VAL B CA 1
ATOM 4161 C C . VAL B 1 235 ? -9.203 3.994 -0.639 1 95.25 235 VAL B C 1
ATOM 4163 O O . VAL B 1 235 ? -8.688 4.848 0.088 1 95.25 235 VAL B O 1
ATOM 4166 N N . TYR B 1 236 ? -9.266 2.721 -0.382 1 93.81 236 TYR B N 1
ATOM 4167 C CA . TYR B 1 236 ? -8.625 2.168 0.808 1 93.81 236 TYR B CA 1
ATOM 4168 C C . TYR B 1 236 ? -7.426 1.309 0.432 1 93.81 236 TYR B C 1
ATOM 4170 O O . TYR B 1 236 ? -7.527 0.429 -0.427 1 93.81 236 TYR B O 1
ATOM 4178 N N . ILE B 1 237 ? -6.273 1.555 1.062 1 92.12 237 ILE B N 1
ATOM 4179 C CA . ILE B 1 237 ? -5.059 0.761 0.919 1 92.12 237 ILE B CA 1
ATOM 4180 C C . ILE B 1 237 ? -4.574 0.304 2.293 1 92.12 237 ILE B C 1
ATOM 4182 O O . ILE B 1 237 ? -4.301 1.129 3.168 1 92.12 237 ILE B O 1
ATOM 4186 N N . GLU B 1 238 ? -4.426 -0.984 2.414 1 89 238 GLU B N 1
ATOM 4187 C CA . GLU B 1 238 ? -4.023 -1.56 3.693 1 89 238 GLU B CA 1
ATOM 4188 C C . GLU B 1 238 ? -2.506 -1.549 3.854 1 89 238 GLU B C 1
ATOM 4190 O O . GLU B 1 238 ? -1.777 -1.917 2.93 1 89 238 GLU B O 1
ATOM 4195 N N . GLY B 1 239 ? -2.037 -1.087 4.98 1 85.5 239 GLY B N 1
ATOM 4196 C CA . GLY B 1 239 ? -0.626 -1.142 5.328 1 85.5 239 GLY B CA 1
ATOM 4197 C C . GLY B 1 239 ? -0.351 -1.951 6.578 1 85.5 239 GLY B C 1
ATOM 4198 O O . GLY B 1 239 ? -1.279 -2.453 7.219 1 85.5 239 GLY B O 1
ATOM 4199 N N . VAL B 1 240 ? 0.96 -2.105 6.926 1 85.81 240 VAL B N 1
ATOM 4200 C CA . VAL B 1 240 ? 1.352 -2.865 8.109 1 85.81 240 VAL B CA 1
ATOM 4201 C C . VAL B 1 240 ? 1.116 -2.025 9.359 1 85.81 240 VAL B C 1
ATOM 4203 O O . VAL B 1 240 ? 0.534 -2.506 10.336 1 85.81 240 VAL B O 1
ATOM 4206 N N . THR B 1 241 ? 1.522 -0.778 9.289 1 85.81 241 THR B N 1
ATOM 4207 C CA . THR B 1 241 ? 1.435 0.052 10.484 1 85.81 241 THR B CA 1
ATOM 4208 C C . THR B 1 241 ? 0.277 1.04 10.375 1 85.81 241 THR B C 1
ATOM 4210 O O . THR B 1 241 ? -0.285 1.463 11.383 1 85.81 241 THR B O 1
ATOM 4213 N N . SER B 1 242 ? 0.037 1.437 9.094 1 79.75 242 SER B N 1
ATOM 4214 C CA . SER B 1 242 ? -1.045 2.396 8.906 1 79.75 242 SER B CA 1
ATOM 4215 C C . SER B 1 242 ? -1.744 2.182 7.566 1 79.75 242 SER B C 1
ATOM 4217 O O . SER B 1 242 ? -1.107 1.809 6.578 1 79.75 242 SER B O 1
ATOM 4219 N N . ASP B 1 243 ? -3.045 2.482 7.629 1 86.25 243 ASP B N 1
ATOM 4220 C CA . ASP B 1 243 ? -3.855 2.414 6.414 1 86.25 243 ASP B CA 1
ATOM 4221 C C . ASP B 1 243 ? -3.945 3.777 5.734 1 86.25 243 ASP B C 1
ATOM 4223 O O . ASP B 1 243 ? -3.707 4.809 6.367 1 86.25 243 ASP B O 1
ATOM 4227 N N . LEU B 1 244 ? -4.254 3.656 4.461 1 86.19 244 LEU B N 1
ATOM 4228 C CA . LEU B 1 244 ? -4.422 4.883 3.689 1 86.19 244 LEU B CA 1
ATOM 4229 C C . LEU B 1 244 ? -5.844 5.004 3.158 1 86.19 244 LEU B C 1
ATOM 4231 O O . LEU B 1 244 ? -6.418 4.023 2.68 1 86.19 244 LEU B O 1
ATOM 4235 N N . TYR B 1 245 ? -6.406 6.207 3.346 1 87.31 245 TYR B N 1
ATOM 4236 C CA . TYR B 1 245 ? -7.715 6.566 2.809 1 87.31 245 TYR B CA 1
ATOM 4237 C C . TYR B 1 245 ? -7.605 7.746 1.849 1 87.31 245 TYR B C 1
ATOM 4239 O O . TYR B 1 245 ? -7.262 8.859 2.258 1 87.31 245 TYR B O 1
ATOM 4247 N N . LEU B 1 246 ? -7.852 7.484 0.563 1 89.19 246 LEU B N 1
ATOM 4248 C CA . LEU B 1 246 ? -7.797 8.531 -0.449 1 89.19 246 LEU B CA 1
ATOM 4249 C C . LEU B 1 246 ? -9.203 8.969 -0.86 1 89.19 246 LEU B C 1
ATOM 4251 O O . LEU B 1 246 ? -9.984 8.156 -1.354 1 89.19 246 LEU B O 1
ATOM 4255 N N . GLU B 1 247 ? -9.469 10.25 -0.708 1 85.06 247 GLU B N 1
ATOM 4256 C CA . GLU B 1 247 ? -10.828 10.719 -0.958 1 85.06 247 GLU B CA 1
ATOM 4257 C C . GLU B 1 247 ? -10.852 11.812 -2.027 1 85.06 247 GLU B C 1
ATOM 4259 O O . GLU B 1 247 ? -11.914 12.172 -2.531 1 85.06 247 GLU B O 1
ATOM 4264 N N . LYS B 1 248 ? -9.648 12.32 -2.271 1 84.81 248 LYS B N 1
ATOM 4265 C CA . LYS B 1 248 ? -9.594 13.359 -3.297 1 84.81 248 LYS B CA 1
ATOM 4266 C C . LYS B 1 248 ? -10.102 12.836 -4.637 1 84.81 248 LYS B C 1
ATOM 4268 O O . LYS B 1 248 ? -9.797 11.695 -5.016 1 84.81 248 LYS B O 1
ATOM 4273 N N . ALA B 1 249 ? -10.852 13.672 -5.34 1 87.75 249 ALA B N 1
ATOM 4274 C CA . ALA B 1 249 ? -11.508 13.297 -6.59 1 87.75 249 ALA B CA 1
ATOM 4275 C C . ALA B 1 249 ? -10.508 12.711 -7.582 1 87.75 249 ALA B C 1
ATOM 4277 O O . ALA B 1 249 ? -10.773 11.688 -8.219 1 87.75 249 ALA B O 1
ATOM 4278 N N . ASN B 1 250 ? -9.344 13.305 -7.645 1 92.38 250 ASN B N 1
ATOM 4279 C CA . ASN B 1 250 ? -8.336 12.844 -8.594 1 92.38 250 ASN B CA 1
ATOM 4280 C C . ASN B 1 250 ? -7.82 11.453 -8.227 1 92.38 250 ASN B C 1
ATOM 4282 O O . ASN B 1 250 ? -7.602 10.625 -9.109 1 92.38 250 ASN B O 1
ATOM 4286 N N . ASP B 1 251 ? -7.633 11.227 -6.996 1 92.75 251 ASP B N 1
ATOM 4287 C CA . ASP B 1 251 ? -7.172 9.914 -6.555 1 92.75 251 ASP B CA 1
ATOM 4288 C C . ASP B 1 251 ? -8.211 8.836 -6.855 1 92.75 251 ASP B C 1
ATOM 4290 O O . ASP B 1 251 ? -7.895 7.809 -7.449 1 92.75 251 ASP B O 1
ATOM 4294 N N . VAL B 1 252 ? -9.406 9.141 -6.496 1 94.12 252 VAL B N 1
ATOM 4295 C CA . VAL B 1 252 ? -10.484 8.18 -6.676 1 94.12 252 VAL B CA 1
ATOM 4296 C C . VAL B 1 252 ? -10.664 7.875 -8.164 1 94.12 252 VAL B C 1
ATOM 4298 O O . VAL B 1 252 ? -10.836 6.719 -8.555 1 94.12 252 VAL B O 1
ATOM 4301 N N . GLN B 1 253 ? -10.602 8.891 -8.938 1 95.06 253 GLN B N 1
ATOM 4302 C CA . GLN B 1 253 ? -10.766 8.727 -10.383 1 95.06 253 GLN B CA 1
ATOM 4303 C C . GLN B 1 253 ? -9.656 7.844 -10.961 1 95.06 253 GLN B C 1
ATOM 4305 O O . GLN B 1 253 ? -9.93 6.945 -11.758 1 95.06 253 GLN B O 1
ATOM 4310 N N . GLN B 1 254 ? -8.461 8.062 -10.586 1 94.31 254 GLN B N 1
ATOM 4311 C CA . GLN B 1 254 ? -7.336 7.305 -11.125 1 94.31 254 GLN B CA 1
ATOM 4312 C C . GLN B 1 254 ? -7.441 5.828 -10.742 1 94.31 254 GLN B C 1
ATOM 4314 O O . GLN B 1 254 ? -7.234 4.949 -11.586 1 94.31 254 GLN B O 1
ATOM 4319 N N . TYR B 1 255 ? -7.773 5.57 -9.539 1 96.31 255 TYR B N 1
ATOM 4320 C CA . TYR B 1 255 ? -7.93 4.188 -9.109 1 96.31 255 TYR B CA 1
ATOM 4321 C C . TYR B 1 255 ? -9.117 3.531 -9.805 1 96.31 255 TYR B C 1
ATOM 4323 O O . TYR B 1 255 ? -9.078 2.34 -10.125 1 96.31 255 TYR B O 1
ATOM 4331 N N . SER B 1 256 ? -10.148 4.32 -10.016 1 96.31 256 SER B N 1
ATOM 4332 C CA . SER B 1 256 ? -11.312 3.797 -10.719 1 96.31 256 SER B CA 1
ATOM 4333 C C . SER B 1 256 ? -10.969 3.412 -12.156 1 96.31 256 SER B C 1
ATOM 4335 O O . SER B 1 256 ? -11.375 2.354 -12.633 1 96.31 256 SER B O 1
ATOM 4337 N N . VAL B 1 257 ? -10.211 4.246 -12.773 1 96 257 VAL B N 1
ATOM 4338 C CA . VAL B 1 257 ? -9.789 3.971 -14.141 1 96 257 VAL B CA 1
ATOM 4339 C C . VAL B 1 257 ? -8.922 2.717 -14.172 1 96 257 VAL B C 1
ATOM 4341 O O . VAL B 1 257 ? -9.094 1.852 -15.031 1 96 257 VAL B O 1
ATOM 4344 N N . MET B 1 258 ? -8.008 2.623 -13.25 1 95.12 258 MET B N 1
ATOM 4345 C CA . MET B 1 258 ? -7.152 1.444 -13.164 1 95.12 258 MET B CA 1
ATOM 4346 C C . MET B 1 258 ? -7.98 0.181 -12.953 1 95.12 258 MET B C 1
ATOM 4348 O O . MET B 1 258 ? -7.703 -0.854 -13.562 1 95.12 258 MET B O 1
ATOM 4352 N N . TYR B 1 259 ? -8.961 0.299 -12.156 1 97 259 TYR B N 1
ATOM 4353 C CA . TYR B 1 259 ? -9.812 -0.854 -11.883 1 97 259 TYR B CA 1
ATOM 4354 C C . TYR B 1 259 ? -10.586 -1.262 -13.133 1 97 259 TYR B C 1
ATOM 4356 O O . TYR B 1 259 ? -10.805 -2.451 -13.375 1 97 259 TYR B O 1
ATOM 4364 N N . GLU B 1 260 ? -11.016 -0.288 -13.922 1 97 260 GLU B N 1
ATOM 4365 C CA . GLU B 1 260 ? -11.727 -0.583 -15.164 1 97 260 GLU B CA 1
ATOM 4366 C C . GLU B 1 260 ? -10.836 -1.358 -16.141 1 97 260 GLU B C 1
ATOM 4368 O O . GLU B 1 260 ? -11.281 -2.311 -16.781 1 97 260 GLU B O 1
ATOM 4373 N N . HIS B 1 261 ? -9.617 -0.957 -16.203 1 96.75 261 HIS B N 1
ATOM 4374 C CA . HIS B 1 261 ? -8.672 -1.682 -17.031 1 96.75 261 HIS B CA 1
ATOM 4375 C C . HIS B 1 261 ? -8.453 -3.1 -16.531 1 96.75 261 HIS B C 1
ATOM 4377 O O . HIS B 1 261 ? -8.336 -4.039 -17.312 1 96.75 261 HIS B O 1
ATOM 4383 N N . LEU B 1 262 ? -8.359 -3.186 -15.25 1 96.5 262 LEU B N 1
ATOM 4384 C CA . LEU B 1 262 ? -8.172 -4.488 -14.625 1 96.5 262 LEU B CA 1
ATOM 4385 C C . LEU B 1 262 ? -9.336 -5.422 -14.953 1 96.5 262 LEU B C 1
ATOM 4387 O O . LEU B 1 262 ? -9.117 -6.574 -15.336 1 96.5 262 LEU B O 1
ATOM 4391 N N . ARG B 1 263 ? -10.508 -4.938 -14.844 1 97.38 263 ARG B N 1
ATOM 4392 C CA . ARG B 1 263 ? -11.711 -5.707 -15.141 1 97.38 263 ARG B CA 1
ATOM 4393 C C . ARG B 1 263 ? -11.734 -6.156 -16.594 1 97.38 263 ARG B C 1
ATOM 4395 O O . ARG B 1 263 ? -12.125 -7.285 -16.906 1 97.38 263 ARG B O 1
ATOM 4402 N N . ALA B 1 264 ? -11.273 -5.285 -17.391 1 97.19 264 ALA B N 1
ATOM 4403 C CA . ALA B 1 264 ? -11.297 -5.566 -18.828 1 97.19 264 ALA B CA 1
ATOM 4404 C C . ALA B 1 264 ? -10.297 -6.66 -19.188 1 97.19 264 ALA B C 1
ATOM 4406 O O . ALA B 1 264 ? -10.508 -7.414 -20.141 1 97.19 264 ALA B O 1
ATOM 4407 N N . GLN B 1 265 ? -9.273 -6.781 -18.438 1 97 265 GLN B N 1
ATOM 4408 C CA . GLN B 1 265 ? -8.211 -7.73 -18.766 1 97 265 GLN B CA 1
ATOM 4409 C C . GLN B 1 265 ? -8.43 -9.062 -18.047 1 97 265 GLN B C 1
ATOM 4411 O O . GLN B 1 265 ? -7.832 -10.07 -18.406 1 97 265 GLN B O 1
ATOM 4416 N N . ALA B 1 266 ? -9.234 -9.047 -17.016 1 98.38 266 ALA B N 1
ATOM 4417 C CA . ALA B 1 266 ? -9.531 -10.266 -16.266 1 98.38 266 ALA B CA 1
ATOM 4418 C C . ALA B 1 266 ? -10.406 -11.211 -17.094 1 98.38 266 ALA B C 1
ATOM 4420 O O . ALA B 1 266 ? -11.078 -10.781 -18.031 1 98.38 266 ALA B O 1
ATOM 4421 N N . LEU B 1 267 ? -10.359 -12.461 -16.781 1 98.62 267 LEU B N 1
ATOM 4422 C CA . LEU B 1 267 ? -11.312 -13.406 -17.328 1 98.62 267 LEU B CA 1
ATOM 4423 C C . LEU B 1 267 ? -12.742 -12.977 -17.031 1 98.62 267 LEU B C 1
ATOM 4425 O O . LEU B 1 267 ? -13.008 -12.352 -16 1 98.62 267 LEU B O 1
ATOM 4429 N N . ASN B 1 268 ? -13.641 -13.266 -17.938 1 98.12 268 ASN B N 1
ATOM 4430 C CA . ASN B 1 268 ? -15.031 -12.977 -17.625 1 98.12 268 ASN B CA 1
ATOM 4431 C C . ASN B 1 268 ? -15.539 -13.859 -16.5 1 98.12 268 ASN B C 1
ATOM 4433 O O . ASN B 1 268 ? -14.828 -14.734 -16.016 1 98.12 268 ASN B O 1
ATOM 4437 N N . VAL B 1 269 ? -16.719 -13.648 -16.031 1 98.06 269 VAL B N 1
ATOM 4438 C CA . VAL B 1 269 ? -17.281 -14.258 -14.828 1 98.06 269 VAL B CA 1
ATOM 4439 C C . VAL B 1 269 ? -17.312 -15.773 -14.984 1 98.06 269 VAL B C 1
ATOM 4441 O O . VAL B 1 269 ? -16.906 -16.5 -14.078 1 98.06 269 VAL B O 1
ATOM 4444 N N . GLU B 1 270 ? -17.734 -16.219 -16.094 1 98.12 270 GLU B N 1
ATOM 4445 C CA . GLU B 1 270 ? -17.859 -17.656 -16.328 1 98.12 270 GLU B CA 1
ATOM 4446 C C . GLU B 1 270 ? -16.5 -18.344 -16.391 1 98.12 270 GLU B C 1
ATOM 4448 O O . GLU B 1 270 ? -16.281 -19.375 -15.766 1 98.12 270 GLU B O 1
ATOM 4453 N N . GLN B 1 271 ? -15.609 -17.75 -17.109 1 98.62 271 GLN B N 1
ATOM 4454 C CA . GLN B 1 271 ? -14.25 -18.281 -17.219 1 98.62 271 GLN B CA 1
ATOM 4455 C C . GLN B 1 271 ? -13.547 -18.266 -15.867 1 98.62 271 GLN B C 1
ATOM 4457 O O . GLN B 1 271 ? -12.789 -19.188 -15.547 1 98.62 271 GLN B O 1
ATOM 4462 N N . SER B 1 272 ? -13.805 -17.234 -15.102 1 98.81 272 SER B N 1
ATOM 4463 C CA . SER B 1 272 ? -13.227 -17.125 -13.766 1 98.81 272 SER B CA 1
ATOM 4464 C C . SER B 1 272 ? -13.711 -18.266 -12.859 1 98.81 272 SER B C 1
ATOM 4466 O O . SER B 1 272 ? -12.914 -18.922 -12.203 1 98.81 272 SER B O 1
ATOM 4468 N N . ARG B 1 273 ? -14.992 -18.5 -12.906 1 98.38 273 ARG B N 1
ATOM 4469 C CA . ARG B 1 273 ? -15.57 -19.578 -12.102 1 98.38 273 ARG B CA 1
ATOM 4470 C C . ARG B 1 273 ? -15 -20.938 -12.508 1 98.38 273 ARG B C 1
ATOM 4472 O O . ARG B 1 273 ? -14.711 -21.781 -11.656 1 98.38 273 ARG B O 1
ATOM 4479 N N . GLN B 1 274 ? -14.852 -21.094 -13.781 1 98.44 274 GLN B N 1
ATOM 4480 C CA . GLN B 1 274 ? -14.305 -22.344 -14.289 1 98.44 274 GLN B CA 1
ATOM 4481 C C . GLN B 1 274 ? -12.859 -22.531 -13.836 1 98.44 274 GLN B C 1
ATOM 4483 O O . GLN B 1 274 ? -12.477 -23.625 -13.414 1 98.44 274 GLN B O 1
ATOM 4488 N N . LEU B 1 275 ? -12.086 -21.484 -13.945 1 98.69 275 LEU B N 1
ATOM 4489 C CA . LEU B 1 275 ? -10.695 -21.578 -13.508 1 98.69 275 LEU B CA 1
ATOM 4490 C C . LEU B 1 275 ? -10.617 -21.906 -12.016 1 98.69 275 LEU B C 1
ATOM 4492 O O . LEU B 1 275 ? -9.812 -22.734 -11.602 1 98.69 275 LEU B O 1
ATOM 4496 N N . ILE B 1 276 ? -11.406 -21.234 -11.211 1 98.81 276 ILE B N 1
ATOM 4497 C CA . ILE B 1 276 ? -11.414 -21.469 -9.773 1 98.81 276 ILE B CA 1
ATOM 4498 C C . ILE B 1 276 ? -11.789 -22.922 -9.492 1 98.81 276 ILE B C 1
ATOM 4500 O O . ILE B 1 276 ? -11.133 -23.594 -8.688 1 98.81 276 ILE B O 1
ATOM 4504 N N . ALA B 1 277 ? -12.805 -23.375 -10.164 1 98.56 277 ALA B N 1
ATOM 4505 C CA . ALA B 1 277 ? -13.258 -24.75 -9.984 1 98.56 277 ALA B CA 1
ATOM 4506 C C . ALA B 1 277 ? -12.18 -25.734 -10.398 1 98.56 277 ALA B C 1
ATOM 4508 O O . ALA B 1 277 ? -11.969 -26.766 -9.727 1 98.56 277 ALA B O 1
ATOM 4509 N N . ASP B 1 278 ? -11.523 -25.469 -11.492 1 98.62 278 ASP B N 1
ATOM 4510 C CA . ASP B 1 278 ? -10.453 -26.344 -11.969 1 98.62 278 ASP B CA 1
ATOM 4511 C C . ASP B 1 278 ? -9.312 -26.406 -10.961 1 98.62 278 ASP B C 1
ATOM 4513 O O . ASP B 1 278 ? -8.773 -27.484 -10.695 1 98.62 278 ASP B O 1
ATOM 4517 N N . ILE B 1 279 ? -9 -25.297 -10.414 1 98.56 279 ILE B N 1
ATOM 4518 C CA . ILE B 1 279 ? -7.93 -25.281 -9.43 1 98.56 279 ILE B CA 1
ATOM 4519 C C . ILE B 1 279 ? -8.367 -26 -8.164 1 98.56 279 ILE B C 1
ATOM 4521 O O . ILE B 1 279 ? -7.57 -26.688 -7.527 1 98.56 279 ILE B O 1
ATOM 4525 N N . ALA B 1 280 ? -9.617 -25.828 -7.781 1 98.5 280 ALA B N 1
ATOM 4526 C CA . ALA B 1 280 ? -10.148 -26.578 -6.645 1 98.5 280 ALA B CA 1
ATOM 4527 C C . ALA B 1 280 ? -9.984 -28.078 -6.848 1 98.5 280 ALA B C 1
ATOM 4529 O O . ALA B 1 280 ? -9.625 -28.797 -5.914 1 98.5 280 ALA B O 1
ATOM 4530 N N . LYS B 1 281 ? -10.203 -28.547 -8.055 1 98.06 281 LYS B N 1
ATOM 4531 C CA . LYS B 1 281 ? -10.047 -29.953 -8.375 1 98.06 281 LYS B CA 1
ATOM 4532 C C . LYS B 1 281 ? -8.594 -30.391 -8.227 1 98.06 281 LYS B C 1
ATOM 4534 O O . LYS B 1 281 ? -8.32 -31.531 -7.812 1 98.06 281 LYS B O 1
ATOM 4539 N N . ASP B 1 282 ? -7.723 -29.484 -8.609 1 97.25 282 ASP B N 1
ATOM 4540 C CA . ASP B 1 282 ? -6.301 -29.781 -8.477 1 97.25 282 ASP B CA 1
ATOM 4541 C C . ASP B 1 282 ? -5.926 -30.016 -7.016 1 97.25 282 ASP B C 1
ATOM 4543 O O . ASP B 1 282 ? -5.023 -30.812 -6.719 1 97.25 282 ASP B O 1
ATOM 4547 N N . TYR B 1 283 ? -6.566 -29.344 -6.094 1 96.75 283 TYR B N 1
ATOM 4548 C CA . TYR B 1 283 ? -6.277 -29.484 -4.672 1 96.75 283 TYR B CA 1
ATOM 4549 C C . TYR B 1 283 ? -6.848 -30.797 -4.137 1 96.75 283 TYR B C 1
ATOM 4551 O O . TYR B 1 283 ? -6.461 -31.25 -3.061 1 96.75 283 TYR B O 1
ATOM 4559 N N . ALA B 1 284 ? -7.789 -31.406 -4.789 1 92.38 284 ALA B N 1
ATOM 4560 C CA . ALA B 1 284 ? -8.406 -32.656 -4.375 1 92.38 284 ALA B CA 1
ATOM 4561 C C . ALA B 1 284 ? -7.551 -33.875 -4.785 1 92.38 284 ALA B C 1
ATOM 4563 O O . ALA B 1 284 ? -7.727 -34.969 -4.27 1 92.38 284 ALA B O 1
ATOM 4564 N N . ARG B 1 285 ? -6.637 -33.625 -5.73 1 87.12 285 ARG B N 1
ATOM 4565 C CA . ARG B 1 285 ? -5.77 -34.719 -6.191 1 87.12 285 ARG B CA 1
ATOM 4566 C C . ARG B 1 285 ? -4.547 -34.844 -5.289 1 87.12 285 ARG B C 1
ATOM 4568 O O . ARG B 1 285 ? -4.074 -33.875 -4.715 1 87.12 285 ARG B O 1
#

Nearest PDB structures (foldseek):
  3f52-assembly1_A  TM=8.204E-01  e=4.555E-03  Corynebacterium glutamicum
  2b5a-assembly1_A  TM=7.693E-01  e=1.859E-03  [Bacillus] caldolyticus
  3f52-assembly1_E  TM=8.057E-01  e=7.876E-03  Corynebacterium glutamicum
  4fbi-assembly2_C  TM=8.086E-01  e=5.223E-02  Enterobacter sp. RFL1396
  4i6u-assembly2_C  TM=7.845E-01  e=7.041E-02  Enterobacter sp. RFL1396

Radius of gyration: 25.48 Å; Cα contacts (8 Å, |Δi|>4): 973; chains: 2; bounding box: 72×69×48 Å

Secondary structure (DSSP, 8-state):
------HHHHHHHHHHHHHHHHHHTT--HHHHHHHHTS-HHHHHHHHTTSSPPPHHHHHHHHHHHT---HHHHHHHHHHHHHHTPPPGGGGG-S-TTHHHHHHHHH-SEEEEEESSS--GGG--HHHHHHHHHHH-TT--HHHHHHHHHHHHHHGGGTS-SSSPPEEEEEEEHHHHHS--S-HHHHHHHHHHHHHHTTSTTEEEEEE-GGG-S-GGGG--EEEEE-SSTTSPPEEEE--SS--EEE-SHHHHHHHHHHHHHHHHHS--HHHHHHHHHHHHHHHH-/------HHHHHHHHHHHHHHHHHHTT--HHHHHHHHTS-HHHHHHHHTTSSPPPHHHHHHHHHHHT---HHHHHHHHHHHHHHTPPPGGGGG-S-TTHHHHHHHHH-SEEEEEESSS--GGG--HHHHHHHHHHH-TT--HHHHHHHHHHHHHHGGGTS-SSSPPEEEEEEEHHHHHS--S-HHHHHHHHHHHHHHTTSTTEEEEEE-GGG-S-GGGG--EEEEE-SSTTSPPEEEE--SS--EEE-SHHHHHHHHHHHHHHHHHS--HHHHHHHHHHHHHHHH-

InterPro domains:
  IPR001387 Cro/C1-type, helix-turn-helix domain [PS50943] (18-73)
  IPR001387 Cro/C1-type, helix-turn-helix domain [SM00530] (17-72)
  IPR001387 Cro/C1-type, helix-turn-helix domain [cd00093] (15-68)
  IPR010982 Lambda repressor-like, DNA-binding domain superfamily [G3DSA:1.10.260.40] (9-88)
  IPR010982 Lambda repressor-like, DNA-binding domain superfamily [SSF47413] (10-69)
  IPR043917 Domain of unknown function DUF5753 [PF19054] (100-277)

pLDDT: mean 91.33, std 9.66, range [24.52, 98.88]

Foldseek 3Di:
DPPLLLLQLLQQVLLCVLVVLCVVLPHDLCRLCVVLVHDSVVNVCSSRSVDQQALVNLVSSCVVSVPPPVVVSVVSNVSSVSNPDDHPLVVLPDDPPSSVLSLLLQFLEKEKEAEAADDLLQFDLVLQLLVLCVVPVPDDPVVSVSSSVSSPVSNCLQVPDPRHYQYAYEYECNNLVDARPALLSSLVSLVSNLVSCPPPRYFYWYQYCVLPDALCPVHIWMWTHGPDPVRFIWIWDDDDVDIDIDRDPVVNVVVVVRSVRSQVSTDGRVVRSVVSNVSSVVSVD/DPPQLLLQLLQQVLLCVLVVLCVVLPHDLCRLCVVLVHDSVVNVCSSRSVDQQALVNLVSSCVVSVPPPVVVSVVSNVSSVSNPDDHPLVVLPDDPPSSVLSLLLQFLEKEKEAEAADDLLQFDLVLQLLVLCVVPVPDDPVVSVSSSVSSPVSNCLQVPDPRHYQYAYEYECNNLVDARPALLSSLVSLVSNLVSCPDPRYFYWYQYCVLPDALCPVHIWMWTHGPDPVRFIWIWDDDDVDIDIDRDPVVNVVVVVRSVRSQVSTDGRVVRSVVSNVSSVVSVD